Protein AF-A0AAW0K554-F1 (afdb_monomer_lite)

Organism: Quercus suber (NCBI:txid58331)

Sequence (375 aa):
MVSSDQNLFHYSLLTLYLIGPPIFISLRFLQAPYGKHNRPGWGPTMSPPLAWFLMESPTLWLTLLLFPFGSHSSNPKSLFLISPYLFHYFHRTCIYPLRLHNNNNKSKTNNGGFPVSVAMMAFVFNLLNAYLQARWVSHYKDYEGDGWFWLRFFIGLVVFLGGMGVNIWSDRVLASLKKEGKGYRVPRGGLFELVSCPNYFGEIVEWLGWAVMTWSFAGLGFFLNTCANLVPRARANHMWYLDKFGEDYPKGRKAIYVVSEAGLRAYLSKLHMDGLMHKKRRISEAPQPPPLYSMKVQNYTIVSTTLGLTTHTSSIRIITPTTSPAVSSGTLISQPNPNIIVTTIRNPYDISCASVRRAYLLRVEMKKREVILSK

Foldseek 3Di:
DVVVVVVVLVVLLVVLQVVLVVLLVCLLPDPQQFDPNPDPDLDDFAAPLVLQLQLLVLLAPVLVVCQVVAPCSVPPLLVLLCVLSNVLSCCRNPVLSVLVVVLCVLQPDPRDGHRPNVSVVSNVVNNSLSSNVSRLSRHVDDPPPCPCLVVLQVQLVVQQVQLSVQLVVVVVQLSVQSNPDPDDDQGDDDCSLAAVCSNLQSVLSNLVSSCSNSVDSSSVSVSSSSCSNSVSNLVVSVVSCCVPCPPNHDPNYYSYDDDDPVRVCVNVVRVVVVVVVVVVVVVVPPPDDPPDFDKDKDKDWDWDDDPDDDIDIDIDIDIDGDDDDPDDDDDDDDDDDDDDDDDDDDDDPPDDVVVVVVVVVVVVVVVVVVVVVPD

Radius of gyration: 33.1 Å; chains: 1; bounding box: 104×43×84 Å

InterPro domains:
  IPR001104 3-oxo-5-alpha-steroid 4-dehydrogenase, C-terminal [PF02544] (114-256)
  IPR039357 3-oxo-5-alpha-steroid 4-dehydrogenase/very-long-chain enoyl-CoA reductase [PTHR10556] (26-256)

Structure (mmCIF, N/CA/C/O backbone):
data_AF-A0AAW0K554-F1
#
_entry.id   AF-A0AAW0K554-F1
#
loop_
_atom_site.group_PDB
_atom_site.id
_atom_site.type_symbol
_atom_site.label_atom_id
_atom_site.label_alt_id
_atom_site.label_comp_id
_atom_site.label_asym_id
_atom_site.label_entity_id
_atom_site.label_seq_id
_atom_site.pdbx_PDB_ins_code
_atom_site.Cartn_x
_atom_site.Cartn_y
_atom_site.Cartn_z
_atom_site.occupancy
_atom_site.B_iso_or_equiv
_atom_site.auth_seq_id
_atom_site.auth_comp_id
_atom_site.auth_asym_id
_atom_site.auth_atom_id
_atom_site.pdbx_PDB_model_num
ATOM 1 N N . MET A 1 1 ? 28.544 5.958 -13.959 1.00 58.72 1 MET A N 1
ATOM 2 C CA . MET A 1 1 ? 27.204 6.291 -13.419 1.00 58.72 1 MET A CA 1
ATOM 3 C C . MET A 1 1 ? 26.271 5.081 -13.364 1.00 58.72 1 MET A C 1
ATOM 5 O O . MET A 1 1 ? 25.726 4.851 -12.296 1.00 58.72 1 MET A O 1
ATOM 9 N N . VAL A 1 2 ? 26.142 4.270 -14.427 1.00 61.81 2 VAL A N 1
ATOM 10 C CA . VAL A 1 2 ? 25.261 3.072 -14.457 1.00 61.81 2 VAL A CA 1
ATOM 11 C C . VAL A 1 2 ? 25.546 2.065 -13.326 1.00 61.81 2 VAL A C 1
ATOM 13 O O . VAL A 1 2 ? 24.618 1.617 -12.663 1.00 61.81 2 VAL A O 1
ATOM 16 N N . SER A 1 3 ? 26.819 1.788 -13.020 1.00 69.69 3 SER A N 1
ATOM 17 C CA . SER A 1 3 ? 27.200 0.887 -11.916 1.00 69.69 3 SER A CA 1
ATOM 18 C C . SER A 1 3 ? 26.793 1.392 -10.525 1.00 69.69 3 SER A C 1
ATOM 20 O O . SER A 1 3 ? 26.562 0.591 -9.625 1.00 69.69 3 SER A O 1
ATOM 22 N N . SER A 1 4 ? 26.676 2.711 -10.339 1.00 85.31 4 SER A N 1
ATOM 23 C CA . SER A 1 4 ? 26.313 3.308 -9.047 1.00 85.31 4 SER A CA 1
ATOM 24 C C . SER A 1 4 ? 24.817 3.157 -8.748 1.00 85.31 4 SER A C 1
ATOM 26 O O . SER A 1 4 ? 24.460 2.755 -7.643 1.00 85.31 4 SER A O 1
ATOM 28 N N . ASP A 1 5 ? 23.940 3.396 -9.736 1.00 87.19 5 ASP A N 1
ATOM 29 C CA . ASP A 1 5 ? 22.485 3.219 -9.555 1.00 87.19 5 ASP A CA 1
ATOM 30 C C . ASP A 1 5 ? 22.118 1.748 -9.339 1.00 87.19 5 ASP A C 1
ATOM 32 O O . ASP A 1 5 ? 21.311 1.440 -8.467 1.00 87.19 5 ASP A O 1
ATOM 36 N N . GLN A 1 6 ? 22.756 0.826 -10.064 1.00 92.31 6 GLN A N 1
ATOM 37 C CA . GLN A 1 6 ? 22.503 -0.604 -9.890 1.00 92.31 6 GLN A CA 1
ATOM 38 C C . GLN A 1 6 ? 22.916 -1.098 -8.499 1.00 92.31 6 GLN A C 1
ATOM 40 O O . GLN A 1 6 ? 22.172 -1.842 -7.857 1.00 92.31 6 GLN A O 1
ATOM 45 N N . ASN A 1 7 ? 24.062 -0.636 -7.990 1.00 95.19 7 ASN A N 1
ATOM 46 C CA . ASN A 1 7 ? 24.483 -0.930 -6.622 1.00 95.19 7 ASN A CA 1
ATOM 47 C C . ASN A 1 7 ? 23.500 -0.352 -5.595 1.00 95.19 7 ASN A C 1
ATOM 49 O O . ASN A 1 7 ? 23.097 -1.061 -4.673 1.00 95.19 7 ASN A O 1
ATOM 53 N N . LEU A 1 8 ? 23.064 0.902 -5.770 1.00 95.38 8 LEU A N 1
ATOM 54 C CA . LEU A 1 8 ? 22.053 1.517 -4.908 1.00 95.38 8 LEU A CA 1
ATOM 55 C C . LEU A 1 8 ? 20.744 0.720 -4.921 1.00 95.38 8 LEU A C 1
ATOM 57 O O . LEU A 1 8 ? 20.174 0.478 -3.856 1.00 95.38 8 LEU A O 1
ATOM 61 N N . PHE A 1 9 ? 20.290 0.273 -6.092 1.00 96.69 9 PHE A N 1
ATOM 62 C CA . PHE A 1 9 ? 19.094 -0.549 -6.237 1.00 96.69 9 PHE A CA 1
ATOM 63 C C . PHE A 1 9 ? 19.229 -1.880 -5.493 1.00 96.69 9 PHE A C 1
ATOM 65 O O . PHE A 1 9 ? 18.343 -2.234 -4.716 1.00 96.69 9 PHE A O 1
ATOM 72 N N . HIS A 1 10 ? 20.347 -2.593 -5.658 1.00 96.56 10 HIS A N 1
ATOM 73 C CA . HIS A 1 10 ? 20.585 -3.862 -4.968 1.00 96.56 10 HIS A CA 1
ATOM 74 C C . HIS A 1 10 ? 20.673 -3.701 -3.446 1.00 96.56 10 HIS A C 1
ATOM 76 O O . HIS A 1 10 ? 20.051 -4.477 -2.722 1.00 96.56 10 HIS A O 1
ATOM 82 N N . TYR A 1 11 ? 21.382 -2.683 -2.946 1.00 97.44 11 TYR A N 1
ATOM 83 C CA . TYR A 1 11 ? 21.443 -2.418 -1.506 1.00 97.44 11 TYR A CA 1
ATOM 84 C C . TYR A 1 11 ? 20.086 -2.004 -0.948 1.00 97.44 11 TYR A C 1
ATOM 86 O O . TYR A 1 11 ? 19.677 -2.518 0.087 1.00 97.44 11 TYR A O 1
ATOM 94 N N . SER A 1 12 ? 19.347 -1.156 -1.662 1.00 97.75 12 SER A N 1
ATOM 95 C CA . SER A 1 12 ? 17.983 -0.764 -1.295 1.00 97.75 12 SER A CA 1
ATOM 96 C C . SER A 1 12 ? 17.052 -1.976 -1.234 1.00 97.75 12 SER A C 1
ATOM 98 O O . SER A 1 12 ? 16.267 -2.118 -0.296 1.00 97.75 1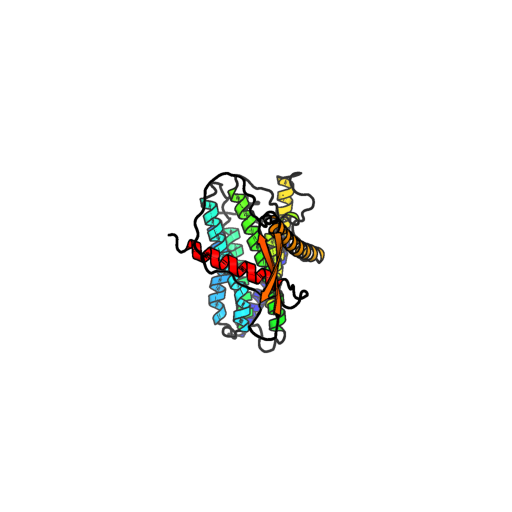2 SER A O 1
ATOM 100 N N . LEU A 1 13 ? 17.161 -2.885 -2.206 1.00 97.94 13 LEU A N 1
ATOM 101 C CA . LEU A 1 13 ? 16.385 -4.117 -2.247 1.00 97.94 13 LEU A CA 1
ATOM 102 C C . LEU A 1 13 ? 16.746 -5.029 -1.072 1.00 97.94 13 LEU A C 1
ATOM 104 O O . LEU A 1 13 ? 15.854 -5.520 -0.385 1.00 97.94 13 LEU A O 1
ATOM 108 N N . LEU A 1 14 ? 18.038 -5.206 -0.791 1.00 97.75 14 LEU A N 1
ATOM 109 C CA . LEU A 1 14 ? 18.503 -5.952 0.376 1.00 97.75 14 LEU A CA 1
ATOM 110 C C . LEU A 1 14 ? 17.960 -5.337 1.672 1.00 97.75 14 LEU A C 1
ATOM 112 O O . LEU A 1 14 ? 17.405 -6.056 2.500 1.00 97.75 14 LEU A O 1
ATOM 116 N N . THR A 1 15 ? 18.041 -4.013 1.827 1.00 97.25 15 THR A N 1
ATOM 117 C CA . THR A 1 15 ? 17.457 -3.294 2.964 1.00 97.25 15 THR A CA 1
ATOM 118 C C . THR A 1 15 ? 15.964 -3.582 3.087 1.00 97.25 15 THR A C 1
ATOM 120 O O . THR A 1 15 ? 15.521 -3.916 4.182 1.00 97.25 15 THR A O 1
ATOM 123 N N . LEU A 1 16 ? 15.198 -3.537 1.990 1.00 97.38 16 LEU A N 1
ATOM 124 C CA . LEU A 1 16 ? 13.766 -3.854 1.994 1.00 97.38 16 LEU A CA 1
ATOM 125 C C . LEU A 1 16 ? 13.497 -5.257 2.563 1.00 97.38 16 LEU A C 1
ATOM 127 O O . LEU A 1 16 ? 12.576 -5.430 3.357 1.00 97.38 16 LEU A O 1
ATOM 131 N N . TYR A 1 17 ? 14.301 -6.261 2.214 1.00 97.25 17 TYR A N 1
ATOM 132 C CA . TYR A 1 17 ? 14.153 -7.605 2.782 1.00 97.25 17 TYR A CA 1
ATOM 133 C C . TYR A 1 17 ? 14.592 -7.689 4.250 1.00 97.25 17 TYR A C 1
ATOM 135 O O . TYR A 1 17 ? 13.938 -8.370 5.040 1.00 97.25 17 TYR A O 1
ATOM 143 N N . LEU A 1 18 ? 15.659 -6.985 4.636 1.00 96.75 18 LEU A N 1
ATOM 144 C CA . LEU A 1 18 ? 16.203 -7.028 5.996 1.00 96.75 18 LEU A CA 1
ATOM 145 C C . LEU A 1 18 ? 15.332 -6.305 7.032 1.00 96.75 18 LEU A C 1
ATOM 147 O O . LEU A 1 18 ? 15.328 -6.707 8.193 1.00 96.75 18 LEU A O 1
ATOM 151 N N . ILE A 1 19 ? 14.567 -5.278 6.646 1.00 95.31 19 ILE A N 1
ATOM 152 C CA . ILE A 1 19 ? 13.685 -4.558 7.584 1.00 95.31 19 ILE A CA 1
ATOM 153 C C . ILE A 1 19 ? 12.418 -5.347 7.952 1.00 95.31 19 ILE A C 1
ATOM 155 O O . ILE A 1 19 ? 11.867 -5.154 9.038 1.00 95.31 19 ILE A O 1
ATOM 159 N N . GLY A 1 20 ? 11.968 -6.268 7.095 1.00 93.38 20 GLY A N 1
ATOM 160 C CA . GLY A 1 20 ? 10.726 -7.023 7.284 1.00 93.38 20 GLY A CA 1
ATOM 161 C C . GLY A 1 20 ? 10.695 -7.887 8.557 1.00 93.38 20 GLY A C 1
ATOM 162 O O . GLY A 1 20 ? 9.764 -7.742 9.357 1.00 93.38 20 GLY A O 1
ATOM 163 N N . PRO A 1 21 ? 11.681 -8.774 8.802 1.00 93.25 21 PRO A N 1
ATOM 164 C CA . PRO A 1 21 ? 11.687 -9.631 9.989 1.00 93.25 21 PRO A CA 1
ATOM 165 C C . PRO A 1 21 ? 11.707 -8.855 11.321 1.00 93.25 21 PRO A C 1
ATOM 167 O O . PRO A 1 21 ? 10.867 -9.161 12.174 1.00 93.25 21 PRO A O 1
ATOM 170 N N . PRO A 1 22 ? 12.556 -7.821 11.515 1.00 93.12 22 PRO A N 1
ATOM 171 C CA . PRO A 1 22 ? 12.503 -6.973 12.705 1.00 93.12 22 PRO A CA 1
ATOM 172 C C . PRO A 1 22 ? 11.144 -6.301 12.908 1.00 93.12 22 PRO A C 1
ATOM 174 O O . PRO A 1 22 ? 10.645 -6.290 14.034 1.00 93.12 22 PRO A O 1
ATOM 177 N N . ILE A 1 23 ? 10.506 -5.798 11.843 1.00 92.06 23 ILE A N 1
ATOM 178 C CA . ILE A 1 23 ? 9.153 -5.222 11.911 1.00 92.06 23 ILE A CA 1
ATOM 179 C C . ILE A 1 23 ? 8.149 -6.275 12.393 1.00 92.06 23 ILE A C 1
ATOM 181 O O . ILE A 1 23 ? 7.404 -6.028 13.343 1.00 92.06 23 ILE A O 1
ATOM 185 N N . PHE A 1 24 ? 8.151 -7.465 11.787 1.00 90.62 24 PHE A N 1
ATOM 186 C CA . PHE A 1 24 ? 7.211 -8.531 12.138 1.00 90.62 24 PHE A CA 1
ATOM 187 C C . PHE A 1 24 ? 7.370 -9.000 13.586 1.00 90.62 24 PHE A C 1
ATOM 189 O O . PHE A 1 24 ? 6.378 -9.196 14.289 1.00 90.62 24 PHE A O 1
ATOM 196 N N . ILE A 1 25 ? 8.612 -9.185 14.042 1.00 89.25 25 ILE A N 1
ATOM 197 C CA . ILE A 1 25 ? 8.915 -9.573 15.423 1.00 89.25 25 ILE A CA 1
ATOM 198 C C . ILE A 1 25 ? 8.488 -8.456 16.375 1.00 89.25 25 ILE A C 1
ATOM 200 O O . ILE A 1 25 ? 7.737 -8.720 17.311 1.00 89.25 25 ILE A O 1
ATOM 204 N N . SER A 1 26 ? 8.883 -7.212 16.103 1.00 88.62 26 SER A N 1
ATOM 205 C CA . SER A 1 26 ? 8.571 -6.072 16.971 1.00 88.62 26 SER A CA 1
ATOM 206 C C . SER A 1 26 ? 7.066 -5.885 17.134 1.00 88.62 26 SER A C 1
ATOM 208 O O . SER A 1 26 ? 6.583 -5.774 18.257 1.00 88.62 26 SER A O 1
ATOM 210 N N . LEU A 1 27 ? 6.296 -5.946 16.043 1.00 89.75 27 LEU A N 1
ATOM 211 C CA . LEU A 1 27 ? 4.843 -5.753 16.072 1.00 89.75 27 LEU A CA 1
ATOM 212 C C . LEU A 1 27 ? 4.070 -6.892 16.752 1.00 89.75 27 LEU A C 1
ATOM 214 O O . LEU A 1 27 ? 2.883 -6.727 17.044 1.00 89.75 27 LEU A O 1
ATOM 218 N N . ARG A 1 28 ? 4.708 -8.038 17.037 1.00 83.81 28 ARG A N 1
ATOM 219 C CA . ARG A 1 28 ? 4.105 -9.076 17.890 1.00 83.81 28 ARG A CA 1
ATOM 220 C C . ARG A 1 28 ? 4.068 -8.684 19.365 1.00 83.81 28 ARG A C 1
ATOM 222 O O . ARG A 1 28 ? 3.197 -9.188 20.070 1.00 83.81 28 ARG A O 1
ATOM 229 N N . PHE A 1 29 ? 4.961 -7.798 19.802 1.00 83.69 29 PHE A N 1
ATOM 230 C CA . PHE A 1 29 ? 5.085 -7.374 21.200 1.00 83.69 29 PHE A CA 1
ATOM 231 C C . PHE A 1 29 ? 4.694 -5.907 21.403 1.00 83.69 29 PHE A C 1
ATOM 233 O O . PHE A 1 29 ? 4.068 -5.563 22.399 1.00 83.69 29 PHE A O 1
ATOM 240 N N . LEU A 1 30 ? 5.025 -5.048 20.439 1.00 83.50 30 LEU A N 1
ATOM 241 C CA . LEU A 1 30 ? 4.835 -3.606 20.490 1.00 83.50 30 LEU A CA 1
ATOM 242 C C . LEU A 1 30 ? 3.854 -3.179 19.403 1.00 83.50 30 LEU A C 1
ATOM 244 O O . LEU A 1 30 ? 4.198 -3.090 18.227 1.00 83.50 30 LEU A O 1
ATOM 248 N N . GLN A 1 31 ? 2.618 -2.869 19.784 1.00 84.88 31 GLN A N 1
ATOM 249 C CA . GLN A 1 31 ? 1.646 -2.342 18.831 1.00 84.88 31 GLN A CA 1
ATOM 250 C C . GLN A 1 31 ? 2.025 -0.909 18.461 1.00 84.88 31 GLN A C 1
ATOM 252 O O . GLN A 1 31 ? 2.336 -0.096 19.342 1.00 84.88 31 GLN A O 1
ATOM 257 N N . ALA A 1 32 ? 1.947 -0.589 17.167 1.00 79.38 32 ALA A N 1
ATOM 258 C CA . ALA A 1 32 ? 2.154 0.770 16.694 1.00 79.38 32 ALA A CA 1
ATOM 259 C C . ALA A 1 32 ? 1.146 1.723 17.377 1.00 79.38 32 ALA A C 1
ATOM 261 O O . ALA A 1 32 ? -0.059 1.445 17.366 1.00 79.38 32 ALA A O 1
ATOM 262 N N . PRO A 1 33 ? 1.617 2.830 17.970 1.00 82.25 33 PRO A N 1
ATOM 263 C CA . PRO A 1 33 ? 0.894 3.652 18.948 1.00 82.25 33 PRO A CA 1
ATOM 264 C C . PRO A 1 33 ? -0.128 4.603 18.306 1.00 82.25 33 PRO A C 1
ATOM 266 O O . PRO A 1 33 ? -0.110 5.804 18.543 1.00 82.25 33 PRO A O 1
ATOM 269 N N . TYR A 1 34 ? -1.016 4.105 17.449 1.00 79.94 34 TYR A N 1
ATOM 270 C CA . TYR A 1 34 ? -2.039 4.939 16.821 1.00 79.94 34 TYR A CA 1
ATOM 271 C C . TYR A 1 34 ? -3.357 4.197 16.607 1.00 79.94 34 TYR A C 1
ATOM 273 O O . TYR A 1 34 ? -3.430 2.964 16.564 1.00 79.94 34 TYR A O 1
ATOM 281 N N . GLY A 1 35 ? -4.438 4.966 16.467 1.00 82.50 35 GLY A N 1
ATOM 282 C CA . GLY A 1 35 ? -5.792 4.425 16.386 1.00 82.50 35 GLY A CA 1
ATOM 283 C C . GLY A 1 35 ? -6.218 3.790 17.712 1.00 82.50 35 GLY A C 1
ATOM 284 O O . GLY A 1 35 ? -6.239 4.461 18.739 1.00 82.50 35 GLY A O 1
ATOM 285 N N . LYS A 1 36 ? -6.560 2.497 17.693 1.00 81.00 36 LYS A N 1
ATOM 286 C CA . LYS A 1 36 ? -7.004 1.744 18.885 1.00 81.00 36 LYS A CA 1
ATOM 287 C C . LYS A 1 36 ? -5.916 1.557 19.939 1.00 81.00 36 LYS A C 1
ATOM 289 O O . LYS A 1 36 ? -6.243 1.400 21.105 1.00 81.00 36 LYS A O 1
ATOM 294 N N . HIS A 1 37 ? -4.655 1.594 19.513 1.00 83.56 37 HIS A N 1
ATOM 295 C CA . HIS A 1 37 ? -3.481 1.333 20.351 1.00 83.56 37 HIS A CA 1
ATOM 296 C C . HIS A 1 37 ? -2.734 2.620 20.724 1.00 83.56 37 HIS A C 1
ATOM 298 O O . HIS A 1 37 ? -1.556 2.572 21.072 1.00 83.56 37 HIS A O 1
ATOM 304 N N . ASN A 1 38 ? -3.389 3.779 20.589 1.00 81.25 38 ASN A N 1
ATOM 305 C CA . ASN A 1 38 ? -2.792 5.065 20.933 1.00 81.25 38 ASN A CA 1
ATOM 306 C C . ASN A 1 38 ? -2.420 5.109 22.424 1.00 81.25 38 ASN A C 1
ATOM 308 O O . ASN A 1 38 ? -3.267 4.833 23.272 1.00 81.25 38 ASN A O 1
ATOM 312 N N . ARG A 1 39 ? -1.172 5.473 22.731 1.00 81.94 39 ARG A N 1
ATOM 313 C CA . ARG A 1 39 ? -0.644 5.588 24.098 1.00 81.94 39 ARG A CA 1
ATOM 314 C C . ARG A 1 39 ? 0.384 6.724 24.185 1.00 81.94 39 ARG A C 1
ATOM 316 O O . ARG A 1 39 ? 1.038 7.000 23.176 1.00 81.94 39 ARG A O 1
ATOM 323 N N . PRO A 1 40 ? 0.541 7.379 25.350 1.00 81.06 40 PRO A N 1
ATOM 324 C CA . PRO A 1 40 ? 1.562 8.411 25.537 1.00 81.06 40 PRO A CA 1
ATOM 325 C C . PRO A 1 40 ? 2.987 7.840 25.406 1.00 81.06 40 PRO A C 1
ATOM 327 O O . PRO A 1 40 ? 3.184 6.625 25.402 1.00 81.06 40 PRO A O 1
ATOM 330 N N . GLY A 1 41 ? 3.985 8.724 25.290 1.00 83.88 41 GLY A N 1
ATOM 331 C CA . GLY A 1 41 ? 5.409 8.348 25.251 1.00 83.88 41 GLY A CA 1
ATOM 332 C C . GLY A 1 41 ? 6.031 8.200 23.855 1.00 83.88 41 GLY A C 1
ATOM 333 O O . GLY A 1 41 ? 7.173 7.776 23.750 1.00 83.88 41 GLY A O 1
ATOM 334 N N . TRP A 1 42 ? 5.317 8.569 22.785 1.00 86.44 42 TRP A N 1
ATOM 335 C CA . TRP A 1 42 ? 5.802 8.479 21.392 1.00 86.44 42 TRP A CA 1
ATOM 336 C C . TRP A 1 42 ? 6.136 9.831 20.742 1.00 86.44 42 TRP A C 1
ATOM 338 O O . TRP A 1 42 ? 6.255 9.933 19.516 1.00 86.44 42 TRP A O 1
ATOM 348 N N . GLY A 1 43 ? 6.319 10.858 21.576 1.00 89.06 43 GLY A N 1
ATOM 349 C CA . GLY A 1 43 ? 6.648 12.216 21.155 1.00 89.06 43 GLY A CA 1
ATOM 350 C C . GLY A 1 43 ? 5.424 13.042 20.737 1.00 89.06 43 GLY A C 1
ATOM 351 O O . GLY A 1 43 ? 4.293 12.705 21.106 1.00 89.06 43 GLY A O 1
ATOM 352 N N . PRO A 1 44 ? 5.635 14.148 19.998 1.00 92.19 44 PRO A N 1
ATOM 353 C CA . PRO A 1 44 ? 4.553 15.018 19.563 1.00 92.19 44 PRO A CA 1
ATOM 354 C C . PRO A 1 44 ? 3.597 14.290 18.617 1.00 92.19 44 PRO A C 1
ATOM 356 O O . PRO A 1 44 ? 3.953 13.323 17.934 1.00 92.19 44 PRO A O 1
ATOM 359 N N . THR A 1 45 ? 2.364 14.786 18.560 1.00 92.12 45 THR A N 1
ATOM 360 C CA . THR A 1 45 ? 1.322 14.245 17.688 1.00 92.12 45 THR A CA 1
ATOM 361 C C . THR A 1 45 ? 0.836 15.298 16.700 1.00 92.12 45 THR A C 1
ATOM 363 O O . THR A 1 45 ? 0.912 16.495 16.966 1.00 92.12 45 THR A O 1
ATOM 366 N N . MET A 1 46 ? 0.339 14.849 15.551 1.00 91.31 46 MET A N 1
ATOM 367 C CA . MET A 1 46 ? -0.260 15.693 14.518 1.00 91.31 46 MET A CA 1
ATOM 368 C C . MET A 1 46 ? -1.652 15.180 14.131 1.00 91.31 46 MET A C 1
ATOM 370 O O . MET A 1 46 ? -2.082 14.103 14.560 1.00 91.31 46 MET A O 1
ATOM 374 N N . SER A 1 47 ? -2.376 15.937 13.303 1.00 91.44 47 SER A N 1
ATOM 375 C CA . SER A 1 47 ? -3.695 15.495 12.843 1.00 91.44 47 SER A CA 1
ATOM 376 C C . SER A 1 47 ? -3.575 14.201 12.013 1.00 91.44 47 SER A C 1
ATOM 378 O O . SER A 1 47 ? -2.729 14.128 11.118 1.00 91.44 47 SER A O 1
ATOM 380 N N . PRO A 1 48 ? -4.413 13.172 12.257 1.00 90.31 48 PRO A N 1
ATOM 381 C CA . PRO A 1 48 ? -4.355 11.936 11.482 1.00 90.31 48 PRO A CA 1
ATOM 382 C C . PRO A 1 48 ? -4.478 12.126 9.960 1.00 90.31 48 PRO A C 1
ATOM 384 O O . PRO A 1 48 ? -3.706 11.493 9.249 1.00 90.31 48 PRO A O 1
ATOM 387 N N . PRO A 1 49 ? -5.369 12.985 9.417 1.00 91.81 49 PRO A N 1
ATOM 388 C CA . PRO A 1 49 ? -5.411 13.226 7.974 1.00 91.81 49 PRO A CA 1
ATOM 389 C C . PRO A 1 49 ? -4.076 13.735 7.421 1.00 91.81 49 PRO A C 1
ATOM 391 O O . PRO A 1 49 ? -3.604 13.224 6.412 1.00 91.81 49 PRO A O 1
ATOM 394 N N . LEU A 1 50 ? -3.439 14.687 8.111 1.00 93.06 50 LEU A N 1
ATOM 395 C CA . LEU A 1 50 ? -2.149 15.222 7.681 1.00 93.06 50 LEU A CA 1
ATOM 396 C C . LEU A 1 50 ? -1.048 14.159 7.748 1.00 93.06 50 LEU A C 1
ATOM 398 O O . LEU A 1 50 ? -0.284 14.029 6.799 1.00 93.06 50 LEU A O 1
ATOM 402 N N . ALA A 1 51 ? -1.008 13.360 8.819 1.00 93.94 51 ALA A N 1
ATOM 403 C CA . ALA A 1 51 ? -0.041 12.272 8.952 1.00 93.94 51 ALA A CA 1
ATOM 404 C C . ALA A 1 51 ? -0.143 11.267 7.799 1.00 93.94 51 ALA A C 1
ATOM 406 O O . ALA A 1 51 ? 0.870 10.940 7.188 1.00 93.94 51 ALA A O 1
ATOM 407 N N . TRP A 1 52 ? -1.362 10.819 7.474 1.00 93.38 52 TRP A N 1
ATOM 408 C CA . TRP A 1 52 ? -1.592 9.877 6.376 1.00 93.38 52 TRP A CA 1
ATOM 409 C C . TRP A 1 52 ? -1.240 10.473 5.012 1.00 93.38 52 TRP A C 1
ATOM 411 O O . TRP A 1 52 ? -0.620 9.788 4.207 1.00 93.38 52 TRP A O 1
ATOM 421 N N . PHE A 1 53 ? -1.596 11.737 4.758 1.00 96.56 53 PHE A N 1
ATOM 422 C CA . PHE A 1 53 ? -1.214 12.416 3.519 1.00 96.56 53 PHE A CA 1
ATOM 423 C C . PHE A 1 53 ? 0.309 12.483 3.376 1.00 96.56 53 PHE A C 1
ATOM 425 O O . PHE A 1 53 ? 0.852 12.044 2.366 1.00 96.56 53 PHE A O 1
ATOM 432 N N . LEU A 1 54 ? 1.005 12.980 4.404 1.00 96.50 54 LEU A N 1
ATOM 433 C CA . LEU A 1 54 ? 2.453 13.162 4.355 1.00 96.50 54 LEU A CA 1
ATOM 434 C C . LEU A 1 54 ? 3.176 11.828 4.207 1.00 96.50 54 LEU A C 1
ATOM 436 O O . LEU A 1 54 ? 3.965 11.687 3.277 1.00 96.50 54 LEU A O 1
ATOM 440 N N . MET A 1 55 ? 2.888 10.848 5.069 1.00 96.56 55 MET A N 1
ATOM 441 C CA . MET A 1 55 ? 3.644 9.595 5.102 1.00 96.56 55 MET A CA 1
ATOM 442 C C . MET A 1 55 ? 3.462 8.741 3.843 1.00 96.56 55 MET A C 1
ATOM 444 O O . MET A 1 55 ? 4.382 8.020 3.473 1.00 96.56 55 MET A O 1
ATOM 448 N N . GLU A 1 56 ? 2.311 8.829 3.170 1.00 97.31 56 GLU A N 1
ATOM 449 C CA . GLU A 1 56 ? 2.038 8.088 1.930 1.00 97.31 56 GLU A CA 1
ATOM 450 C C . GLU A 1 56 ? 2.492 8.852 0.678 1.00 97.31 56 GLU A C 1
ATOM 452 O O . GLU A 1 56 ? 2.816 8.230 -0.332 1.00 97.31 56 GLU A O 1
ATOM 457 N N . SER A 1 57 ? 2.604 10.186 0.739 1.00 97.19 57 SER A N 1
ATOM 458 C CA . SER A 1 57 ? 2.928 11.031 -0.420 1.00 97.19 57 SER A CA 1
ATOM 459 C C . SER A 1 57 ? 4.169 10.646 -1.239 1.00 97.19 57 SER A C 1
ATOM 461 O O . SER A 1 57 ? 4.076 10.787 -2.464 1.00 97.19 57 SER A O 1
ATOM 463 N N . PRO A 1 58 ? 5.286 10.128 -0.666 1.00 98.06 58 PRO A N 1
ATOM 464 C CA . PRO A 1 58 ? 6.464 9.747 -1.452 1.00 98.06 58 PRO A CA 1
ATOM 465 C C . PRO A 1 58 ? 6.159 8.796 -2.601 1.00 98.06 58 PRO A C 1
ATOM 467 O O . PRO A 1 58 ? 6.699 8.943 -3.689 1.00 98.06 58 PRO A O 1
ATOM 470 N N . THR A 1 59 ? 5.226 7.874 -2.398 1.00 97.62 59 THR A N 1
ATOM 471 C CA . THR A 1 59 ? 4.811 6.878 -3.398 1.00 97.62 59 THR A CA 1
ATOM 472 C C . THR A 1 59 ? 4.149 7.469 -4.639 1.00 97.62 59 THR A C 1
ATOM 474 O O . THR A 1 59 ? 4.070 6.808 -5.669 1.00 97.62 59 THR A O 1
ATOM 477 N N . LEU A 1 60 ? 3.695 8.723 -4.573 1.00 97.31 60 LEU A N 1
ATOM 478 C CA . LEU A 1 60 ? 3.198 9.450 -5.732 1.00 97.31 60 LEU A CA 1
ATOM 479 C C . LEU A 1 60 ? 4.287 10.319 -6.336 1.00 97.31 60 LEU A C 1
ATOM 481 O O . LEU A 1 60 ? 4.703 10.084 -7.468 1.00 97.31 60 LEU A O 1
ATOM 485 N N . TRP A 1 61 ? 4.745 11.333 -5.601 1.00 97.62 61 TRP A N 1
ATOM 486 C CA . TRP A 1 61 ? 5.618 12.342 -6.194 1.00 97.62 61 TRP A CA 1
ATOM 487 C C . TRP A 1 61 ? 6.989 11.760 -6.548 1.00 97.62 61 TRP A C 1
ATOM 489 O O . TRP A 1 61 ? 7.492 12.058 -7.626 1.00 97.62 61 TRP A O 1
ATOM 499 N N . LEU A 1 62 ? 7.571 10.876 -5.728 1.00 98.00 62 LEU A N 1
ATOM 500 C CA . LEU A 1 62 ? 8.883 10.299 -6.035 1.00 98.00 62 LEU A CA 1
ATOM 501 C C . LEU A 1 62 ? 8.788 9.341 -7.220 1.00 98.00 62 LEU A C 1
ATOM 503 O O . LEU A 1 62 ? 9.647 9.363 -8.097 1.00 98.00 62 LEU A O 1
ATOM 507 N N . THR A 1 63 ? 7.723 8.540 -7.291 1.00 97.94 63 THR A N 1
ATOM 508 C CA . THR A 1 63 ? 7.477 7.672 -8.446 1.00 97.94 63 THR A CA 1
ATOM 509 C C . THR A 1 63 ? 7.313 8.494 -9.721 1.00 97.94 63 THR A C 1
ATOM 511 O O . THR A 1 63 ? 7.981 8.196 -10.705 1.00 97.94 63 THR A O 1
ATOM 514 N N . LEU A 1 64 ? 6.507 9.560 -9.709 1.00 97.19 64 LEU A N 1
ATOM 515 C CA . LEU A 1 64 ? 6.315 10.430 -10.876 1.00 97.19 64 LEU A CA 1
ATOM 516 C C . LEU A 1 64 ? 7.597 11.166 -11.296 1.00 97.19 64 LEU A C 1
ATOM 518 O O . LEU A 1 64 ? 7.806 11.371 -12.488 1.00 97.19 64 LEU A O 1
ATOM 522 N N . LEU A 1 65 ? 8.464 11.529 -10.346 1.00 97.25 65 LEU A N 1
ATOM 523 C CA . LEU A 1 65 ? 9.762 12.140 -10.643 1.00 97.25 65 LEU A CA 1
ATOM 524 C C . LEU A 1 65 ? 10.769 11.131 -11.206 1.00 97.25 65 LEU A C 1
ATOM 526 O O . LEU A 1 65 ? 11.491 11.459 -12.139 1.00 97.25 65 LEU A O 1
ATOM 530 N N . LEU A 1 66 ? 10.840 9.915 -10.658 1.00 96.12 66 LEU A N 1
ATOM 531 C CA . LEU A 1 66 ? 11.847 8.918 -11.046 1.00 96.12 66 LEU A CA 1
ATOM 532 C C . LEU A 1 66 ? 11.483 8.134 -12.306 1.00 96.12 66 LEU A C 1
ATOM 534 O O . LEU A 1 66 ? 12.375 7.695 -13.035 1.00 96.12 66 LEU A O 1
ATOM 538 N N . PHE A 1 67 ? 10.191 7.909 -12.548 1.00 97.31 67 PHE A N 1
ATOM 539 C CA . PHE A 1 67 ? 9.723 7.045 -13.628 1.00 97.31 67 PHE A CA 1
ATOM 540 C C . PHE A 1 67 ? 10.213 7.486 -15.022 1.00 97.31 67 PHE A C 1
ATOM 542 O O . PHE A 1 67 ? 10.706 6.619 -15.745 1.00 97.31 67 PHE A O 1
ATOM 549 N N . PRO A 1 68 ? 10.192 8.785 -15.399 1.00 97.25 68 PRO A N 1
ATOM 550 C CA . PRO A 1 68 ? 10.667 9.252 -16.706 1.00 97.25 68 PRO A CA 1
ATOM 551 C C . PRO A 1 68 ? 12.144 8.953 -16.999 1.00 97.25 68 PRO A C 1
ATOM 553 O O . PRO A 1 68 ? 12.501 8.747 -18.154 1.00 97.25 68 PRO A O 1
ATOM 556 N N . PHE A 1 69 ? 12.989 8.861 -15.965 1.00 94.81 69 PHE A N 1
ATOM 557 C CA . PHE A 1 69 ? 14.422 8.546 -16.086 1.00 94.81 69 PHE A CA 1
ATOM 558 C C . PHE A 1 69 ? 14.711 7.040 -16.242 1.00 94.81 69 PHE A C 1
ATOM 560 O O . PHE A 1 69 ? 15.859 6.594 -16.160 1.00 94.81 69 PHE A O 1
ATOM 567 N N . GLY A 1 70 ? 13.675 6.216 -16.389 1.00 95.31 70 GLY A N 1
ATOM 568 C CA . GLY A 1 70 ? 13.807 4.811 -16.755 1.00 95.31 70 GLY A CA 1
ATOM 569 C C . GLY A 1 70 ? 14.009 4.624 -18.258 1.00 95.31 70 GLY A C 1
ATOM 570 O O . GLY A 1 70 ? 13.477 5.388 -19.056 1.00 95.31 70 GLY A O 1
ATOM 571 N N . SER A 1 71 ? 14.738 3.579 -18.655 1.00 95.00 71 SER A N 1
ATOM 572 C CA . SER A 1 71 ? 14.950 3.229 -20.071 1.00 95.00 71 SER A CA 1
ATOM 573 C C . SER A 1 71 ? 13.653 2.802 -20.766 1.00 95.00 71 SER A C 1
ATOM 575 O O . SER A 1 71 ? 13.509 2.963 -21.971 1.00 95.00 71 SER A O 1
ATOM 577 N N . HIS A 1 72 ? 12.688 2.298 -19.998 1.00 95.81 72 HIS A N 1
ATOM 578 C CA . HIS A 1 72 ? 11.387 1.818 -20.453 1.00 95.81 72 HIS A CA 1
ATOM 579 C C . HIS A 1 72 ? 10.248 2.769 -20.058 1.00 95.81 72 HIS A C 1
ATOM 581 O O . HIS A 1 72 ? 9.096 2.344 -19.967 1.00 95.81 72 HIS A O 1
ATOM 587 N N . SER A 1 73 ? 10.535 4.045 -19.783 1.00 94.38 73 SER A N 1
ATOM 588 C CA . SER A 1 73 ? 9.533 5.012 -19.311 1.00 94.38 73 SER A CA 1
ATOM 589 C C . SER A 1 73 ? 8.435 5.314 -20.340 1.00 94.38 73 SER A C 1
ATOM 591 O O . SER A 1 73 ? 7.298 5.586 -19.964 1.00 94.38 73 SER A O 1
ATOM 593 N N . SER A 1 74 ? 8.744 5.200 -21.633 1.00 95.50 74 SER A N 1
ATOM 594 C CA . SER A 1 74 ? 7.790 5.337 -22.742 1.00 95.50 74 SER A CA 1
ATOM 595 C C . SER A 1 74 ? 7.180 4.007 -23.199 1.00 95.50 74 SER A C 1
ATOM 597 O O . SER A 1 74 ? 6.274 4.004 -24.032 1.00 95.50 74 SER A O 1
ATOM 599 N N . ASN A 1 75 ? 7.643 2.868 -22.668 1.00 96.19 75 ASN A N 1
ATOM 600 C CA . ASN A 1 75 ? 7.143 1.557 -23.073 1.00 96.19 75 ASN A CA 1
ATOM 601 C C . ASN A 1 75 ? 5.688 1.379 -22.589 1.00 96.19 75 ASN A C 1
ATOM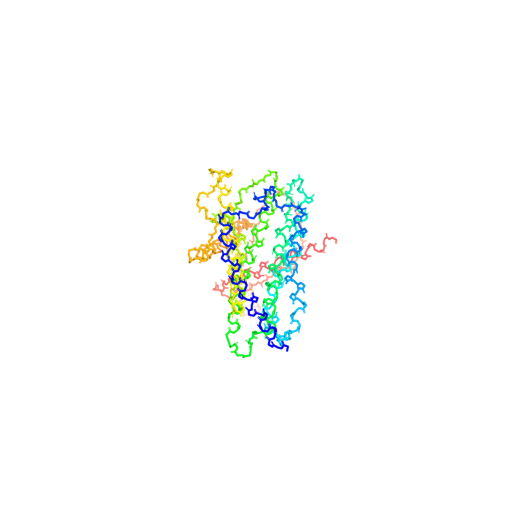 603 O O . ASN A 1 75 ? 5.439 1.459 -21.381 1.00 96.19 75 ASN A O 1
ATOM 607 N N . PRO A 1 76 ? 4.724 1.060 -23.476 1.00 96.38 76 PRO A N 1
ATOM 608 C CA . PRO A 1 76 ? 3.331 0.868 -23.081 1.00 96.38 76 PRO A CA 1
ATOM 609 C C . PRO A 1 76 ? 3.149 -0.167 -21.966 1.00 96.38 76 PRO A C 1
ATOM 611 O O . PRO A 1 76 ? 2.374 0.067 -21.043 1.00 96.38 76 PRO A O 1
ATOM 614 N N . LYS A 1 77 ? 3.892 -1.284 -21.992 1.00 97.38 77 LYS A N 1
ATOM 615 C CA . LYS A 1 77 ? 3.822 -2.326 -20.950 1.00 97.38 77 LYS A CA 1
ATOM 616 C C . LYS A 1 77 ? 4.217 -1.776 -19.577 1.00 97.38 77 LYS A C 1
ATOM 618 O O . LYS A 1 77 ? 3.575 -2.103 -18.583 1.00 97.38 77 LYS A O 1
ATOM 623 N N . SER A 1 78 ? 5.231 -0.914 -19.532 1.00 97.62 78 SER A N 1
ATOM 624 C CA . SER A 1 78 ? 5.692 -0.247 -18.311 1.00 97.62 78 SER A CA 1
ATOM 625 C C . SER A 1 78 ? 4.647 0.723 -17.760 1.00 97.62 78 SER A C 1
ATOM 627 O O . SER A 1 78 ? 4.334 0.695 -16.569 1.00 97.62 78 SER A O 1
ATOM 629 N N . LEU A 1 79 ? 4.024 1.515 -18.638 1.00 97.81 79 LEU A N 1
ATOM 630 C CA . LEU A 1 79 ? 2.941 2.435 -18.278 1.00 97.81 79 LEU A CA 1
ATOM 631 C C . LEU A 1 79 ? 1.703 1.693 -17.753 1.00 97.81 79 LEU A C 1
ATOM 633 O O . LEU A 1 79 ? 1.149 2.062 -16.715 1.00 97.81 79 LEU A O 1
ATOM 637 N N . PHE A 1 80 ? 1.296 0.608 -18.420 1.00 97.69 80 PHE A N 1
ATOM 638 C CA . PHE A 1 80 ? 0.219 -0.250 -17.926 1.00 97.69 80 PHE A CA 1
ATOM 639 C C . PHE A 1 80 ? 0.572 -0.866 -16.576 1.00 97.69 80 PHE A C 1
ATOM 641 O O . PHE A 1 80 ? -0.275 -0.865 -15.686 1.00 97.69 80 PHE A O 1
ATOM 648 N N . LEU A 1 81 ? 1.811 -1.335 -16.398 1.00 98.25 81 LEU A N 1
ATOM 649 C CA . LEU A 1 81 ? 2.257 -1.957 -15.158 1.00 98.25 81 LEU A CA 1
ATOM 650 C C . LEU A 1 81 ? 2.305 -0.975 -13.982 1.00 98.25 81 LEU A C 1
ATOM 652 O O . LEU A 1 81 ? 1.884 -1.354 -12.899 1.00 98.25 81 LEU A O 1
ATOM 656 N N . ILE A 1 82 ? 2.762 0.270 -14.156 1.00 98.25 82 ILE A N 1
ATOM 657 C CA . ILE A 1 82 ? 2.821 1.246 -13.049 1.00 98.25 82 ILE A CA 1
ATOM 658 C C . ILE A 1 82 ? 1.449 1.837 -12.692 1.00 98.25 82 ILE A C 1
ATOM 660 O O . ILE A 1 82 ? 1.242 2.311 -11.573 1.00 98.25 82 ILE A O 1
ATOM 664 N N . SER A 1 83 ? 0.488 1.807 -13.618 1.00 98.19 83 SER A N 1
ATOM 665 C CA . SER A 1 83 ? -0.810 2.464 -13.431 1.00 98.19 83 SER A CA 1
ATOM 666 C C . SER A 1 83 ? -1.614 2.000 -12.198 1.00 98.19 83 SER A C 1
ATOM 668 O O . SER A 1 83 ? -2.131 2.876 -11.498 1.00 98.19 83 SER A O 1
ATOM 670 N N . PRO A 1 84 ? -1.691 0.700 -11.823 1.00 98.31 84 PRO A N 1
ATOM 671 C CA . PRO A 1 84 ? -2.430 0.268 -10.637 1.00 98.31 84 PRO A CA 1
ATOM 672 C C . PRO A 1 84 ? -1.760 0.738 -9.342 1.00 98.31 84 PRO A C 1
ATOM 674 O O . PRO A 1 84 ? -2.453 1.102 -8.395 1.00 98.31 84 PRO A O 1
ATOM 677 N N . TYR A 1 85 ? -0.423 0.803 -9.320 1.00 98.19 85 TYR A N 1
ATOM 678 C CA . TYR A 1 85 ? 0.347 1.334 -8.193 1.00 98.19 85 TYR A CA 1
ATOM 679 C C . TYR A 1 85 ? 0.009 2.806 -7.948 1.00 98.19 85 TYR A C 1
ATOM 681 O O . TYR A 1 85 ? -0.373 3.183 -6.840 1.00 98.19 85 TYR A O 1
ATOM 689 N N . LEU A 1 86 ? 0.060 3.633 -8.998 1.00 98.19 86 LEU A N 1
ATOM 690 C CA . LEU A 1 86 ? -0.313 5.046 -8.904 1.00 98.19 86 LEU A CA 1
ATOM 691 C C . LEU A 1 86 ? -1.789 5.223 -8.539 1.00 98.19 86 LEU A C 1
ATOM 693 O O . LEU A 1 86 ? -2.119 6.105 -7.750 1.00 98.19 86 LEU A O 1
ATOM 697 N N . PHE A 1 87 ? -2.680 4.377 -9.059 1.00 97.94 87 PHE A N 1
ATOM 698 C CA . PHE A 1 87 ? -4.101 4.422 -8.720 1.00 97.94 87 PHE A CA 1
ATOM 699 C C . PHE A 1 87 ? -4.355 4.121 -7.235 1.00 97.94 87 PHE A C 1
ATOM 701 O O . PHE A 1 87 ? -5.079 4.872 -6.570 1.00 97.94 87 PHE A O 1
ATOM 708 N N . HIS A 1 88 ? -3.725 3.074 -6.690 1.00 97.44 88 HIS A N 1
ATOM 709 C CA . HIS A 1 88 ? -3.771 2.771 -5.260 1.00 97.44 88 HIS A CA 1
ATOM 710 C C . HIS A 1 88 ? -3.284 3.953 -4.433 1.00 97.44 88 HIS A C 1
ATOM 712 O O . HIS A 1 88 ? -4.005 4.441 -3.557 1.00 97.44 88 HIS A O 1
ATOM 718 N N . TYR A 1 89 ? -2.086 4.452 -4.730 1.00 97.38 89 TYR A N 1
ATOM 719 C CA . TYR A 1 89 ? -1.484 5.507 -3.929 1.00 97.38 89 TYR A CA 1
ATOM 720 C C . TYR A 1 89 ? -2.166 6.858 -4.112 1.00 97.38 89 TYR A C 1
ATOM 722 O O . TYR A 1 89 ? -2.221 7.637 -3.167 1.00 97.38 89 TYR A O 1
ATOM 730 N N . PHE A 1 90 ? -2.816 7.120 -5.245 1.00 97.25 90 PHE A N 1
ATOM 731 C CA . PHE A 1 90 ? -3.682 8.287 -5.386 1.00 97.25 90 PHE A CA 1
ATOM 732 C C . PHE A 1 90 ? -4.889 8.185 -4.452 1.00 97.25 90 PHE A C 1
ATOM 734 O O . PHE A 1 90 ? -5.220 9.135 -3.734 1.00 97.25 90 PHE A O 1
ATOM 741 N N . HIS A 1 91 ? -5.523 7.011 -4.384 1.00 95.62 91 HIS A N 1
ATOM 742 C CA . HIS A 1 91 ? -6.589 6.785 -3.416 1.00 95.62 91 HIS A CA 1
ATOM 743 C C . HIS A 1 91 ? -6.078 6.891 -1.968 1.00 95.62 91 HIS A C 1
ATOM 745 O O . HIS A 1 91 ? -6.727 7.533 -1.140 1.00 95.62 91 HIS A O 1
ATOM 751 N N . ARG A 1 92 ? -4.928 6.290 -1.647 1.00 93.56 92 ARG A N 1
ATOM 752 C CA . ARG A 1 92 ? -4.390 6.213 -0.281 1.00 93.56 92 ARG A CA 1
ATOM 753 C C . ARG A 1 92 ? -3.823 7.535 0.233 1.00 93.56 92 ARG A C 1
ATOM 755 O O . ARG A 1 92 ? -4.029 7.843 1.402 1.00 93.56 92 ARG A O 1
ATOM 762 N N . THR A 1 93 ? -3.188 8.322 -0.628 1.00 94.88 93 THR A N 1
ATOM 763 C CA . THR A 1 93 ? -2.580 9.615 -0.285 1.00 94.88 93 THR A CA 1
ATOM 764 C C . THR A 1 93 ? -3.594 10.748 -0.364 1.00 94.88 93 THR A C 1
ATOM 766 O O . THR A 1 93 ? -3.650 11.575 0.537 1.00 94.88 93 THR A O 1
ATOM 769 N N . CYS A 1 94 ? -4.441 10.796 -1.394 1.00 94.81 94 CYS A N 1
ATOM 770 C CA . CYS A 1 94 ? -5.350 11.929 -1.592 1.00 94.81 94 CYS A CA 1
ATOM 771 C C . CYS A 1 94 ? -6.752 11.628 -1.049 1.00 94.81 94 CYS A C 1
ATOM 773 O O . CYS A 1 94 ? -7.254 12.312 -0.157 1.00 94.81 94 CYS A O 1
ATOM 775 N N . ILE A 1 95 ? -7.405 10.579 -1.556 1.00 94.19 95 ILE A N 1
ATOM 776 C CA . ILE A 1 95 ? -8.837 10.340 -1.299 1.00 94.19 95 ILE A CA 1
ATOM 777 C C . ILE A 1 95 ? -9.092 9.907 0.153 1.00 94.19 95 ILE A C 1
ATOM 779 O O . ILE A 1 95 ? -10.046 10.370 0.789 1.00 94.19 95 ILE A O 1
ATOM 783 N N . TYR A 1 96 ? -8.270 9.005 0.686 1.00 90.56 96 TYR A N 1
ATOM 784 C CA . TYR A 1 96 ? -8.447 8.451 2.025 1.00 90.56 96 TYR A CA 1
ATOM 785 C C . TYR A 1 96 ? -8.246 9.508 3.131 1.00 90.56 96 TYR A C 1
ATOM 787 O O . TYR A 1 96 ? -9.143 9.641 3.974 1.00 90.56 96 TYR A O 1
ATOM 795 N N . PRO A 1 97 ? -7.181 10.336 3.124 1.00 90.62 97 PRO A N 1
ATOM 796 C CA . PRO A 1 97 ? -6.993 11.375 4.130 1.00 90.62 97 PRO A CA 1
ATOM 797 C C . PRO A 1 97 ? -8.043 12.480 4.049 1.00 90.62 97 PRO A C 1
ATOM 799 O O . PRO A 1 97 ? -8.553 12.898 5.087 1.00 90.62 97 PRO A O 1
ATOM 802 N N . LEU A 1 98 ? -8.464 12.885 2.844 1.00 90.88 98 LEU A N 1
ATOM 803 C CA . LEU A 1 98 ? -9.576 13.829 2.670 1.00 90.88 98 LEU A CA 1
ATOM 804 C C . LEU A 1 98 ? -10.875 13.291 3.283 1.00 90.88 98 LEU A C 1
ATOM 806 O O . LEU A 1 98 ? -11.597 14.005 3.983 1.00 90.88 98 LEU A O 1
ATOM 810 N N . ARG A 1 99 ? -11.163 11.997 3.094 1.00 87.31 99 ARG A N 1
ATOM 811 C CA . ARG A 1 99 ? -12.313 11.347 3.736 1.00 87.31 99 ARG A CA 1
ATOM 812 C C . ARG A 1 99 ? -12.177 11.339 5.259 1.00 87.31 99 ARG A C 1
ATOM 814 O O . ARG A 1 99 ? -13.170 11.555 5.955 1.00 87.31 99 ARG A O 1
ATOM 821 N N . LEU A 1 100 ? -10.976 11.092 5.779 1.00 84.56 100 LEU A N 1
ATOM 822 C CA . LEU A 1 100 ? -10.707 11.110 7.215 1.00 84.56 100 LEU A CA 1
ATOM 823 C C . LEU A 1 100 ? -10.905 12.514 7.806 1.00 84.56 100 LEU A C 1
ATOM 825 O O . LEU A 1 100 ? -11.552 12.641 8.843 1.00 84.56 100 LEU A O 1
ATOM 829 N N . HIS A 1 101 ? -10.429 13.557 7.121 1.00 84.88 101 HIS A N 1
ATOM 830 C CA . HIS A 1 101 ? -10.632 14.955 7.502 1.00 84.88 101 HIS A CA 1
ATOM 831 C C . HIS A 1 101 ? -12.124 15.311 7.568 1.00 84.88 101 HIS A C 1
ATOM 833 O O . HIS A 1 101 ? -12.615 15.766 8.601 1.00 84.88 101 HIS A O 1
ATOM 839 N N . ASN A 1 102 ? -12.877 14.985 6.515 1.00 81.44 102 ASN A N 1
ATOM 840 C CA . ASN A 1 102 ? -14.315 15.257 6.451 1.00 81.44 102 ASN A CA 1
ATOM 841 C C . ASN A 1 102 ? -15.117 14.525 7.538 1.00 81.44 102 ASN A C 1
ATOM 843 O O . ASN A 1 102 ? -16.155 15.015 7.983 1.00 81.44 102 ASN A O 1
ATOM 847 N N . ASN A 1 103 ? -14.658 13.348 7.968 1.00 73.50 103 ASN A N 1
ATOM 848 C CA . ASN A 1 103 ? -15.287 12.603 9.054 1.00 73.50 103 ASN A CA 1
ATOM 849 C C . ASN A 1 103 ? -14.911 13.161 10.435 1.00 73.50 103 ASN A C 1
ATOM 851 O O . ASN A 1 103 ? -15.772 13.198 11.310 1.00 73.50 103 ASN A O 1
ATOM 855 N N . ASN A 1 104 ? -13.672 13.627 10.626 1.00 65.31 104 ASN A N 1
ATOM 856 C CA . ASN A 1 104 ? -13.233 14.269 11.870 1.00 65.31 104 ASN A CA 1
ATOM 857 C C . ASN A 1 104 ? -14.001 15.566 12.141 1.00 65.31 104 ASN A C 1
ATOM 859 O O . ASN A 1 104 ? -14.446 15.775 13.261 1.00 65.31 104 ASN A O 1
ATOM 863 N N . ASN A 1 105 ? -14.248 16.385 11.117 1.00 59.03 105 ASN A N 1
ATOM 864 C CA . ASN A 1 105 ? -15.026 17.619 11.282 1.00 59.03 105 ASN A CA 1
ATOM 865 C C . ASN A 1 105 ? -16.487 17.349 11.696 1.00 59.03 105 ASN A C 1
ATOM 867 O O . ASN A 1 105 ? -17.131 18.204 12.294 1.00 59.03 105 ASN A O 1
ATOM 871 N N . LYS A 1 106 ? -17.016 16.153 11.395 1.00 54.22 106 LYS A N 1
ATOM 872 C CA . LYS A 1 106 ? -18.382 15.733 11.757 1.00 54.22 106 LYS A CA 1
ATOM 873 C C . LYS A 1 106 ? -18.451 14.982 13.089 1.00 54.22 106 LYS A C 1
ATOM 875 O O . LYS A 1 106 ? -19.486 15.011 13.748 1.00 54.22 106 LYS A O 1
ATOM 880 N N . SER A 1 107 ? -17.370 14.320 13.493 1.00 51.19 107 SER A N 1
ATOM 881 C CA . SER A 1 107 ? -17.278 13.574 14.747 1.00 51.19 107 SER A CA 1
ATOM 882 C C . SER A 1 107 ? -16.529 14.404 15.789 1.00 51.19 107 SER A C 1
ATOM 884 O O . SER A 1 107 ? -15.302 14.426 15.784 1.00 51.19 107 SER A O 1
ATOM 886 N N . LYS A 1 108 ? -17.248 15.047 16.724 1.00 47.88 108 LYS A N 1
ATOM 887 C CA . LYS A 1 108 ? -16.696 15.740 17.919 1.00 47.88 108 LYS A CA 1
ATOM 888 C C . LYS A 1 108 ? -16.058 14.769 18.936 1.00 47.88 108 LYS A C 1
ATOM 890 O O . LYS A 1 108 ? -16.258 14.875 20.143 1.00 47.88 108 LYS A O 1
ATOM 895 N N . THR A 1 109 ? -15.344 13.759 18.464 1.00 46.31 109 THR A N 1
ATOM 896 C CA . THR A 1 109 ? -14.599 12.810 19.286 1.00 46.31 109 THR A CA 1
ATOM 897 C C . THR A 1 109 ? -13.128 13.168 19.178 1.00 46.31 109 THR A C 1
ATOM 899 O O . THR A 1 109 ? -12.614 13.217 18.061 1.00 46.31 109 THR A O 1
ATOM 902 N N . ASN A 1 110 ? -12.463 13.384 20.317 1.00 46.53 110 ASN A N 1
ATOM 903 C CA . ASN A 1 110 ? -11.007 13.503 20.424 1.00 46.53 110 ASN A CA 1
ATOM 904 C C . ASN A 1 110 ? -10.348 12.256 19.819 1.00 46.53 110 ASN A C 1
ATOM 906 O O . ASN A 1 110 ? -10.085 11.270 20.507 1.00 46.53 110 ASN A O 1
ATOM 910 N N . ASN A 1 111 ? -10.117 12.272 18.509 1.00 55.84 111 ASN A N 1
ATOM 911 C CA . ASN A 1 111 ? -9.260 11.300 17.865 1.00 55.84 111 ASN A CA 1
ATOM 912 C C . ASN A 1 111 ? -7.858 11.631 18.355 1.00 55.84 111 ASN A C 1
ATOM 914 O O . ASN A 1 111 ? -7.314 12.669 17.986 1.00 55.84 111 ASN A O 1
ATOM 918 N N . GLY A 1 112 ? -7.326 10.778 19.234 1.00 64.44 112 GLY A N 1
ATOM 919 C CA . GLY A 1 112 ? -5.949 10.886 19.701 1.00 64.44 112 GLY A CA 1
ATOM 920 C C . GLY A 1 112 ? -5.024 11.180 18.523 1.00 64.44 112 GLY A C 1
ATOM 921 O O . GLY A 1 112 ? -5.189 10.601 17.441 1.00 64.44 112 GLY A O 1
ATOM 922 N N . GLY A 1 113 ? -4.127 12.145 18.714 1.00 82.25 113 GLY A N 1
ATOM 923 C CA . GLY A 1 113 ? -3.231 12.593 17.660 1.00 82.25 113 GLY A CA 1
ATOM 924 C C . GLY A 1 113 ? -2.392 11.440 17.111 1.00 82.25 113 GLY A C 1
ATOM 925 O O . GLY A 1 113 ? -2.148 10.439 17.783 1.00 82.25 113 GLY A O 1
ATOM 926 N N . PHE A 1 114 ? -1.967 11.566 15.859 1.00 88.94 114 PHE A N 1
ATOM 927 C CA . PHE A 1 114 ? -1.096 10.587 15.223 1.00 88.94 114 PHE A CA 1
ATOM 928 C C . PHE A 1 114 ? 0.364 10.911 15.573 1.00 88.94 114 PHE A C 1
ATOM 930 O O . PHE A 1 114 ? 0.783 12.042 15.312 1.00 88.94 114 PHE A O 1
ATOM 937 N N . PRO A 1 115 ? 1.153 9.984 16.145 1.00 93.4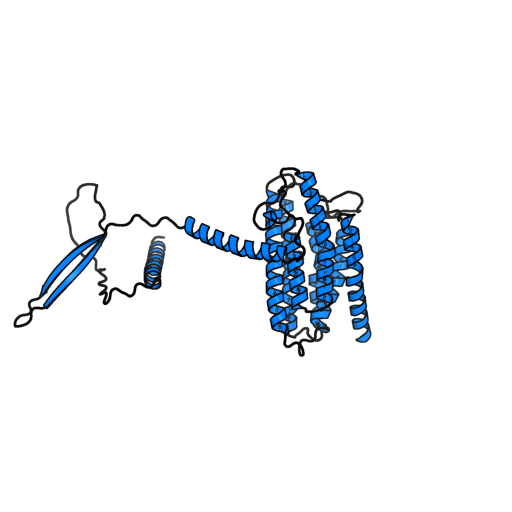4 115 PRO A N 1
ATOM 938 C CA . PRO A 1 115 ? 2.537 10.273 16.518 1.00 93.44 115 PRO A CA 1
ATOM 939 C C . PRO A 1 115 ? 3.410 10.626 15.313 1.00 93.44 115 PRO A C 1
ATOM 941 O O . PRO A 1 115 ? 3.463 9.881 14.332 1.00 93.44 115 PRO A O 1
ATOM 944 N N . VAL A 1 116 ? 4.126 11.749 15.406 1.00 93.94 116 VAL A N 1
ATOM 945 C CA . VAL A 1 116 ? 4.996 12.251 14.328 1.00 93.94 116 VAL A CA 1
ATOM 946 C C . VAL A 1 116 ? 6.087 11.233 13.992 1.00 93.94 116 VAL A C 1
ATOM 948 O O . VAL A 1 116 ? 6.342 10.967 12.823 1.00 93.94 116 VAL A O 1
ATOM 951 N N . SER A 1 117 ? 6.671 10.597 15.010 1.00 93.50 117 SER A N 1
ATOM 952 C CA . SER A 1 117 ? 7.692 9.551 14.868 1.00 93.50 117 SER A CA 1
ATOM 953 C C . SER A 1 117 ? 7.237 8.400 13.962 1.00 93.50 117 SER A C 1
ATOM 955 O O . SER A 1 117 ? 7.971 7.974 13.073 1.00 93.50 117 SER A O 1
ATOM 957 N N . VAL A 1 118 ? 5.995 7.938 14.129 1.00 92.44 118 VAL A N 1
ATOM 958 C CA . VAL A 1 118 ? 5.413 6.863 13.313 1.00 92.44 118 VAL A CA 1
ATOM 959 C C . VAL A 1 118 ? 5.188 7.310 11.873 1.00 92.44 118 VAL A C 1
ATOM 961 O O . VAL A 1 118 ? 5.484 6.550 10.952 1.00 92.44 118 VAL A O 1
ATOM 964 N N . ALA A 1 119 ? 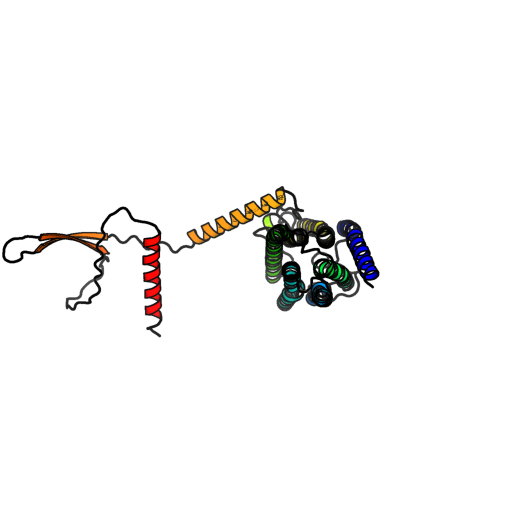4.705 8.539 11.669 1.00 95.00 119 ALA A N 1
ATOM 965 C CA . ALA A 1 119 ? 4.516 9.091 10.329 1.00 95.00 119 ALA A CA 1
ATOM 966 C C . ALA A 1 119 ? 5.857 9.219 9.590 1.00 95.00 119 ALA A C 1
ATOM 968 O O . ALA A 1 119 ? 5.944 8.865 8.418 1.00 95.00 119 ALA A O 1
ATOM 969 N N . MET A 1 120 ? 6.916 9.641 10.287 1.00 96.19 120 MET A N 1
ATOM 970 C CA . MET A 1 120 ? 8.261 9.751 9.716 1.00 96.19 120 MET A CA 1
ATOM 971 C C . MET A 1 120 ? 8.850 8.390 9.334 1.00 96.19 120 MET A C 1
ATOM 973 O O . MET A 1 120 ? 9.407 8.258 8.248 1.00 96.19 120 MET A O 1
ATOM 977 N N . MET A 1 121 ? 8.689 7.356 10.167 1.00 95.06 121 MET A N 1
ATOM 978 C CA . MET A 1 121 ? 9.129 5.999 9.807 1.00 95.06 121 MET A CA 1
ATOM 979 C C . MET A 1 121 ? 8.413 5.484 8.550 1.00 95.06 121 MET A C 1
ATOM 981 O O . MET A 1 121 ? 9.054 4.929 7.659 1.00 95.06 121 MET A O 1
ATOM 985 N N . ALA A 1 122 ? 7.099 5.709 8.451 1.00 96.06 122 ALA A N 1
ATOM 986 C CA . ALA A 1 122 ? 6.323 5.342 7.269 1.00 96.06 122 ALA A CA 1
ATOM 987 C C . ALA A 1 122 ? 6.740 6.151 6.027 1.00 96.06 122 ALA A C 1
ATOM 989 O O . ALA A 1 122 ? 6.875 5.577 4.952 1.00 96.06 122 ALA A O 1
ATOM 990 N N . PHE A 1 123 ? 7.029 7.447 6.180 1.00 98.06 123 PHE A N 1
ATOM 991 C CA . PHE A 1 123 ? 7.551 8.295 5.106 1.00 98.06 123 PHE A CA 1
ATOM 992 C C . PHE A 1 123 ? 8.878 7.763 4.552 1.00 98.06 123 PHE A C 1
ATOM 994 O O . PHE A 1 123 ? 9.026 7.609 3.342 1.00 98.06 123 PHE A O 1
ATOM 1001 N N . VAL A 1 124 ? 9.828 7.425 5.431 1.00 97.75 124 VAL A N 1
ATOM 1002 C CA . VAL A 1 124 ? 11.138 6.876 5.039 1.00 97.75 124 VAL A CA 1
ATOM 1003 C C . VAL A 1 124 ? 10.991 5.514 4.360 1.00 97.75 124 VAL A C 1
ATOM 1005 O O . VAL A 1 124 ? 11.605 5.279 3.320 1.00 97.75 124 VAL A O 1
ATOM 1008 N N . PHE A 1 125 ? 10.135 4.635 4.889 1.00 97.50 125 PHE A N 1
ATOM 1009 C CA . PHE A 1 125 ? 9.819 3.368 4.228 1.00 97.50 125 PHE A CA 1
ATOM 1010 C C . PHE A 1 125 ? 9.237 3.594 2.826 1.00 97.50 125 PHE A C 1
ATOM 1012 O O . PHE A 1 125 ? 9.641 2.936 1.869 1.00 97.50 125 PHE A O 1
ATOM 1019 N N . ASN A 1 126 ? 8.314 4.547 2.687 1.00 98.19 126 ASN A N 1
ATOM 1020 C CA . ASN A 1 126 ? 7.675 4.846 1.413 1.00 98.19 126 ASN A CA 1
ATOM 1021 C C . ASN A 1 126 ? 8.627 5.501 0.405 1.00 98.19 126 ASN A C 1
ATOM 1023 O O . ASN A 1 126 ? 8.463 5.252 -0.783 1.00 98.19 126 ASN A O 1
ATOM 1027 N N . LEU A 1 127 ? 9.651 6.249 0.834 1.00 98.31 127 LEU A N 1
ATOM 1028 C CA . LEU A 1 127 ? 10.737 6.689 -0.055 1.00 98.31 127 LEU A CA 1
ATOM 1029 C C . LEU A 1 127 ? 11.484 5.489 -0.655 1.00 98.31 127 LEU A C 1
ATOM 1031 O O . LEU A 1 127 ? 11.637 5.403 -1.874 1.00 98.31 127 LEU A O 1
ATOM 1035 N N . LEU A 1 128 ? 11.903 4.545 0.195 1.00 98.06 128 LEU A N 1
ATOM 1036 C CA . LEU A 1 128 ? 12.595 3.324 -0.227 1.00 98.06 128 LEU A CA 1
ATOM 1037 C C . LEU A 1 128 ? 11.722 2.490 -1.174 1.00 98.06 128 LEU A C 1
ATOM 1039 O O . LEU A 1 128 ? 12.173 2.077 -2.243 1.00 98.06 128 LEU A O 1
ATOM 1043 N N . ASN A 1 129 ? 10.463 2.265 -0.795 1.00 98.06 129 ASN A N 1
ATOM 1044 C CA . ASN A 1 129 ? 9.527 1.486 -1.595 1.00 98.06 129 ASN A CA 1
ATOM 1045 C C . ASN A 1 129 ? 9.246 2.161 -2.944 1.00 98.06 129 ASN A C 1
ATOM 1047 O O . ASN A 1 129 ? 9.336 1.507 -3.978 1.00 98.06 129 ASN A O 1
ATOM 1051 N N . ALA A 1 130 ? 8.963 3.467 -2.957 1.00 98.12 130 ALA A N 1
ATOM 1052 C CA . ALA A 1 130 ? 8.695 4.215 -4.182 1.00 98.12 130 ALA A CA 1
ATOM 1053 C C . ALA A 1 130 ? 9.886 4.184 -5.148 1.00 98.12 130 ALA A C 1
ATOM 1055 O O . ALA A 1 130 ? 9.685 3.944 -6.339 1.00 98.12 130 ALA A O 1
ATOM 1056 N N . TYR A 1 131 ? 11.114 4.356 -4.640 1.00 98.12 131 TYR A N 1
ATOM 1057 C CA . TYR A 1 131 ? 12.339 4.206 -5.430 1.00 98.12 131 TYR A CA 1
ATOM 1058 C C . TYR A 1 131 ? 12.428 2.807 -6.053 1.00 98.12 131 TYR A C 1
ATOM 1060 O O . TYR A 1 131 ? 12.543 2.688 -7.273 1.00 98.12 131 TYR A O 1
ATOM 1068 N N . LEU A 1 132 ? 12.303 1.749 -5.246 1.00 98.31 132 LEU A N 1
ATOM 1069 C CA . LEU A 1 132 ? 12.429 0.369 -5.720 1.00 98.31 132 LEU A CA 1
ATOM 1070 C C . LEU A 1 132 ? 11.361 -0.002 -6.753 1.00 98.31 132 LEU A C 1
ATOM 1072 O O . LEU A 1 132 ? 11.697 -0.547 -7.805 1.00 98.31 132 LEU A O 1
ATOM 1076 N N . GLN A 1 133 ? 10.086 0.307 -6.491 1.00 98.44 133 GLN A N 1
ATOM 1077 C CA . GLN A 1 133 ? 9.008 -0.019 -7.429 1.00 98.44 133 GLN A CA 1
ATOM 1078 C C . GLN A 1 133 ? 9.137 0.788 -8.724 1.00 98.44 133 GLN A C 1
ATOM 1080 O O . GLN A 1 133 ? 9.047 0.216 -9.810 1.00 98.44 133 GLN A O 1
ATOM 1085 N N . ALA A 1 134 ? 9.400 2.096 -8.629 1.00 97.94 134 ALA A N 1
ATOM 1086 C CA . ALA A 1 134 ? 9.531 2.951 -9.803 1.00 97.94 134 ALA A CA 1
ATOM 1087 C C . ALA A 1 134 ? 10.719 2.527 -10.672 1.00 97.94 134 ALA A C 1
ATOM 1089 O O . ALA A 1 134 ? 10.538 2.318 -11.868 1.00 97.94 134 ALA A O 1
ATOM 1090 N N . ARG A 1 135 ? 11.911 2.340 -10.083 1.00 97.25 135 ARG A N 1
ATOM 1091 C CA . ARG A 1 135 ? 13.120 1.949 -10.826 1.00 97.25 135 ARG A CA 1
ATOM 1092 C C . ARG A 1 135 ? 13.020 0.549 -11.411 1.00 97.25 135 ARG A C 1
ATOM 1094 O O . ARG A 1 135 ? 13.478 0.336 -12.532 1.00 97.25 135 ARG A O 1
ATOM 1101 N N . TRP A 1 136 ? 12.402 -0.398 -10.701 1.00 98.00 136 TRP A N 1
ATOM 1102 C CA . TRP A 1 136 ? 12.167 -1.722 -11.270 1.00 98.00 136 TRP A CA 1
ATOM 1103 C C . TRP A 1 136 ? 11.302 -1.633 -12.528 1.00 98.00 136 TRP A C 1
ATOM 1105 O O . TRP A 1 136 ? 11.696 -2.121 -13.584 1.00 98.00 136 TRP A O 1
ATOM 1115 N N . VAL A 1 137 ? 10.138 -0.985 -12.424 1.00 98.12 137 VAL A N 1
ATOM 1116 C CA . VAL A 1 137 ? 9.168 -0.928 -13.522 1.00 98.12 137 VAL A CA 1
ATOM 1117 C C . VAL A 1 137 ? 9.698 -0.091 -14.688 1.00 98.12 137 VAL A C 1
ATOM 1119 O O . VAL A 1 137 ? 9.546 -0.507 -15.834 1.00 98.12 137 VAL A O 1
ATOM 1122 N N . SER A 1 138 ? 10.348 1.045 -14.424 1.00 97.62 138 SER A N 1
ATOM 1123 C CA . SER A 1 138 ? 10.782 1.965 -15.477 1.00 97.62 138 SER A CA 1
ATOM 1124 C C . SER A 1 138 ? 12.145 1.641 -16.087 1.00 97.62 138 SER A C 1
ATOM 1126 O O . SER A 1 138 ? 12.392 2.052 -17.217 1.00 97.62 138 SER A O 1
ATOM 1128 N N . HIS A 1 139 ? 13.041 0.938 -15.386 1.00 96.00 139 HIS A N 1
ATOM 1129 C CA . HIS A 1 139 ? 14.425 0.743 -15.834 1.00 96.00 139 HIS A CA 1
ATOM 1130 C C . HIS A 1 139 ? 14.845 -0.730 -15.889 1.00 96.00 139 HIS A C 1
ATOM 1132 O O . HIS A 1 139 ? 15.253 -1.197 -16.946 1.00 96.00 139 HIS A O 1
ATOM 1138 N N . TYR A 1 140 ? 14.721 -1.475 -14.786 1.00 95.50 140 TYR A N 1
ATOM 1139 C CA . TYR A 1 140 ? 15.336 -2.809 -14.676 1.00 95.50 140 TYR A CA 1
ATOM 1140 C C . TYR A 1 140 ? 14.517 -3.961 -15.264 1.00 95.50 140 TYR A C 1
ATOM 1142 O O . TYR A 1 140 ? 15.087 -5.000 -15.594 1.00 95.50 140 TYR A O 1
ATOM 1150 N N . LYS A 1 141 ? 13.192 -3.824 -15.385 1.00 95.25 141 LYS A N 1
ATOM 1151 C CA . LYS A 1 141 ? 12.357 -4.878 -15.966 1.00 95.25 141 LYS A CA 1
ATOM 1152 C C . LYS A 1 141 ? 12.602 -4.987 -17.471 1.00 95.25 141 LYS A C 1
ATOM 1154 O O . LYS A 1 141 ? 12.387 -4.025 -18.199 1.00 95.25 141 LYS A O 1
ATOM 1159 N N . ASP A 1 142 ? 12.964 -6.183 -17.923 1.00 93.50 142 ASP A N 1
ATOM 1160 C CA . ASP A 1 142 ? 12.959 -6.537 -19.342 1.00 93.50 142 ASP A CA 1
ATOM 1161 C C . ASP A 1 142 ? 11.522 -6.840 -19.799 1.00 93.50 142 ASP A C 1
ATOM 1163 O O . ASP A 1 142 ? 10.853 -7.738 -19.276 1.00 93.50 142 ASP A O 1
ATOM 1167 N N . TYR A 1 143 ? 11.029 -6.048 -20.752 1.00 93.94 143 TYR A N 1
ATOM 1168 C CA . TYR A 1 143 ? 9.702 -6.204 -21.350 1.00 93.94 143 TYR A CA 1
ATOM 1169 C C . TYR A 1 143 ? 9.728 -6.870 -22.726 1.00 93.94 143 TYR A C 1
ATOM 1171 O O . TYR A 1 143 ? 8.667 -7.289 -23.205 1.00 93.94 143 TYR A O 1
ATOM 1179 N N . GLU A 1 144 ? 10.886 -6.914 -23.380 1.00 89.12 144 GLU A N 1
ATOM 1180 C CA . GLU A 1 144 ? 11.036 -7.421 -24.744 1.00 89.12 144 GLU A CA 1
ATOM 1181 C C . GLU A 1 144 ? 11.151 -8.946 -24.728 1.00 89.12 144 GLU A C 1
ATOM 1183 O O . GLU A 1 144 ? 10.474 -9.613 -25.508 1.00 89.12 144 GLU A O 1
ATOM 1188 N N . GLY A 1 145 ? 11.884 -9.500 -23.756 1.00 88.12 145 GLY A N 1
ATOM 1189 C CA . GLY A 1 145 ? 12.005 -10.946 -23.547 1.00 88.12 145 GLY A CA 1
ATOM 1190 C C . GLY A 1 145 ? 10.823 -11.611 -22.821 1.00 88.12 145 GLY A C 1
ATOM 1191 O O . GLY A 1 145 ? 10.731 -12.839 -22.781 1.00 88.12 145 GLY A O 1
ATOM 1192 N N . ASP A 1 146 ? 9.894 -10.843 -22.237 1.00 90.44 146 ASP A N 1
ATOM 1193 C CA . ASP A 1 146 ? 8.818 -11.389 -21.393 1.00 90.44 146 ASP A CA 1
ATOM 1194 C C . ASP A 1 146 ? 7.542 -11.732 -22.186 1.00 90.44 146 ASP A C 1
ATOM 1196 O O . ASP A 1 146 ? 6.554 -10.989 -22.189 1.00 90.44 146 ASP A O 1
ATOM 1200 N N . GLY A 1 147 ? 7.534 -12.904 -22.832 1.00 92.62 147 GLY A N 1
ATOM 1201 C CA . GLY A 1 147 ? 6.361 -13.431 -23.551 1.00 92.62 147 GLY A CA 1
ATOM 1202 C C . GLY A 1 147 ? 5.145 -13.729 -22.658 1.00 92.62 147 GLY A C 1
ATOM 1203 O O . GLY A 1 147 ? 4.012 -13.766 -23.132 1.00 92.62 147 GLY A O 1
ATOM 1204 N N . TRP A 1 148 ? 5.353 -13.879 -21.348 1.00 94.38 148 TRP A N 1
ATOM 1205 C CA . TRP A 1 148 ? 4.302 -14.176 -20.368 1.00 94.38 148 TRP A CA 1
ATOM 1206 C C . TRP A 1 148 ? 3.766 -12.925 -19.665 1.00 94.38 148 TRP A C 1
ATOM 1208 O O . TRP A 1 148 ? 2.893 -13.037 -18.797 1.00 94.38 148 TRP A O 1
ATOM 1218 N N . PHE A 1 149 ? 4.265 -11.742 -20.039 1.00 96.88 149 PHE A N 1
ATOM 1219 C CA . PHE A 1 149 ? 3.942 -10.468 -19.404 1.00 96.88 149 PHE A CA 1
ATOM 1220 C C . PHE A 1 149 ? 2.435 -10.272 -19.235 1.00 96.88 149 PHE A C 1
ATOM 1222 O O . PHE A 1 149 ? 1.963 -10.075 -18.119 1.00 96.88 149 PHE A O 1
ATOM 1229 N N . TRP A 1 150 ? 1.667 -10.374 -20.325 1.00 97.25 150 TRP A N 1
ATOM 1230 C CA . TRP A 1 150 ? 0.231 -10.090 -20.298 1.00 97.25 150 TRP A CA 1
ATOM 1231 C C . TRP A 1 150 ? -0.547 -11.072 -19.427 1.00 97.25 150 TRP A C 1
ATOM 1233 O O . TRP A 1 150 ? -1.444 -10.654 -18.699 1.00 97.25 150 TRP A O 1
ATOM 1243 N N . LEU A 1 151 ? -0.183 -12.358 -19.438 1.00 97.19 151 LEU A N 1
ATOM 1244 C CA . LEU A 1 151 ? -0.838 -13.352 -18.589 1.00 97.19 151 LEU A CA 1
ATOM 1245 C C . LEU A 1 151 ? -0.624 -13.028 -17.105 1.00 97.19 151 LEU A C 1
ATOM 1247 O O . LEU A 1 151 ? -1.588 -12.962 -16.342 1.00 97.19 151 LEU A O 1
ATOM 1251 N N . ARG A 1 152 ? 0.629 -12.776 -16.702 1.00 97.00 152 ARG A N 1
ATOM 1252 C CA . ARG A 1 152 ? 0.965 -12.399 -15.319 1.00 97.00 152 ARG A CA 1
ATOM 1253 C C . ARG A 1 152 ? 0.316 -11.075 -14.932 1.00 97.00 152 ARG A C 1
ATOM 1255 O O . ARG A 1 152 ? -0.240 -10.966 -13.842 1.00 97.00 152 ARG A O 1
ATOM 1262 N N . PHE A 1 153 ? 0.329 -10.101 -15.839 1.00 98.06 153 PHE A N 1
ATOM 1263 C CA . PHE A 1 153 ? -0.304 -8.804 -15.64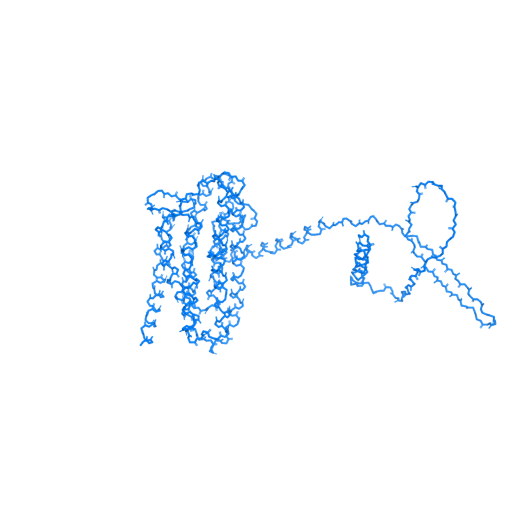7 1.00 98.06 153 PHE A CA 1
ATOM 1264 C C . PHE A 1 153 ? -1.807 -8.946 -15.390 1.00 98.06 153 PHE A C 1
ATOM 1266 O O . PHE A 1 153 ? -2.283 -8.450 -14.380 1.00 98.06 153 PHE A O 1
ATOM 1273 N N . PHE A 1 154 ? -2.565 -9.661 -16.226 1.00 98.38 154 PHE A N 1
ATOM 1274 C CA . PHE A 1 154 ? -4.015 -9.778 -16.032 1.00 98.38 154 PHE A CA 1
ATOM 1275 C C . PHE A 1 154 ? -4.392 -10.597 -14.797 1.00 98.38 154 PHE A C 1
ATOM 1277 O O . PHE A 1 154 ? -5.296 -10.196 -14.062 1.00 98.38 154 PHE A O 1
ATOM 1284 N N . ILE A 1 155 ? -3.689 -11.703 -14.522 1.00 98.12 155 ILE A N 1
ATOM 1285 C CA . ILE A 1 155 ? -3.903 -12.479 -13.291 1.00 98.12 155 ILE A CA 1
ATOM 1286 C C . ILE A 1 155 ? -3.633 -11.593 -12.074 1.00 98.12 155 ILE A C 1
ATOM 1288 O O . ILE A 1 155 ? -4.477 -11.474 -11.184 1.00 98.12 155 ILE A O 1
ATOM 1292 N N . GLY A 1 156 ? -2.474 -10.935 -12.051 1.00 98.31 156 GLY A N 1
ATOM 1293 C CA . GLY A 1 156 ? -2.094 -10.054 -10.961 1.00 98.31 156 GLY A CA 1
ATOM 1294 C C . GLY A 1 156 ? -3.033 -8.854 -10.822 1.00 98.31 156 GLY A C 1
ATOM 1295 O O . GLY A 1 156 ? -3.365 -8.493 -9.700 1.00 98.31 156 GLY A O 1
ATOM 1296 N N . LEU A 1 157 ? -3.543 -8.292 -11.922 1.00 98.50 157 LEU A N 1
ATOM 1297 C CA . LEU A 1 157 ? -4.478 -7.165 -11.919 1.00 98.50 157 LEU A CA 1
ATOM 1298 C C . LEU A 1 157 ? -5.830 -7.552 -11.317 1.00 98.50 157 LEU A C 1
ATOM 1300 O O . LEU A 1 157 ? -6.381 -6.797 -10.520 1.00 98.50 157 LEU A O 1
ATOM 1304 N N . VAL A 1 158 ? -6.359 -8.734 -11.646 1.00 98.38 158 VAL A N 1
ATOM 1305 C CA . VAL A 1 158 ? -7.602 -9.242 -11.038 1.00 98.38 158 VAL A CA 1
ATOM 1306 C C . VAL A 1 158 ? -7.427 -9.426 -9.531 1.00 98.38 158 VAL A C 1
ATOM 1308 O O . VAL A 1 158 ? -8.286 -9.004 -8.753 1.00 98.38 158 VAL A O 1
ATOM 1311 N N . VAL A 1 159 ? -6.302 -10.008 -9.108 1.00 98.12 159 VAL A N 1
ATOM 1312 C CA . VAL A 1 159 ? -5.968 -10.172 -7.685 1.00 98.12 159 VAL A CA 1
ATOM 1313 C C . VAL A 1 159 ? -5.816 -8.806 -7.004 1.00 98.12 159 VAL A C 1
ATOM 1315 O O . VAL A 1 159 ? -6.403 -8.583 -5.945 1.00 98.12 159 VAL A O 1
ATOM 1318 N N . PHE A 1 160 ? -5.116 -7.868 -7.647 1.00 98.38 160 PHE A N 1
ATOM 1319 C CA . PHE A 1 160 ? -4.878 -6.511 -7.159 1.00 98.38 160 PHE A CA 1
ATOM 1320 C C . PHE A 1 160 ? -6.191 -5.755 -6.936 1.00 98.38 160 PHE A C 1
ATOM 1322 O O . PHE A 1 160 ? -6.479 -5.313 -5.826 1.00 98.38 160 PHE A O 1
ATOM 1329 N N . LEU A 1 161 ? -7.033 -5.670 -7.970 1.00 98.00 161 LEU A N 1
ATOM 1330 C CA . LEU A 1 161 ? -8.314 -4.964 -7.915 1.00 98.00 161 LEU A CA 1
ATOM 1331 C C . LEU A 1 161 ? -9.298 -5.626 -6.944 1.00 98.00 161 LEU A C 1
ATOM 1333 O O . LEU A 1 161 ? -10.050 -4.926 -6.264 1.00 98.00 161 LEU A O 1
ATOM 1337 N N . GLY A 1 162 ? -9.281 -6.959 -6.840 1.00 97.12 162 GLY A N 1
ATOM 1338 C CA . GLY A 1 162 ? -10.055 -7.689 -5.836 1.00 97.12 162 GLY A CA 1
ATOM 1339 C C . GLY A 1 162 ? -9.645 -7.313 -4.409 1.00 97.12 162 GLY A C 1
ATOM 1340 O O . GLY A 1 162 ? -10.502 -6.974 -3.590 1.00 97.12 162 GLY A O 1
ATOM 1341 N N . GLY A 1 163 ? -8.338 -7.306 -4.129 1.00 96.69 163 GLY A N 1
ATOM 1342 C CA . GLY A 1 163 ? -7.781 -6.873 -2.847 1.00 96.69 163 GLY A CA 1
ATOM 1343 C C . GLY A 1 163 ? -8.111 -5.414 -2.518 1.00 96.69 163 GLY A C 1
ATOM 1344 O O . GLY A 1 163 ? -8.661 -5.127 -1.450 1.00 96.69 163 GLY A O 1
ATOM 1345 N N . MET A 1 164 ? -7.891 -4.509 -3.475 1.00 96.25 164 MET A N 1
ATOM 1346 C CA . MET A 1 164 ? -8.195 -3.082 -3.348 1.00 96.25 164 MET A CA 1
ATOM 1347 C C . MET A 1 164 ? -9.686 -2.839 -3.084 1.00 96.25 164 MET A C 1
ATOM 1349 O O . MET A 1 164 ? -10.059 -2.049 -2.214 1.00 96.25 164 MET A O 1
ATOM 1353 N N . GLY A 1 165 ? -10.566 -3.554 -3.791 1.00 96.50 165 GLY A N 1
ATOM 1354 C CA . GLY A 1 165 ? -12.012 -3.486 -3.589 1.00 96.50 165 GLY A CA 1
ATOM 1355 C C . GLY A 1 165 ? -12.411 -3.848 -2.157 1.00 96.50 165 GLY A C 1
ATOM 1356 O O . GLY A 1 165 ? -13.173 -3.113 -1.522 1.00 96.50 165 GLY A O 1
ATOM 1357 N N . VAL A 1 166 ? -11.843 -4.932 -1.618 1.00 94.94 166 VAL A N 1
ATOM 1358 C CA . VAL A 1 166 ? -12.048 -5.355 -0.224 1.00 94.94 166 VAL A CA 1
ATOM 1359 C C . VAL A 1 166 ? -11.500 -4.326 0.762 1.00 94.94 166 VAL A C 1
ATOM 1361 O O . VAL A 1 166 ? -12.183 -4.011 1.743 1.00 94.94 166 VAL A O 1
ATOM 1364 N N . ASN A 1 167 ? -10.305 -3.786 0.512 1.00 95.25 167 ASN A N 1
ATOM 1365 C CA . ASN A 1 167 ? -9.677 -2.768 1.352 1.00 95.25 167 ASN A CA 1
ATOM 1366 C C . ASN A 1 167 ? -10.565 -1.520 1.462 1.00 95.25 167 ASN A C 1
ATOM 1368 O O . ASN A 1 167 ? -11.003 -1.152 2.556 1.00 95.25 167 ASN A O 1
ATOM 1372 N N . ILE A 1 168 ? -10.936 -0.944 0.317 1.00 93.06 168 ILE A N 1
ATOM 1373 C CA . ILE A 1 168 ? -11.743 0.276 0.235 1.00 93.06 168 ILE A CA 1
ATOM 1374 C C . ILE A 1 168 ? -13.134 0.067 0.830 1.00 93.06 168 ILE A C 1
ATOM 1376 O O . ILE A 1 168 ? -13.631 0.937 1.551 1.00 93.06 168 ILE A O 1
ATOM 1380 N N . TRP A 1 169 ? -13.786 -1.059 0.530 1.00 94.44 169 TRP A N 1
ATOM 1381 C CA . TRP A 1 169 ? -15.091 -1.385 1.103 1.00 94.44 169 TRP A CA 1
ATOM 1382 C C . TRP A 1 169 ? -15.014 -1.483 2.631 1.00 94.44 169 TRP A C 1
ATOM 1384 O O . TRP A 1 169 ? -15.801 -0.842 3.331 1.00 94.44 169 TRP A O 1
ATOM 1394 N N . SER A 1 170 ? -14.023 -2.209 3.150 1.00 93.19 170 SER A N 1
ATOM 1395 C CA . SER A 1 170 ? -13.837 -2.404 4.588 1.00 93.19 170 SER A CA 1
ATOM 1396 C C . SER A 1 170 ? -13.570 -1.083 5.312 1.00 93.19 170 SER A C 1
ATOM 1398 O O . SER A 1 170 ? -14.176 -0.809 6.348 1.00 93.19 170 SER A O 1
ATOM 1400 N N . ASP A 1 171 ? -12.722 -0.222 4.745 1.00 90.81 171 ASP A N 1
ATOM 1401 C CA . ASP A 1 171 ? -12.432 1.101 5.302 1.00 90.81 171 ASP A CA 1
ATOM 1402 C C . ASP A 1 171 ? -13.664 2.019 5.286 1.00 90.81 171 ASP A C 1
ATOM 1404 O O . ASP A 1 171 ? -13.862 2.806 6.215 1.00 90.81 171 ASP A O 1
ATOM 1408 N N . ARG A 1 172 ? -14.542 1.905 4.277 1.00 90.06 172 ARG A N 1
ATOM 1409 C CA . ARG A 1 172 ? -15.823 2.636 4.248 1.00 90.06 172 ARG A CA 1
ATOM 1410 C C . ARG A 1 172 ? -16.763 2.186 5.367 1.00 90.06 172 ARG A C 1
ATOM 1412 O O . ARG A 1 172 ? -17.346 3.050 6.018 1.00 90.06 172 ARG A O 1
ATOM 1419 N N . VAL A 1 173 ? -16.869 0.879 5.620 1.00 90.50 173 VAL A N 1
ATOM 1420 C CA . VAL A 1 173 ? -17.667 0.329 6.734 1.00 90.50 173 VAL A CA 1
ATOM 1421 C C . VAL A 1 173 ? -17.110 0.793 8.084 1.00 90.50 173 VAL A C 1
ATOM 1423 O O . VAL A 1 173 ? -17.848 1.270 8.940 1.00 90.50 173 VAL A O 1
ATOM 1426 N N . LEU A 1 174 ? -15.790 0.739 8.284 1.00 88.75 174 LEU A N 1
ATOM 1427 C CA . LEU A 1 174 ? -15.176 1.229 9.525 1.00 88.75 174 LEU A CA 1
ATOM 1428 C C . LEU A 1 174 ? -15.374 2.738 9.712 1.00 88.75 174 LEU A C 1
ATOM 1430 O O . LEU A 1 174 ? -15.560 3.208 10.835 1.00 88.75 174 LEU A O 1
ATOM 1434 N N . ALA A 1 175 ? -15.339 3.505 8.623 1.00 84.56 175 ALA A N 1
ATOM 1435 C CA . ALA A 1 175 ? -15.580 4.939 8.655 1.00 84.56 175 ALA A CA 1
ATOM 1436 C C . ALA A 1 175 ? -17.043 5.294 8.962 1.00 84.56 175 ALA A C 1
ATOM 1438 O O . ALA A 1 175 ? -17.272 6.302 9.629 1.00 84.56 175 ALA A O 1
ATOM 1439 N N . SER A 1 176 ? -18.025 4.505 8.508 1.00 85.75 176 SER A N 1
ATOM 1440 C CA . SER A 1 176 ? -19.438 4.741 8.839 1.00 85.75 176 SER A CA 1
ATOM 1441 C C . SER A 1 176 ? -19.716 4.480 10.317 1.00 85.75 176 SER A C 1
ATOM 1443 O O . SER A 1 176 ? -20.331 5.321 10.962 1.00 85.75 176 SER A O 1
ATOM 1445 N N . LEU A 1 177 ? -19.146 3.415 10.890 1.00 84.81 177 LEU A N 1
ATOM 1446 C CA . LEU A 1 177 ? -19.304 3.091 12.315 1.00 84.81 177 LEU A CA 1
ATOM 1447 C C . LEU A 1 177 ? -18.803 4.204 13.243 1.00 84.81 177 LEU A C 1
ATOM 1449 O O . LEU A 1 177 ? -19.368 4.415 14.312 1.00 84.81 177 LEU A O 1
ATOM 1453 N N . LYS A 1 178 ? -17.768 4.950 12.832 1.00 77.31 178 LYS A N 1
ATOM 1454 C CA . LYS A 1 178 ? -17.277 6.114 13.590 1.00 77.31 178 LYS A CA 1
ATOM 1455 C C . LYS A 1 178 ? -18.253 7.294 13.595 1.00 77.31 178 LYS A C 1
ATOM 1457 O O . LYS A 1 178 ? -18.156 8.135 14.478 1.00 77.31 178 LYS A O 1
ATOM 1462 N N . LYS A 1 179 ? -19.164 7.389 12.619 1.00 72.50 179 LYS A N 1
ATOM 1463 C CA . LYS A 1 179 ? -20.168 8.466 12.551 1.00 72.50 179 LYS A CA 1
ATOM 1464 C C . LYS A 1 179 ? -21.365 8.214 13.463 1.00 72.50 179 LYS A C 1
ATOM 1466 O O . LYS A 1 179 ? -22.040 9.161 13.840 1.00 72.50 179 LYS A O 1
ATOM 1471 N N . GLU A 1 180 ? -21.634 6.955 13.797 1.00 71.31 180 GLU A N 1
ATOM 1472 C CA . GLU A 1 180 ? -22.861 6.530 14.481 1.00 71.31 180 GLU A CA 1
ATOM 1473 C C . GLU A 1 180 ? -22.832 6.699 16.012 1.00 71.31 180 GLU A C 1
ATOM 1475 O O . GLU A 1 180 ? -23.798 6.333 16.684 1.00 71.31 180 GLU A O 1
ATOM 1480 N N . GLY A 1 181 ? -21.754 7.231 16.599 1.00 62.59 181 GLY A N 1
ATOM 1481 C CA . GLY A 1 181 ? -21.732 7.587 18.020 1.00 62.59 181 GLY A CA 1
ATOM 1482 C C . GLY A 1 181 ? -20.349 7.598 18.667 1.00 62.59 181 GLY A C 1
ATOM 1483 O O . GLY A 1 181 ? -19.320 7.450 18.012 1.00 62.59 181 GLY A O 1
ATOM 1484 N N . LYS A 1 182 ? -20.338 7.780 19.993 1.00 65.19 182 LYS A N 1
ATOM 1485 C CA . LYS A 1 182 ? -19.120 7.783 20.812 1.00 65.19 182 LYS A CA 1
ATOM 1486 C C . LYS A 1 182 ? -18.661 6.346 21.085 1.00 65.19 182 LYS A C 1
ATOM 1488 O O . LYS A 1 182 ? -19.439 5.526 21.559 1.00 65.19 182 LYS A O 1
ATOM 1493 N N . GLY A 1 183 ? -17.382 6.071 20.835 1.00 73.81 183 GLY A N 1
ATOM 1494 C CA . GLY A 1 183 ? -16.741 4.796 21.162 1.00 73.81 183 GLY A CA 1
ATOM 1495 C C . GLY A 1 183 ? -16.567 3.850 19.973 1.00 73.81 183 GLY A C 1
ATOM 1496 O O . GLY A 1 183 ? -17.000 4.105 18.853 1.00 73.81 183 GLY A O 1
ATOM 1497 N N . TYR A 1 184 ? -15.863 2.748 20.218 1.00 84.75 184 TYR A N 1
ATOM 1498 C CA . TYR A 1 184 ? -15.652 1.713 19.211 1.00 84.75 184 TYR A CA 1
ATOM 1499 C C . TYR A 1 184 ? -16.834 0.745 19.189 1.00 84.75 184 TYR A C 1
ATOM 1501 O O . TYR A 1 184 ? -17.398 0.451 20.238 1.00 84.75 184 TYR A O 1
ATOM 1509 N N . ARG A 1 185 ? -17.149 0.204 18.009 1.00 87.88 185 ARG A N 1
ATOM 1510 C CA . ARG A 1 185 ? -18.186 -0.817 17.802 1.00 87.88 185 ARG A CA 1
ATOM 1511 C C . ARG A 1 185 ? -17.614 -2.053 17.116 1.00 87.88 185 ARG A C 1
ATOM 1513 O O . ARG A 1 185 ? -16.582 -1.974 16.436 1.00 87.88 185 ARG A O 1
ATOM 1520 N N . VAL A 1 186 ? -18.302 -3.180 17.274 1.00 89.94 186 VAL A N 1
ATOM 1521 C CA . VAL A 1 186 ? -18.006 -4.415 16.543 1.00 89.94 186 VAL A CA 1
ATOM 1522 C C . VAL A 1 186 ? -18.535 -4.279 15.110 1.00 89.94 186 VAL A C 1
ATOM 1524 O O . VAL A 1 186 ? -19.743 -4.145 14.925 1.00 89.94 186 VAL A O 1
ATOM 1527 N N . PRO A 1 187 ? -17.675 -4.304 14.075 1.00 89.88 187 PRO A N 1
ATOM 1528 C CA . PRO A 1 187 ? -18.137 -4.241 12.694 1.00 89.88 187 PRO A CA 1
ATOM 1529 C C . PRO A 1 187 ? -18.884 -5.527 12.316 1.00 89.88 187 PRO A C 1
ATOM 1531 O O . PRO A 1 187 ? -18.458 -6.631 12.674 1.00 89.88 187 PRO A O 1
ATOM 1534 N N . ARG A 1 188 ? -20.001 -5.393 11.597 1.00 88.81 188 ARG A N 1
ATOM 1535 C CA . ARG A 1 188 ? -20.871 -6.495 11.150 1.00 88.81 188 ARG A CA 1
ATOM 1536 C C . ARG A 1 188 ? -21.083 -6.420 9.636 1.00 88.81 188 ARG A C 1
ATOM 1538 O O . ARG A 1 188 ? -20.962 -5.348 9.046 1.00 88.81 188 ARG A O 1
ATOM 1545 N N . GLY A 1 189 ? -21.420 -7.555 9.031 1.00 86.75 189 GLY A N 1
ATOM 1546 C CA . GLY A 1 189 ? -21.708 -7.692 7.602 1.00 86.75 189 GLY A CA 1
ATOM 1547 C C . GLY A 1 189 ? -20.489 -8.008 6.724 1.00 86.75 189 GLY A C 1
ATOM 1548 O O . GLY A 1 189 ? -19.347 -7.671 7.040 1.00 86.75 189 GLY A O 1
ATOM 1549 N N . GLY A 1 190 ? -20.743 -8.676 5.594 1.00 89.75 190 GLY A N 1
ATOM 1550 C CA . GLY A 1 190 ? -19.721 -9.064 4.616 1.00 89.75 190 GLY A CA 1
ATOM 1551 C C . GLY A 1 190 ? -18.561 -9.853 5.235 1.00 89.75 190 GLY A C 1
ATOM 1552 O O . GLY A 1 190 ? -18.767 -10.749 6.056 1.00 89.75 190 GLY A O 1
ATOM 1553 N N . LEU A 1 191 ? -17.325 -9.499 4.864 1.00 90.31 191 LEU A N 1
ATOM 1554 C CA . LEU A 1 191 ? -16.113 -10.167 5.358 1.00 90.31 191 LEU A CA 1
ATOM 1555 C C . LEU A 1 191 ? -15.827 -9.936 6.845 1.00 90.31 191 LEU A C 1
ATOM 1557 O O . LEU A 1 191 ? -15.082 -10.723 7.431 1.00 90.31 191 LEU A O 1
ATOM 1561 N N . PHE A 1 192 ? -16.434 -8.926 7.480 1.00 91.31 192 PHE A N 1
ATOM 1562 C CA . PHE A 1 192 ? -16.276 -8.738 8.922 1.00 91.31 192 PHE A CA 1
ATOM 1563 C C . PHE A 1 192 ? -16.855 -9.901 9.724 1.00 91.31 192 PHE A C 1
ATOM 1565 O O . PHE A 1 192 ? -16.429 -10.107 10.851 1.00 91.31 192 PHE A O 1
ATOM 1572 N N . GLU A 1 193 ? -17.772 -10.694 9.158 1.00 89.38 193 GLU A N 1
ATOM 1573 C CA . GLU A 1 193 ? -18.261 -11.911 9.815 1.00 89.38 193 GLU A CA 1
ATOM 1574 C C . GLU A 1 193 ? -17.230 -13.039 9.873 1.00 89.38 193 GLU A C 1
ATOM 1576 O O . GLU A 1 193 ? -17.343 -13.917 10.722 1.00 89.38 193 GLU A O 1
ATOM 1581 N N . LEU A 1 194 ? -16.209 -12.999 9.014 1.00 89.12 194 LEU A N 1
ATOM 1582 C CA . LEU A 1 194 ? -15.173 -14.026 8.932 1.00 89.12 194 LEU A CA 1
ATOM 1583 C C . LEU A 1 194 ? -13.870 -13.584 9.600 1.00 89.12 194 LEU A C 1
ATOM 1585 O O . LEU A 1 194 ? -13.203 -14.393 10.248 1.00 89.12 194 LEU A O 1
ATOM 1589 N N . VAL A 1 195 ? -13.496 -12.312 9.427 1.00 93.06 195 VAL A N 1
ATOM 1590 C CA . VAL A 1 195 ? -12.240 -11.761 9.944 1.00 93.06 195 VAL A CA 1
ATOM 1591 C C . VAL A 1 195 ? -12.411 -10.410 10.624 1.00 93.06 195 VAL A C 1
ATOM 1593 O O . VAL A 1 195 ? -13.236 -9.591 10.234 1.00 93.06 195 VAL A O 1
ATOM 1596 N N . SER A 1 196 ? -11.566 -10.133 11.615 1.00 92.50 196 SER A N 1
ATOM 1597 C CA . SER A 1 196 ? -11.539 -8.849 12.321 1.00 92.50 196 SER A CA 1
ATOM 1598 C C . SER A 1 196 ? -11.018 -7.695 11.473 1.00 92.50 196 SER A C 1
ATOM 1600 O O . SER A 1 196 ? -11.402 -6.547 11.703 1.00 92.50 196 SER A O 1
ATOM 1602 N N . CYS A 1 197 ? -10.097 -7.972 10.547 1.00 94.00 197 CYS A N 1
ATOM 1603 C CA . CYS A 1 197 ? -9.402 -6.958 9.752 1.00 94.00 197 CYS A CA 1
ATOM 1604 C C . CYS A 1 197 ? -9.445 -7.283 8.247 1.00 94.00 197 CYS A C 1
ATOM 1606 O O . CYS A 1 197 ? -8.404 -7.561 7.647 1.00 94.00 197 CYS A O 1
ATOM 1608 N N . PRO A 1 198 ? -10.633 -7.254 7.611 1.00 94.44 198 PRO A N 1
ATOM 1609 C CA . PRO A 1 198 ? -10.759 -7.484 6.175 1.00 94.44 198 PRO A CA 1
ATOM 1610 C C . PRO A 1 198 ? -10.081 -6.389 5.344 1.00 94.44 198 PRO A C 1
ATOM 1612 O O . PRO A 1 198 ? -9.608 -6.681 4.255 1.00 94.44 198 PRO A O 1
ATOM 1615 N N . ASN A 1 199 ? -9.940 -5.163 5.862 1.00 94.88 199 ASN A N 1
ATOM 1616 C CA . ASN A 1 199 ? -9.167 -4.114 5.195 1.00 94.88 199 ASN A CA 1
ATOM 1617 C C . ASN A 1 199 ? -7.690 -4.505 5.029 1.00 94.88 199 ASN A C 1
ATOM 1619 O O . ASN A 1 199 ? -7.143 -4.382 3.937 1.00 94.88 199 ASN A O 1
ATOM 1623 N N . TYR A 1 200 ? -7.074 -5.050 6.082 1.00 95.25 200 TYR A N 1
ATOM 1624 C CA . TYR A 1 200 ? -5.699 -5.550 6.026 1.00 95.25 200 TYR A CA 1
ATOM 1625 C C . TYR A 1 200 ? -5.568 -6.784 5.134 1.00 95.25 200 TYR A C 1
ATOM 1627 O O . TYR A 1 200 ? -4.584 -6.909 4.417 1.00 95.25 200 TYR A O 1
ATOM 1635 N N . PHE A 1 201 ? -6.566 -7.674 5.138 1.00 94.88 201 PHE A N 1
ATOM 1636 C CA . PHE A 1 201 ? -6.602 -8.799 4.201 1.00 94.88 201 PHE A CA 1
ATOM 1637 C C . PHE A 1 201 ? -6.625 -8.321 2.748 1.00 94.88 201 PHE A C 1
ATOM 1639 O O . PHE A 1 201 ? -5.812 -8.776 1.950 1.00 94.88 201 PHE A O 1
ATOM 1646 N N . GLY A 1 202 ? -7.515 -7.379 2.427 1.00 95.81 202 GLY A N 1
ATOM 1647 C CA . GLY A 1 202 ? -7.604 -6.784 1.098 1.00 95.81 202 GLY A CA 1
ATOM 1648 C C . GLY A 1 202 ? -6.280 -6.169 0.656 1.00 95.81 202 GLY A C 1
ATOM 1649 O O . GLY A 1 202 ? -5.831 -6.452 -0.444 1.00 95.81 202 GLY A O 1
ATOM 1650 N N . GLU A 1 203 ? -5.610 -5.428 1.540 1.00 96.62 203 GLU A N 1
ATOM 1651 C CA . GLU A 1 203 ? -4.311 -4.800 1.253 1.00 96.62 203 GLU A CA 1
ATOM 1652 C C . GLU A 1 203 ? -3.199 -5.842 1.011 1.00 96.62 203 GLU A C 1
ATOM 1654 O O . GLU A 1 203 ? -2.392 -5.697 0.100 1.00 96.62 203 GLU A O 1
ATOM 1659 N N . ILE A 1 204 ? -3.177 -6.947 1.766 1.00 96.88 204 ILE A N 1
ATOM 1660 C CA . ILE A 1 204 ? -2.238 -8.059 1.520 1.00 96.88 204 ILE A CA 1
ATOM 1661 C C . ILE A 1 204 ? -2.497 -8.704 0.152 1.00 96.88 204 ILE A C 1
ATOM 1663 O O . ILE A 1 204 ? -1.554 -8.950 -0.598 1.00 96.88 204 ILE A O 1
ATOM 1667 N N . VAL A 1 205 ? -3.761 -8.982 -0.182 1.00 97.31 205 VAL A N 1
ATOM 1668 C CA . VAL A 1 205 ? -4.141 -9.560 -1.483 1.00 97.31 205 VAL A CA 1
ATOM 1669 C C . VAL A 1 205 ? -3.820 -8.593 -2.621 1.00 97.31 205 VAL A C 1
ATOM 1671 O O . VAL A 1 205 ? -3.334 -9.015 -3.665 1.00 97.31 205 VAL A O 1
ATOM 1674 N N . GLU A 1 206 ? -4.022 -7.297 -2.409 1.00 97.81 206 GLU A N 1
ATOM 1675 C CA . GLU A 1 206 ? -3.686 -6.254 -3.370 1.00 97.81 206 GLU A CA 1
ATOM 1676 C C . GLU A 1 206 ? -2.196 -6.295 -3.726 1.00 97.81 206 GLU A C 1
ATOM 1678 O O . GLU A 1 206 ? -1.829 -6.462 -4.892 1.00 97.81 206 GLU A O 1
ATOM 1683 N N . TRP A 1 207 ? -1.325 -6.275 -2.715 1.00 98.31 207 TRP A N 1
ATOM 1684 C CA . TRP A 1 207 ? 0.120 -6.326 -2.930 1.00 98.31 207 TRP A CA 1
ATOM 1685 C C . TRP A 1 207 ? 0.630 -7.693 -3.407 1.00 98.31 207 TRP A C 1
ATOM 1687 O O . TRP A 1 207 ? 1.658 -7.752 -4.082 1.00 98.31 207 TRP A O 1
ATOM 1697 N N . LEU A 1 208 ? -0.100 -8.784 -3.156 1.00 98.31 208 LEU A N 1
ATOM 1698 C CA . LEU A 1 208 ? 0.163 -10.065 -3.818 1.00 98.31 208 LEU A CA 1
ATOM 1699 C C . LEU A 1 208 ? -0.066 -9.948 -5.329 1.00 98.31 208 LEU A C 1
ATOM 1701 O O . LEU A 1 208 ? 0.776 -10.375 -6.115 1.00 98.31 208 LEU A O 1
ATOM 1705 N N . GLY A 1 209 ? -1.177 -9.329 -5.736 1.00 98.25 209 GLY A N 1
ATOM 1706 C CA . GLY A 1 209 ? -1.455 -9.035 -7.140 1.00 98.25 209 GLY A CA 1
ATOM 1707 C C . GLY A 1 209 ? -0.346 -8.198 -7.777 1.00 98.25 209 GLY A C 1
ATOM 1708 O O . GLY A 1 209 ? 0.120 -8.526 -8.865 1.00 98.25 209 GLY A O 1
ATOM 1709 N N . TRP A 1 210 ? 0.159 -7.186 -7.064 1.00 98.56 210 TRP A N 1
ATOM 1710 C CA . TRP A 1 210 ? 1.311 -6.383 -7.497 1.00 98.56 210 TRP A CA 1
ATOM 1711 C C . TRP A 1 210 ? 2.580 -7.216 -7.713 1.00 98.56 210 TRP A C 1
ATOM 1713 O O . TRP A 1 210 ? 3.235 -7.090 -8.751 1.00 98.56 210 TRP A O 1
ATOM 1723 N N . ALA A 1 211 ? 2.918 -8.099 -6.770 1.00 98.38 211 ALA A N 1
ATOM 1724 C CA . ALA A 1 211 ? 4.068 -8.992 -6.897 1.00 98.38 211 ALA A CA 1
ATOM 1725 C C . ALA A 1 211 ? 3.932 -9.928 -8.113 1.00 98.38 211 ALA A C 1
ATOM 1727 O O . ALA A 1 211 ? 4.909 -10.156 -8.826 1.00 98.38 211 ALA A O 1
ATOM 1728 N N . VAL A 1 212 ? 2.716 -10.407 -8.400 1.00 98.25 212 VAL A N 1
ATOM 1729 C CA . VAL A 1 212 ? 2.428 -11.227 -9.587 1.00 98.25 212 VAL A CA 1
ATOM 1730 C C . VAL A 1 212 ? 2.551 -10.414 -10.881 1.00 98.25 212 VAL A C 1
ATOM 1732 O O . VAL A 1 212 ? 3.204 -10.878 -11.812 1.00 98.25 212 VAL A O 1
ATOM 1735 N N . MET A 1 213 ? 1.980 -9.203 -10.948 1.00 98.25 213 MET A N 1
ATOM 1736 C CA . MET A 1 213 ? 2.049 -8.350 -12.148 1.00 98.25 213 MET A CA 1
ATOM 1737 C C . MET A 1 213 ? 3.484 -7.942 -12.484 1.00 98.25 213 MET A C 1
ATOM 1739 O O . MET A 1 213 ? 3.902 -7.988 -13.641 1.00 98.25 213 MET A O 1
ATOM 1743 N N . THR A 1 214 ? 4.241 -7.515 -11.471 1.00 97.62 214 THR A N 1
ATOM 1744 C CA . THR A 1 214 ? 5.624 -7.058 -11.659 1.00 97.62 214 THR A CA 1
ATOM 1745 C C . THR A 1 214 ? 6.577 -8.213 -11.927 1.00 97.62 214 THR A C 1
ATOM 1747 O O . THR A 1 214 ? 7.539 -8.041 -12.686 1.00 97.62 214 THR A O 1
ATOM 1750 N N . TRP A 1 215 ? 6.278 -9.374 -11.335 1.00 97.50 215 TRP A N 1
ATOM 1751 C CA . TRP A 1 215 ? 7.112 -10.567 -11.316 1.00 97.50 215 TRP A CA 1
ATOM 1752 C C . TRP A 1 215 ? 8.550 -10.237 -10.908 1.00 97.50 215 TRP A C 1
ATOM 1754 O O . TRP A 1 215 ? 9.504 -10.495 -11.641 1.00 97.50 215 TRP A O 1
ATOM 1764 N N . SER A 1 216 ? 8.692 -9.566 -9.762 1.00 96.88 216 SER A N 1
ATOM 1765 C CA . SER A 1 216 ? 9.964 -8.992 -9.332 1.00 96.88 216 SER A CA 1
ATOM 1766 C C . SER A 1 216 ? 10.258 -9.168 -7.857 1.00 96.88 216 SER A C 1
ATOM 1768 O O . SER A 1 216 ? 9.355 -9.250 -7.024 1.00 96.88 216 SER A O 1
ATOM 1770 N N . PHE A 1 217 ? 11.548 -9.140 -7.524 1.00 97.69 217 PHE A N 1
ATOM 1771 C CA . PHE A 1 217 ? 11.997 -9.114 -6.135 1.00 97.69 217 PHE A CA 1
ATOM 1772 C C . PHE A 1 217 ? 11.591 -7.821 -5.421 1.00 97.69 217 PHE A C 1
ATOM 1774 O O . PHE A 1 217 ? 11.284 -7.858 -4.235 1.00 97.69 217 PHE A O 1
ATOM 1781 N N . ALA A 1 218 ? 11.506 -6.686 -6.123 1.00 98.00 218 ALA A N 1
ATOM 1782 C CA . ALA A 1 218 ? 10.993 -5.449 -5.531 1.00 98.00 218 ALA A CA 1
ATOM 1783 C C . ALA A 1 218 ? 9.508 -5.584 -5.141 1.00 98.00 218 ALA A C 1
ATOM 1785 O O . ALA A 1 218 ? 9.124 -5.232 -4.024 1.00 98.00 218 ALA A O 1
ATOM 1786 N N . GLY A 1 219 ? 8.675 -6.141 -6.026 1.00 98.19 219 GLY A N 1
ATOM 1787 C CA . GLY A 1 219 ? 7.255 -6.375 -5.766 1.00 98.19 219 GLY A CA 1
ATOM 1788 C C . GLY A 1 219 ? 7.031 -7.421 -4.673 1.00 98.19 219 GLY A C 1
ATOM 1789 O O . GLY A 1 219 ? 6.238 -7.199 -3.759 1.00 98.19 219 GLY A O 1
ATOM 1790 N N . LEU A 1 220 ? 7.784 -8.526 -4.713 1.00 98.31 220 LEU A N 1
ATOM 1791 C CA . LEU A 1 220 ? 7.755 -9.569 -3.685 1.00 98.31 220 LEU A CA 1
ATOM 1792 C C . LEU A 1 220 ? 8.214 -9.038 -2.321 1.00 98.31 220 LEU A C 1
ATOM 1794 O O . LEU A 1 220 ? 7.546 -9.273 -1.316 1.00 98.31 220 LEU A O 1
ATOM 1798 N N . GLY A 1 221 ? 9.325 -8.303 -2.274 1.00 97.94 221 GLY A N 1
ATOM 1799 C CA . GLY A 1 221 ? 9.835 -7.690 -1.051 1.00 97.94 221 GLY A CA 1
ATOM 1800 C C . GLY A 1 221 ? 8.811 -6.750 -0.421 1.00 97.94 221 GLY A C 1
ATOM 1801 O O . GLY A 1 221 ? 8.609 -6.780 0.795 1.00 97.94 221 GLY A O 1
ATOM 1802 N N . PHE A 1 222 ? 8.092 -5.971 -1.234 1.00 98.25 222 PHE A N 1
ATOM 1803 C CA . PHE A 1 222 ? 7.036 -5.104 -0.725 1.00 98.25 222 PHE A CA 1
ATOM 1804 C C . PHE A 1 222 ? 5.834 -5.895 -0.198 1.00 98.25 222 PHE A C 1
ATOM 1806 O O . PHE A 1 222 ? 5.382 -5.636 0.916 1.00 98.25 222 PHE A O 1
ATOM 1813 N N . PHE A 1 223 ? 5.379 -6.924 -0.917 1.00 98.31 223 PHE A N 1
ATOM 1814 C CA . PHE A 1 223 ? 4.336 -7.833 -0.430 1.00 98.31 223 PHE A CA 1
ATOM 1815 C C . PHE A 1 223 ? 4.693 -8.470 0.926 1.00 98.31 223 PHE A C 1
ATOM 1817 O O . PHE A 1 223 ? 3.864 -8.505 1.842 1.00 98.31 223 PHE A O 1
ATOM 1824 N N . LEU A 1 224 ? 5.936 -8.933 1.090 1.00 97.38 224 LEU A N 1
ATOM 1825 C CA . LEU A 1 224 ? 6.406 -9.516 2.347 1.00 97.38 224 LEU A CA 1
ATOM 1826 C C . LEU A 1 224 ? 6.450 -8.485 3.479 1.00 97.38 224 LEU A C 1
ATOM 1828 O O . LEU A 1 224 ? 6.037 -8.801 4.593 1.00 97.38 224 LEU A O 1
ATOM 1832 N N . ASN A 1 225 ? 6.873 -7.247 3.206 1.00 97.31 225 ASN A N 1
ATOM 1833 C CA . ASN A 1 225 ? 6.833 -6.161 4.190 1.00 97.31 225 ASN A CA 1
ATOM 1834 C C . ASN A 1 225 ? 5.401 -5.780 4.584 1.00 97.31 225 ASN A C 1
ATOM 1836 O O . ASN A 1 225 ? 5.117 -5.575 5.766 1.00 97.31 225 ASN A O 1
ATOM 1840 N N . THR A 1 226 ? 4.472 -5.761 3.629 1.00 96.88 226 THR A N 1
ATOM 1841 C CA . THR A 1 226 ? 3.042 -5.594 3.911 1.00 96.88 226 THR A CA 1
ATOM 1842 C C . THR A 1 226 ? 2.550 -6.695 4.850 1.00 96.88 226 THR A C 1
ATOM 1844 O O . THR A 1 226 ? 1.894 -6.398 5.850 1.00 96.88 226 THR A O 1
ATOM 1847 N N . CYS A 1 227 ? 2.903 -7.960 4.598 1.00 95.56 227 CYS A N 1
ATOM 1848 C CA . CYS A 1 227 ? 2.570 -9.062 5.505 1.00 95.56 227 CYS A CA 1
ATOM 1849 C C . CYS A 1 227 ? 3.204 -8.869 6.892 1.00 95.56 227 CYS A C 1
ATOM 1851 O O . CYS A 1 227 ? 2.512 -8.986 7.906 1.00 95.56 227 CYS A O 1
ATOM 1853 N N . ALA A 1 228 ? 4.494 -8.523 6.937 1.00 93.94 228 ALA A N 1
ATOM 1854 C CA . ALA A 1 228 ? 5.247 -8.284 8.163 1.00 93.94 228 ALA A CA 1
ATOM 1855 C C . ALA A 1 228 ? 4.607 -7.198 9.042 1.00 93.94 228 ALA A C 1
ATOM 1857 O O . ALA A 1 228 ? 4.576 -7.325 10.263 1.00 93.94 228 ALA A O 1
ATOM 1858 N N . ASN A 1 229 ? 4.043 -6.160 8.427 1.00 94.56 229 ASN A N 1
ATOM 1859 C CA . ASN A 1 229 ? 3.383 -5.070 9.132 1.00 94.56 229 ASN A CA 1
ATOM 1860 C C . ASN A 1 229 ? 1.924 -5.396 9.511 1.00 94.56 229 ASN A C 1
ATOM 1862 O O . ASN A 1 229 ? 1.492 -5.193 10.648 1.00 94.56 229 ASN A O 1
ATOM 1866 N N . LEU A 1 230 ? 1.131 -5.910 8.566 1.00 94.88 230 LEU A N 1
ATOM 1867 C CA . LEU A 1 230 ? -0.324 -6.002 8.719 1.00 94.88 230 LEU A CA 1
ATOM 1868 C C . LEU A 1 230 ? -0.798 -7.262 9.446 1.00 94.88 230 LEU A C 1
ATOM 1870 O O . LEU A 1 230 ? -1.792 -7.200 10.170 1.00 94.88 230 LEU A O 1
ATOM 1874 N N . VAL A 1 231 ? -0.100 -8.392 9.315 1.00 93.69 231 VAL A N 1
ATOM 1875 C CA . VAL A 1 231 ? -0.477 -9.649 9.986 1.00 93.69 231 VAL A CA 1
ATOM 1876 C C . VAL A 1 231 ? -0.412 -9.548 11.518 1.00 93.69 231 VAL A C 1
ATOM 1878 O O . VAL A 1 231 ? -1.431 -9.816 12.167 1.00 93.69 231 VAL A O 1
ATOM 1881 N N . PRO A 1 232 ? 0.713 -9.142 12.145 1.00 91.38 232 PRO A N 1
ATOM 1882 C CA . PRO A 1 232 ? 0.769 -9.029 13.604 1.00 91.38 232 PRO A CA 1
ATOM 1883 C C . PRO A 1 232 ? -0.181 -7.940 14.110 1.00 91.38 232 PRO A C 1
ATOM 1885 O O . PRO A 1 232 ? -0.804 -8.085 15.164 1.00 91.38 232 PRO A O 1
ATOM 1888 N N . ARG A 1 233 ? -0.395 -6.891 13.313 1.00 92.12 233 ARG A N 1
ATOM 1889 C CA . ARG A 1 233 ? -1.354 -5.839 13.628 1.00 92.12 233 ARG A CA 1
ATOM 1890 C C . ARG A 1 233 ? -2.806 -6.313 13.592 1.00 92.12 233 ARG A C 1
ATOM 1892 O O . ARG A 1 233 ? -3.593 -5.927 14.458 1.00 92.12 233 ARG A O 1
ATOM 1899 N N . ALA A 1 234 ? -3.174 -7.156 12.629 1.00 93.12 234 ALA A N 1
ATOM 1900 C CA . ALA A 1 234 ? -4.491 -7.782 12.587 1.00 93.12 234 ALA A CA 1
ATOM 1901 C C . ALA A 1 234 ? -4.727 -8.638 13.835 1.00 93.12 234 ALA A C 1
ATOM 1903 O O . ALA A 1 234 ? -5.790 -8.548 14.449 1.00 93.12 234 ALA A O 1
ATOM 1904 N N . ARG A 1 235 ? -3.713 -9.410 14.257 1.00 92.06 235 ARG A N 1
ATOM 1905 C CA . ARG A 1 235 ? -3.748 -10.176 15.511 1.00 92.06 235 ARG A CA 1
ATOM 1906 C C . ARG A 1 235 ? -3.971 -9.262 16.714 1.00 92.06 235 ARG A C 1
ATOM 1908 O O . ARG A 1 235 ? -4.875 -9.527 17.499 1.00 92.06 235 ARG A O 1
ATOM 1915 N N . ALA A 1 236 ? -3.215 -8.173 16.838 1.00 89.88 236 ALA A N 1
ATOM 1916 C CA . ALA A 1 236 ? -3.384 -7.219 17.934 1.00 89.88 236 ALA A CA 1
ATOM 1917 C C . ALA A 1 236 ? -4.785 -6.581 17.947 1.00 89.88 236 ALA A C 1
ATOM 1919 O O . ALA A 1 236 ? -5.405 -6.461 19.000 1.00 89.88 236 ALA A O 1
ATOM 1920 N N . ASN A 1 237 ? -5.324 -6.217 16.780 1.00 91.88 237 ASN A N 1
ATOM 1921 C CA . ASN A 1 237 ? -6.686 -5.690 16.667 1.00 91.88 237 ASN A CA 1
ATOM 1922 C C . ASN A 1 237 ? -7.751 -6.721 17.056 1.00 91.88 237 ASN A C 1
ATOM 1924 O O . ASN A 1 237 ? -8.760 -6.348 17.646 1.00 91.88 237 ASN A O 1
ATOM 1928 N N . HIS A 1 238 ? -7.546 -7.989 16.706 1.00 92.25 238 HIS A N 1
ATOM 1929 C CA . HIS A 1 238 ? -8.439 -9.083 17.075 1.00 92.25 238 HIS A CA 1
ATOM 1930 C C . HIS A 1 238 ? -8.440 -9.326 18.587 1.00 92.25 238 HIS A C 1
ATOM 1932 O O . HIS A 1 238 ? -9.510 -9.363 19.184 1.00 92.25 238 HIS A O 1
ATOM 1938 N N . MET A 1 239 ? -7.260 -9.388 19.213 1.00 90.62 239 MET A N 1
ATOM 1939 C CA . MET A 1 239 ? -7.138 -9.512 20.672 1.00 90.62 239 MET A CA 1
ATOM 1940 C C . MET A 1 239 ? -7.794 -8.333 21.391 1.00 90.62 239 MET A C 1
ATOM 1942 O O . MET A 1 239 ? -8.563 -8.531 22.320 1.00 90.62 239 MET A O 1
ATOM 1946 N N . TRP A 1 240 ? -7.576 -7.111 20.902 1.00 92.31 240 TRP A N 1
ATOM 1947 C CA . TRP A 1 240 ? -8.217 -5.917 21.449 1.00 92.31 240 TRP A CA 1
ATOM 1948 C C . TRP A 1 240 ? -9.749 -5.961 21.345 1.00 92.31 240 TRP A C 1
ATOM 1950 O O . TRP A 1 240 ? -10.449 -5.458 22.216 1.00 92.31 240 TRP A O 1
ATOM 1960 N N . TYR A 1 241 ? -10.293 -6.551 20.275 1.00 92.50 241 TYR A N 1
ATOM 1961 C CA . TYR A 1 241 ? -11.737 -6.733 20.139 1.00 92.50 241 TYR A CA 1
ATOM 1962 C C . TYR A 1 241 ? -12.290 -7.759 21.138 1.00 92.50 241 TYR A C 1
ATOM 1964 O O . TYR A 1 241 ? -13.350 -7.513 21.704 1.00 92.50 241 TYR A O 1
ATOM 1972 N N . LEU A 1 242 ? -11.584 -8.872 21.350 1.00 91.25 242 LEU A N 1
ATOM 1973 C CA . LEU A 1 242 ? -11.962 -9.881 22.343 1.00 91.25 242 LEU A CA 1
ATOM 1974 C C . LEU A 1 242 ? -11.928 -9.307 23.761 1.00 91.25 242 LEU A C 1
ATOM 1976 O O . LEU A 1 242 ? -12.891 -9.466 24.496 1.00 91.25 242 LEU A O 1
ATOM 1980 N N . ASP A 1 243 ? -10.863 -8.586 24.106 1.00 91.81 243 ASP A N 1
ATOM 1981 C CA . ASP A 1 243 ? -10.701 -7.946 25.414 1.00 91.81 243 ASP A CA 1
ATOM 1982 C C . ASP A 1 243 ? -11.791 -6.897 25.677 1.00 91.81 243 ASP A C 1
ATOM 1984 O O . ASP A 1 243 ? -12.435 -6.886 26.721 1.00 91.81 243 ASP A O 1
ATOM 1988 N N . LYS A 1 244 ? -12.068 -6.044 24.685 1.00 91.19 244 LYS A N 1
ATOM 1989 C CA . LYS A 1 244 ? -13.015 -4.942 24.856 1.00 91.19 244 LYS A CA 1
ATOM 1990 C C . LYS A 1 244 ? -14.483 -5.364 24.878 1.00 91.19 244 LYS A C 1
ATOM 1992 O O . LYS A 1 244 ? -15.274 -4.716 25.558 1.00 91.19 244 LYS A O 1
ATOM 1997 N N . PHE A 1 245 ? -14.868 -6.333 24.050 1.00 92.25 245 PHE A N 1
ATOM 1998 C CA . PHE A 1 245 ? -16.277 -6.695 23.849 1.00 92.25 245 PHE A CA 1
ATOM 1999 C C . PHE A 1 245 ? -16.641 -8.059 24.438 1.00 92.25 245 PHE A C 1
ATOM 2001 O O . PHE A 1 245 ? -17.824 -8.364 24.518 1.00 92.25 245 PHE A O 1
ATOM 2008 N N . GLY A 1 246 ? -15.665 -8.871 24.856 1.00 91.12 246 GLY A N 1
ATOM 2009 C CA . GLY A 1 246 ? -15.906 -10.164 25.491 1.00 91.12 246 GLY A CA 1
ATOM 2010 C C . GLY A 1 246 ? -16.887 -11.030 24.699 1.00 91.12 246 GLY A C 1
ATOM 2011 O O . GLY A 1 246 ? -16.672 -11.320 23.520 1.00 91.12 246 GLY A O 1
ATOM 2012 N N . GLU A 1 247 ? -17.987 -11.400 25.353 1.00 89.69 247 GLU A N 1
ATOM 2013 C CA . GLU A 1 247 ? -19.059 -12.238 24.801 1.00 89.69 247 GLU A CA 1
ATOM 2014 C C . GLU A 1 247 ? -19.822 -11.589 23.630 1.00 89.69 247 GLU A C 1
ATOM 2016 O O . GLU A 1 247 ? -20.326 -12.304 22.764 1.00 89.69 247 GLU A O 1
ATOM 2021 N N . ASP A 1 248 ? -19.837 -10.254 23.524 1.00 88.69 248 ASP A N 1
ATOM 2022 C CA . ASP A 1 248 ? -20.453 -9.546 22.391 1.00 88.69 248 ASP A CA 1
ATOM 2023 C C . ASP A 1 248 ? -19.611 -9.660 21.106 1.00 88.69 248 ASP A C 1
ATOM 2025 O O . ASP A 1 248 ? -20.065 -9.313 20.005 1.00 88.69 248 ASP A O 1
ATOM 2029 N N . TYR A 1 249 ? -18.361 -10.133 21.210 1.00 91.81 249 TYR A N 1
ATOM 2030 C CA . TYR A 1 249 ? -17.513 -10.369 20.051 1.00 91.81 249 TYR A CA 1
ATOM 2031 C C . TYR A 1 249 ? -17.745 -11.765 19.444 1.00 91.81 249 TYR A C 1
ATOM 2033 O O . TYR A 1 249 ? -17.627 -12.776 20.134 1.00 91.81 249 TYR A O 1
ATOM 2041 N N . PRO A 1 250 ? -17.987 -11.882 18.125 1.00 88.88 250 PRO A N 1
ATOM 2042 C CA . PRO A 1 250 ? -18.263 -13.181 17.512 1.00 88.88 250 PRO A CA 1
ATOM 2043 C C . PRO A 1 250 ? -17.074 -14.149 17.597 1.00 88.88 250 PRO A C 1
ATOM 2045 O O . PRO A 1 250 ? -16.047 -13.947 16.942 1.00 88.88 250 PRO A O 1
ATOM 2048 N N . LYS A 1 251 ? -17.259 -15.247 18.341 1.00 81.44 251 LYS A N 1
ATOM 2049 C CA . LYS A 1 251 ? -16.219 -16.247 18.659 1.00 81.44 251 LYS A CA 1
ATOM 2050 C C . LYS A 1 251 ? -15.617 -16.952 17.433 1.00 81.44 251 LYS A C 1
ATOM 2052 O O . LYS A 1 251 ? -14.471 -17.377 17.473 1.00 81.44 251 LYS A O 1
ATOM 2057 N N . GLY A 1 252 ? -16.361 -17.051 16.327 1.00 83.62 252 GLY A N 1
ATOM 2058 C CA . GLY A 1 252 ? -15.901 -17.703 15.090 1.00 83.62 252 GLY A CA 1
ATOM 2059 C C . GLY A 1 252 ? -15.000 -16.849 14.187 1.00 83.62 252 GLY A C 1
ATOM 2060 O O . GLY A 1 252 ? -14.510 -17.347 13.172 1.00 83.62 252 GLY A O 1
ATOM 2061 N N . ARG A 1 253 ? -14.787 -15.563 14.504 1.00 89.50 253 ARG A N 1
ATOM 2062 C CA . ARG A 1 253 ? -13.965 -14.667 13.675 1.00 89.50 253 ARG A CA 1
ATOM 2063 C C . ARG A 1 253 ? -12.486 -14.953 13.863 1.00 89.50 253 ARG A C 1
ATOM 2065 O O . ARG A 1 253 ? -12.009 -15.052 14.987 1.00 89.50 253 ARG A O 1
ATOM 2072 N N . LYS A 1 254 ? -11.734 -14.972 12.764 1.00 89.44 254 LYS A N 1
ATOM 2073 C CA . LYS A 1 254 ? -10.265 -14.979 12.814 1.00 89.44 254 LYS A CA 1
ATOM 2074 C C . LYS A 1 254 ? -9.713 -13.555 12.784 1.00 89.44 254 LYS A C 1
ATOM 2076 O O . LYS A 1 254 ? -10.385 -12.626 12.349 1.00 89.44 254 LYS A O 1
ATOM 2081 N N . ALA A 1 255 ? -8.459 -13.366 13.182 1.00 86.12 255 ALA A N 1
ATOM 2082 C CA . ALA A 1 255 ? -7.815 -12.057 13.067 1.00 86.12 255 ALA A CA 1
ATOM 2083 C C . ALA A 1 255 ? -7.695 -11.601 11.601 1.00 86.12 255 ALA A C 1
ATOM 2085 O O . ALA A 1 255 ? -8.141 -10.515 11.222 1.00 86.12 255 ALA A O 1
ATOM 2086 N N . ILE A 1 256 ? -7.110 -12.473 10.783 1.00 85.62 256 ILE A N 1
ATOM 2087 C CA . ILE A 1 256 ? -6.914 -12.328 9.344 1.00 85.62 256 ILE A CA 1
ATOM 2088 C C . ILE A 1 256 ? -6.677 -13.722 8.759 1.00 85.62 256 ILE A C 1
ATOM 2090 O O . ILE A 1 256 ? -6.093 -14.578 9.426 1.00 85.62 256 ILE A O 1
ATOM 2094 N N . TYR A 1 257 ? -7.104 -13.960 7.522 1.00 75.56 257 TYR A N 1
ATOM 2095 C CA . TYR A 1 257 ? -6.615 -15.105 6.762 1.00 75.56 257 TYR A CA 1
ATOM 2096 C C . TYR A 1 257 ? -5.341 -14.668 6.047 1.00 75.56 257 TYR A C 1
ATOM 2098 O O . TYR A 1 257 ? -5.403 -13.931 5.071 1.00 75.56 257 TYR A O 1
ATOM 2106 N N . VAL A 1 258 ? -4.178 -15.085 6.540 1.00 55.88 258 VAL A N 1
ATOM 2107 C CA . VAL A 1 258 ? -2.961 -15.022 5.719 1.00 55.88 258 VAL A CA 1
ATOM 2108 C C . VAL A 1 258 ? -3.128 -16.093 4.653 1.00 55.88 258 VAL A C 1
ATOM 2110 O O . VAL A 1 258 ? -3.532 -17.200 5.014 1.00 55.88 258 VAL A O 1
ATOM 2113 N N . VAL A 1 259 ? -2.932 -15.718 3.383 1.00 49.25 259 VAL A N 1
ATOM 2114 C CA . VAL A 1 259 ? -3.191 -16.512 2.168 1.00 49.25 259 VAL A CA 1
ATOM 2115 C C . VAL A 1 259 ? -2.939 -17.998 2.423 1.00 49.25 259 VAL A C 1
ATOM 2117 O O . VAL A 1 259 ? -1.824 -18.497 2.362 1.00 49.25 259 VAL A O 1
ATOM 2120 N N . SER A 1 260 ? -4.018 -18.681 2.777 1.00 43.03 260 SER A N 1
ATOM 2121 C CA . SER A 1 260 ? -4.112 -20.121 2.926 1.00 43.03 260 SER A CA 1
ATOM 2122 C C . SER A 1 260 ? -5.311 -20.529 2.095 1.00 43.03 260 SER A C 1
ATOM 2124 O O . SER A 1 260 ? -6.255 -19.748 1.923 1.00 43.03 260 SER A O 1
ATOM 2126 N N . GLU A 1 261 ? -5.277 -21.743 1.565 1.00 41.81 261 GLU A N 1
ATOM 2127 C CA . GLU A 1 261 ? -6.333 -22.281 0.711 1.00 41.81 261 GLU A CA 1
ATOM 2128 C C . GLU A 1 261 ? -7.732 -22.105 1.335 1.00 41.81 261 GLU A C 1
ATOM 2130 O O . GLU A 1 261 ? -8.691 -21.740 0.657 1.00 41.81 261 GLU A O 1
ATOM 2135 N N . ALA A 1 262 ? -7.827 -22.236 2.662 1.00 46.66 262 ALA A N 1
ATOM 2136 C CA . ALA A 1 262 ? -9.045 -22.001 3.430 1.00 46.66 262 ALA A CA 1
ATOM 2137 C C . ALA A 1 262 ? -9.548 -20.544 3.360 1.00 46.66 262 ALA A C 1
ATOM 2139 O O . ALA A 1 262 ? -10.750 -20.313 3.241 1.00 46.66 262 ALA A O 1
ATOM 2140 N N . GLY A 1 263 ? -8.645 -19.559 3.404 1.00 48.78 263 GLY A N 1
ATOM 2141 C CA . GLY A 1 263 ? -8.989 -18.138 3.304 1.00 48.78 263 GLY A CA 1
ATOM 2142 C C . GLY A 1 263 ? -9.500 -17.748 1.918 1.00 48.78 263 GLY A C 1
ATOM 2143 O O . GLY A 1 263 ? -10.497 -17.035 1.802 1.00 48.78 263 GLY A O 1
ATOM 2144 N N . LEU A 1 264 ? -8.861 -18.269 0.865 1.00 50.34 264 LEU A N 1
ATOM 2145 C CA . LEU A 1 264 ? -9.278 -18.026 -0.517 1.00 50.34 264 LEU A CA 1
ATOM 2146 C C . LEU A 1 264 ? -10.613 -18.718 -0.831 1.00 50.34 264 LEU A C 1
ATOM 2148 O O . LEU A 1 264 ? -11.508 -18.092 -1.396 1.00 50.34 264 LEU A O 1
ATOM 2152 N N . ARG A 1 265 ? -10.796 -19.974 -0.398 1.00 57.62 265 ARG A N 1
ATOM 2153 C CA . ARG A 1 265 ? -12.068 -20.704 -0.538 1.00 57.62 265 ARG A CA 1
ATOM 2154 C C . ARG A 1 265 ? -13.212 -19.998 0.193 1.00 57.62 265 ARG A C 1
ATOM 2156 O O . ARG A 1 265 ? -14.301 -19.874 -0.365 1.00 57.62 265 ARG A O 1
ATOM 2163 N N . ALA A 1 266 ? -12.969 -19.484 1.400 1.00 58.78 266 ALA A N 1
ATOM 2164 C CA . ALA A 1 266 ? -13.968 -18.721 2.147 1.00 58.78 266 ALA A CA 1
ATOM 2165 C C . ALA A 1 266 ? -14.351 -17.408 1.437 1.00 58.78 266 ALA A C 1
ATOM 2167 O O . ALA A 1 266 ? -15.535 -17.077 1.360 1.00 58.78 266 ALA A O 1
ATOM 2168 N N . TYR A 1 267 ? -13.372 -16.691 0.872 1.00 54.38 267 TYR A N 1
ATOM 2169 C CA . TYR A 1 267 ? -13.602 -15.469 0.095 1.00 54.38 267 TYR A CA 1
ATOM 2170 C C . TYR A 1 267 ? -14.423 -15.733 -1.176 1.00 54.38 267 TYR A C 1
ATOM 2172 O O . TYR A 1 267 ? -15.454 -15.092 -1.389 1.00 54.38 267 TYR A O 1
ATOM 2180 N N . LEU A 1 268 ? -14.012 -16.715 -1.985 1.00 59.53 268 LEU A N 1
ATOM 2181 C CA . LEU A 1 268 ? -14.681 -17.065 -3.242 1.00 59.53 268 LEU A CA 1
ATOM 2182 C C . LEU A 1 268 ? -16.101 -17.600 -3.011 1.00 59.53 268 LEU A C 1
ATOM 2184 O O . LEU A 1 268 ? -17.032 -17.202 -3.711 1.00 59.53 268 LEU A O 1
ATOM 2188 N N . SER A 1 269 ? -16.286 -18.436 -1.986 1.00 62.44 269 SER A N 1
ATOM 2189 C CA . SER A 1 269 ? -17.605 -18.934 -1.582 1.00 62.44 269 SER A CA 1
ATOM 2190 C C . SER A 1 269 ? -18.541 -17.788 -1.184 1.00 62.44 269 SER A C 1
ATOM 2192 O O . SER A 1 269 ? -19.698 -17.744 -1.605 1.00 62.44 269 SER A O 1
ATOM 2194 N N . LYS A 1 270 ? -18.040 -16.792 -0.441 1.00 63.75 270 LYS A N 1
ATOM 2195 C CA . LYS A 1 270 ? -18.863 -15.658 -0.007 1.00 63.75 270 LYS A CA 1
ATOM 2196 C C . LYS A 1 270 ? -19.212 -14.701 -1.149 1.00 63.75 270 LYS A C 1
ATOM 2198 O O . LYS A 1 270 ? -20.364 -14.296 -1.236 1.00 63.75 270 LYS A O 1
ATOM 2203 N N . LEU A 1 271 ? -18.280 -14.402 -2.056 1.00 57.50 271 LEU A N 1
ATOM 2204 C CA . LEU A 1 271 ? -18.554 -13.612 -3.269 1.00 57.50 271 LEU A CA 1
ATOM 2205 C C . LEU A 1 271 ? -19.661 -14.231 -4.126 1.00 57.50 271 LEU A C 1
ATOM 2207 O O . LEU A 1 271 ? -20.541 -13.525 -4.620 1.00 57.50 271 LEU A O 1
ATOM 2211 N N . HIS A 1 272 ? -19.640 -15.556 -4.259 1.00 61.56 272 HIS A N 1
ATOM 2212 C CA . HIS A 1 272 ? -20.683 -16.297 -4.953 1.00 61.56 272 HIS A CA 1
ATOM 2213 C C . HIS A 1 272 ? -22.037 -16.186 -4.230 1.00 61.56 272 HIS A C 1
ATOM 2215 O O . HIS A 1 272 ? -23.052 -15.860 -4.850 1.00 61.56 272 HIS A O 1
ATOM 2221 N N . MET A 1 273 ? -22.053 -16.382 -2.907 1.00 57.38 273 MET A N 1
ATOM 2222 C CA . MET A 1 273 ? -23.275 -16.323 -2.096 1.00 57.38 273 MET A CA 1
ATOM 2223 C C . MET A 1 273 ? -23.875 -14.916 -2.014 1.00 57.38 273 MET A C 1
ATOM 2225 O O . MET A 1 273 ? -25.085 -14.767 -2.159 1.00 57.38 273 MET A O 1
ATOM 2229 N N . ASP A 1 274 ? -23.064 -13.875 -1.846 1.00 56.50 274 ASP A N 1
ATOM 2230 C CA . ASP A 1 274 ? -23.540 -12.489 -1.806 1.00 56.50 274 ASP A CA 1
ATOM 2231 C C . ASP A 1 274 ? -24.081 -12.060 -3.184 1.00 56.50 274 ASP A C 1
ATOM 2233 O O . ASP A 1 274 ? -25.102 -11.371 -3.261 1.00 56.50 274 ASP A O 1
ATOM 2237 N N . GLY A 1 275 ? -23.484 -12.550 -4.280 1.00 56.97 275 GLY A N 1
ATOM 2238 C CA . GLY A 1 275 ? -24.016 -12.399 -5.638 1.00 56.97 275 GLY A CA 1
ATOM 2239 C C . GLY A 1 275 ? -25.386 -13.067 -5.828 1.00 56.97 275 GLY A C 1
ATOM 2240 O O . GLY A 1 275 ? -26.307 -12.459 -6.384 1.00 56.97 275 GLY A O 1
ATOM 2241 N N . LEU A 1 276 ? -25.560 -14.286 -5.308 1.00 51.94 276 LEU A N 1
ATOM 2242 C CA . LEU A 1 276 ? -26.839 -15.006 -5.321 1.00 51.94 276 LEU A CA 1
ATOM 2243 C C . LEU A 1 276 ? -27.897 -14.333 -4.438 1.00 51.94 276 LEU A C 1
ATOM 2245 O O . LEU A 1 276 ? -29.051 -14.208 -4.847 1.00 51.94 276 LEU A O 1
ATOM 2249 N N . MET A 1 277 ? -27.516 -13.844 -3.259 1.00 47.97 277 MET A N 1
ATOM 2250 C CA . MET A 1 277 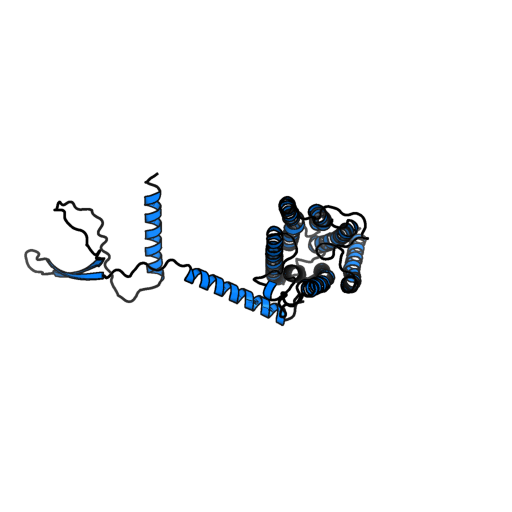? -28.426 -13.166 -2.335 1.00 47.97 277 MET A CA 1
ATOM 2251 C C . MET A 1 277 ? -28.861 -11.798 -2.869 1.00 47.97 277 MET A C 1
ATOM 2253 O O . MET A 1 277 ? -30.039 -11.460 -2.772 1.00 47.97 277 MET A O 1
ATOM 2257 N N . HIS A 1 278 ? -27.977 -11.046 -3.534 1.00 51.56 278 HIS A N 1
ATOM 2258 C CA . HIS A 1 278 ? -28.361 -9.823 -4.250 1.00 51.56 278 HIS A CA 1
ATOM 2259 C C . HIS A 1 278 ? -29.286 -10.093 -5.443 1.00 51.56 278 HIS A C 1
ATOM 2261 O O . HIS A 1 278 ? -30.139 -9.259 -5.759 1.00 51.56 278 HIS A O 1
ATOM 2267 N N . LYS A 1 279 ? -29.138 -11.243 -6.115 1.00 48.53 279 LYS A N 1
ATOM 2268 C CA . LYS A 1 279 ? -30.061 -11.683 -7.171 1.00 48.53 279 LYS A CA 1
ATOM 2269 C C . LYS A 1 279 ? -31.424 -12.059 -6.584 1.00 48.53 279 LYS A C 1
ATOM 2271 O O . LYS A 1 279 ? -32.441 -11.606 -7.095 1.00 48.53 279 LYS A O 1
ATOM 2276 N N . LYS A 1 280 ? -31.448 -12.801 -5.473 1.00 40.88 280 LYS A N 1
ATOM 2277 C CA . LYS A 1 280 ? -32.673 -13.194 -4.759 1.00 40.88 280 LYS A CA 1
ATOM 2278 C C . LYS A 1 280 ? -33.425 -11.986 -4.197 1.00 40.88 280 LYS A C 1
ATOM 2280 O O . LYS A 1 280 ? -34.635 -11.906 -4.362 1.00 40.88 280 LYS A O 1
ATOM 2285 N N . ARG A 1 281 ? -32.708 -11.009 -3.634 1.00 40.53 281 ARG A N 1
ATOM 2286 C CA . ARG A 1 281 ? -33.282 -9.754 -3.130 1.00 40.53 281 ARG A CA 1
ATOM 2287 C C . ARG A 1 281 ? -33.893 -8.896 -4.244 1.00 40.53 281 ARG A C 1
ATOM 2289 O O . ARG A 1 281 ? -34.983 -8.368 -4.076 1.00 40.53 281 ARG A O 1
ATOM 2296 N N . ARG A 1 282 ? -33.255 -8.839 -5.421 1.00 49.09 282 ARG A N 1
ATOM 2297 C CA . ARG A 1 282 ? -33.835 -8.188 -6.612 1.00 49.09 282 ARG A CA 1
ATOM 2298 C C . ARG A 1 282 ? -35.084 -8.889 -7.152 1.00 49.09 282 ARG A C 1
ATOM 2300 O O . ARG A 1 282 ? -35.914 -8.228 -7.761 1.00 49.09 282 ARG A O 1
ATOM 2307 N N . ILE A 1 283 ? -35.214 -10.199 -6.942 1.00 54.94 283 ILE A N 1
ATOM 2308 C CA . ILE A 1 283 ? -36.416 -10.962 -7.310 1.00 54.94 283 ILE A CA 1
ATOM 2309 C C . ILE A 1 283 ? -37.523 -10.767 -6.261 1.00 54.94 283 ILE A C 1
ATOM 2311 O O . ILE A 1 283 ? -38.685 -10.669 -6.632 1.00 54.94 283 ILE A O 1
ATOM 2315 N N . SER A 1 284 ? -37.185 -10.657 -4.971 1.00 49.69 284 SER A N 1
ATOM 2316 C CA . SER A 1 284 ? -38.169 -10.442 -3.897 1.00 49.69 284 SER A CA 1
ATOM 2317 C C . SER A 1 284 ? -38.673 -9.001 -3.783 1.00 49.69 284 SER A C 1
ATOM 2319 O O . SER A 1 284 ? -39.758 -8.782 -3.263 1.00 49.69 284 SER A O 1
ATOM 2321 N N . GLU A 1 285 ? -37.889 -8.021 -4.239 1.00 48.50 285 GLU A N 1
ATOM 2322 C CA . GLU A 1 285 ? -38.272 -6.600 -4.298 1.00 48.50 285 GLU A CA 1
ATOM 2323 C C . GLU A 1 285 ? -38.877 -6.214 -5.666 1.00 48.50 285 GLU A C 1
ATOM 2325 O O . GLU A 1 285 ? -39.170 -5.043 -5.909 1.00 48.50 285 GLU A O 1
ATOM 2330 N N . ALA A 1 286 ? -39.072 -7.181 -6.573 1.00 46.03 286 ALA A N 1
ATOM 2331 C CA . ALA A 1 286 ? -39.813 -6.943 -7.804 1.00 46.03 286 ALA A CA 1
ATOM 2332 C C . ALA A 1 286 ? -41.285 -6.637 -7.457 1.00 46.03 286 ALA A C 1
ATOM 2334 O O . ALA A 1 286 ? -41.875 -7.359 -6.649 1.00 46.03 286 ALA A O 1
ATOM 2335 N N . PRO A 1 287 ? -41.892 -5.581 -8.032 1.00 43.78 287 PRO A N 1
ATOM 2336 C CA . PRO A 1 287 ? -43.294 -5.273 -7.783 1.00 43.78 287 PRO A CA 1
ATOM 2337 C C . PRO A 1 287 ? -44.154 -6.489 -8.138 1.00 43.78 287 PRO A C 1
ATOM 2339 O O . PRO A 1 287 ? -43.949 -7.107 -9.185 1.00 43.78 287 PRO A O 1
ATOM 2342 N N . GLN A 1 288 ? -45.086 -6.837 -7.244 1.00 47.34 288 GLN A N 1
ATOM 2343 C CA . GLN A 1 288 ? -46.026 -7.940 -7.445 1.00 47.34 288 GLN A CA 1
ATOM 2344 C C . GLN A 1 288 ? -46.671 -7.812 -8.833 1.00 47.34 288 GLN A C 1
ATOM 2346 O O . GLN A 1 288 ? -47.076 -6.701 -9.202 1.00 47.34 288 GLN A O 1
ATOM 2351 N N . PRO A 1 289 ? -46.754 -8.899 -9.624 1.00 42.38 289 PRO A N 1
ATOM 2352 C CA . PRO A 1 289 ? -47.451 -8.832 -10.896 1.00 42.38 289 PRO A CA 1
ATOM 2353 C C . PRO A 1 289 ? -48.900 -8.387 -10.631 1.00 42.38 289 PRO A C 1
ATOM 2355 O O . PRO A 1 289 ? -49.502 -8.840 -9.654 1.00 42.38 289 PRO A O 1
ATOM 2358 N N . PRO A 1 290 ? -49.462 -7.476 -11.447 1.00 39.44 290 PRO A N 1
ATOM 2359 C CA . PRO A 1 290 ? -50.844 -7.048 -11.270 1.00 39.44 290 PRO A CA 1
ATOM 2360 C C . PRO A 1 290 ? -51.783 -8.266 -11.330 1.00 39.44 290 PRO A C 1
ATOM 2362 O O . PRO A 1 290 ? -51.443 -9.252 -11.995 1.00 39.44 290 PRO A O 1
ATOM 2365 N N . PRO A 1 291 ? -52.947 -8.220 -10.653 1.00 39.88 291 PRO A N 1
ATOM 2366 C CA . PRO A 1 291 ? -53.875 -9.344 -10.626 1.00 39.88 291 PRO A CA 1
ATOM 2367 C C . PRO A 1 291 ? -54.212 -9.794 -12.052 1.00 39.88 291 PRO A C 1
ATOM 2369 O O . PRO A 1 291 ? -54.417 -8.970 -12.946 1.00 39.88 291 PRO A O 1
ATOM 2372 N N . LEU A 1 292 ? -54.214 -11.113 -12.260 1.00 38.38 292 LEU A N 1
ATOM 2373 C CA . LEU A 1 292 ? -54.522 -11.746 -13.540 1.00 38.38 292 LEU A CA 1
ATOM 2374 C C . LEU A 1 292 ? -55.895 -11.269 -14.029 1.00 38.38 292 LEU A C 1
ATOM 2376 O O . LEU A 1 292 ? -56.924 -11.606 -13.448 1.00 38.38 292 LEU A O 1
ATOM 2380 N N . TYR A 1 293 ? -55.905 -10.486 -15.108 1.00 41.81 293 TYR A N 1
ATOM 2381 C CA . TYR A 1 293 ? -57.129 -10.147 -15.825 1.00 41.81 293 TYR A CA 1
ATOM 2382 C C . TYR A 1 293 ? -57.733 -11.434 -16.393 1.00 41.81 293 TYR A C 1
ATOM 2384 O O . TYR A 1 293 ? -57.059 -12.159 -17.130 1.00 41.81 293 TYR A O 1
ATOM 2392 N N . SER A 1 294 ? -59.000 -11.718 -16.084 1.00 40.78 294 SER A N 1
ATOM 2393 C CA . SER A 1 294 ? -59.733 -12.757 -16.802 1.00 40.78 294 SER A CA 1
ATOM 2394 C C . SER A 1 294 ? -59.948 -12.291 -18.246 1.00 40.78 294 SER A C 1
ATOM 2396 O O . SER A 1 294 ? -60.386 -11.170 -18.510 1.00 40.78 294 SER A O 1
ATOM 2398 N N . MET A 1 295 ? -59.562 -13.134 -19.203 1.00 39.47 295 MET A N 1
ATOM 2399 C CA . MET A 1 295 ? -59.747 -12.864 -20.626 1.00 39.47 295 MET A CA 1
ATOM 2400 C C . MET A 1 295 ? -61.016 -13.559 -21.101 1.00 39.47 295 MET A C 1
ATOM 2402 O O . MET A 1 295 ? -61.138 -14.779 -20.983 1.00 39.47 295 MET A O 1
ATOM 2406 N N . LYS A 1 296 ? -61.953 -12.794 -21.665 1.00 39.38 296 LYS A N 1
ATOM 2407 C CA . LYS A 1 296 ? -63.121 -13.362 -22.337 1.00 39.38 296 LYS A CA 1
ATOM 2408 C C . LYS A 1 296 ? -62.775 -13.545 -23.812 1.00 39.38 296 LYS A C 1
ATOM 2410 O O . LYS A 1 296 ? -62.353 -12.603 -24.480 1.00 39.38 296 LYS A O 1
ATOM 2415 N N . VAL A 1 297 ? -62.917 -14.773 -24.298 1.00 43.38 297 VAL A N 1
ATOM 2416 C CA . VAL A 1 297 ? -62.654 -15.132 -25.694 1.00 43.38 297 VAL A CA 1
ATOM 2417 C C . VAL A 1 297 ? -63.992 -15.217 -26.414 1.00 43.38 297 VAL A C 1
ATOM 2419 O O . VAL A 1 297 ? -64.841 -16.019 -26.029 1.00 43.38 297 VAL A O 1
ATOM 2422 N N . GLN A 1 298 ? -64.180 -14.406 -27.453 1.00 39.53 298 GLN A N 1
ATOM 2423 C CA . GLN A 1 298 ? -65.335 -14.503 -28.343 1.00 39.53 298 GLN A CA 1
ATOM 2424 C C . GLN A 1 298 ? -64.870 -14.817 -29.762 1.00 39.53 298 GLN A C 1
ATOM 2426 O O . GLN A 1 298 ? -63.942 -14.199 -30.289 1.00 39.53 298 GLN A O 1
ATOM 2431 N N . ASN A 1 299 ? -65.521 -15.808 -30.364 1.00 41.16 299 ASN A N 1
ATOM 2432 C CA . ASN A 1 299 ? -65.275 -16.221 -31.736 1.00 41.16 299 ASN A CA 1
ATOM 2433 C C . ASN A 1 299 ? -66.393 -15.655 -32.611 1.00 41.16 299 ASN A C 1
ATOM 2435 O O . ASN A 1 299 ? -67.567 -15.878 -32.321 1.00 41.16 299 ASN A O 1
ATOM 2439 N N . TYR A 1 300 ? -66.020 -14.967 -33.683 1.00 41.38 300 TYR A N 1
ATOM 2440 C CA . TYR A 1 300 ? -66.944 -14.496 -34.705 1.00 41.38 300 TYR A CA 1
ATOM 2441 C C . TYR A 1 300 ? -66.625 -15.189 -36.024 1.00 41.38 300 TYR A C 1
ATOM 2443 O O . TYR A 1 300 ? -65.458 -15.353 -36.385 1.00 41.38 300 TYR A O 1
ATOM 2451 N N . THR A 1 301 ? -67.668 -15.573 -36.749 1.00 37.59 301 THR A N 1
ATOM 2452 C CA . THR A 1 301 ? -67.552 -16.140 -38.093 1.00 37.59 301 THR A CA 1
ATOM 2453 C C . THR A 1 301 ? -68.087 -15.108 -39.065 1.00 37.59 301 THR A C 1
ATOM 2455 O O . THR A 1 301 ? -69.262 -14.756 -39.000 1.00 37.59 301 THR A O 1
ATOM 2458 N N . ILE A 1 302 ? -67.223 -14.599 -39.938 1.00 40.56 302 ILE A N 1
ATOM 2459 C CA . ILE A 1 302 ? -67.621 -13.650 -40.974 1.00 40.56 302 ILE A CA 1
ATOM 2460 C C . ILE A 1 302 ? -67.760 -14.431 -42.277 1.00 40.56 302 ILE A C 1
ATOM 2462 O O . ILE A 1 302 ? -66.821 -15.098 -42.718 1.00 40.56 302 ILE A O 1
ATOM 2466 N N . VAL A 1 303 ? -68.946 -14.348 -42.874 1.00 41.22 303 VAL A N 1
ATOM 2467 C CA . VAL A 1 303 ? -69.246 -14.897 -44.196 1.00 41.22 303 VAL A CA 1
ATOM 2468 C C . VAL A 1 303 ? -69.306 -13.720 -45.157 1.00 41.22 303 VAL A C 1
ATOM 2470 O O . VAL A 1 303 ? -70.146 -12.837 -44.997 1.00 41.22 303 VAL A O 1
ATOM 2473 N N . SER A 1 304 ? -68.393 -13.680 -46.125 1.00 38.94 304 SER A N 1
ATOM 2474 C CA . SER A 1 304 ? -68.449 -12.707 -47.215 1.00 38.94 304 SER A CA 1
ATOM 2475 C C . SER A 1 304 ? -68.954 -13.405 -48.472 1.00 38.94 304 SER A C 1
ATOM 2477 O O . SER A 1 304 ? -68.415 -14.442 -48.866 1.00 38.94 304 SER A O 1
ATOM 2479 N N . THR A 1 305 ? -69.993 -12.837 -49.082 1.00 39.97 305 THR A N 1
ATOM 2480 C CA . THR A 1 305 ? -70.567 -13.316 -50.340 1.00 39.97 305 THR A CA 1
ATOM 2481 C C . THR A 1 305 ? -70.282 -12.273 -51.408 1.00 39.97 305 THR A C 1
ATOM 2483 O O . THR A 1 305 ? -70.842 -11.179 -51.378 1.00 39.97 305 THR A O 1
ATOM 2486 N N . THR A 1 306 ? -69.389 -12.587 -52.341 1.00 39.88 306 THR A N 1
ATOM 2487 C CA . THR A 1 306 ? -69.165 -11.767 -53.537 1.00 39.88 306 THR A CA 1
ATOM 2488 C C . THR A 1 306 ? -70.089 -12.280 -54.644 1.00 39.88 306 THR A C 1
ATOM 2490 O O . THR A 1 306 ? -70.283 -13.490 -54.769 1.00 39.88 306 THR A O 1
ATOM 2493 N N . LEU A 1 307 ? -70.730 -11.374 -55.392 1.00 45.62 307 LEU A N 1
ATOM 2494 C CA . LEU A 1 307 ? -71.702 -11.720 -56.436 1.00 45.62 307 LEU A CA 1
ATOM 2495 C C . LEU A 1 307 ? -71.095 -12.710 -57.444 1.00 45.62 307 LEU A C 1
ATOM 2497 O O . LEU A 1 307 ? -70.234 -12.340 -58.234 1.00 45.62 307 LEU A O 1
ATOM 2501 N N . GLY A 1 308 ? -71.595 -13.947 -57.416 1.00 54.59 308 GLY A N 1
ATOM 2502 C CA . GLY A 1 308 ? -71.282 -14.989 -58.390 1.00 54.59 308 GLY A CA 1
ATOM 2503 C C . GLY A 1 308 ? -70.015 -15.787 -58.077 1.00 54.59 308 GLY A C 1
ATOM 2504 O O . GLY A 1 308 ? -68.948 -15.495 -58.597 1.00 54.59 308 GLY A O 1
ATOM 2505 N N . LEU A 1 309 ? -70.195 -16.872 -57.313 1.00 51.47 309 LEU A N 1
ATOM 2506 C CA . LEU A 1 309 ? -69.308 -18.044 -57.225 1.00 51.47 309 LEU A CA 1
ATOM 2507 C C . LEU A 1 309 ? -67.968 -17.850 -56.490 1.00 51.47 309 LEU A C 1
ATOM 2509 O O . LEU A 1 309 ? -66.904 -18.066 -57.056 1.00 51.47 309 LEU A O 1
ATOM 2513 N N . THR A 1 310 ? -68.019 -17.538 -55.190 1.00 40.22 310 THR A N 1
ATOM 2514 C CA . THR A 1 310 ? -67.185 -18.170 -54.133 1.00 40.22 310 THR A CA 1
ATOM 2515 C C . THR A 1 310 ? -67.569 -17.625 -52.749 1.00 40.22 310 THR A C 1
ATOM 2517 O O . THR A 1 310 ? -67.650 -16.418 -52.546 1.00 40.22 310 THR A O 1
ATOM 2520 N N . THR A 1 311 ? -67.811 -18.505 -51.771 1.00 40.41 311 THR A N 1
ATOM 2521 C CA . THR A 1 311 ? -67.999 -18.132 -50.354 1.00 40.41 311 THR A CA 1
ATOM 2522 C C . THR A 1 311 ? -66.697 -18.328 -49.590 1.00 40.41 311 THR A C 1
ATOM 2524 O O . THR A 1 311 ? -66.217 -19.456 -49.481 1.00 40.41 311 THR A O 1
ATOM 2527 N N . HIS A 1 312 ? -66.152 -17.258 -49.010 1.00 40.38 312 HIS A N 1
ATOM 2528 C CA . HIS A 1 312 ? -65.014 -17.345 -48.094 1.00 40.38 312 HIS A CA 1
ATOM 2529 C C . HIS A 1 312 ? -65.484 -17.177 -46.648 1.00 40.38 312 HIS A C 1
ATOM 2531 O O . HIS A 1 312 ? -66.078 -16.162 -46.279 1.00 40.38 312 HIS A O 1
ATOM 2537 N N . THR A 1 313 ? -65.216 -18.193 -45.826 1.00 38.22 313 THR A N 1
ATOM 2538 C CA . THR A 1 313 ? -65.507 -18.191 -44.390 1.00 38.22 313 THR A CA 1
ATOM 2539 C C . THR A 1 313 ? -64.223 -17.901 -43.624 1.00 38.22 313 THR A C 1
ATOM 2541 O O . THR A 1 313 ? -63.263 -18.665 -43.717 1.00 38.22 313 THR A O 1
ATOM 2544 N N . SER A 1 314 ? -64.205 -16.817 -42.851 1.00 36.06 314 SER A N 1
ATOM 2545 C CA . SER A 1 314 ? -63.062 -16.456 -42.007 1.00 36.06 314 SER A CA 1
ATOM 2546 C C . SER A 1 314 ? -63.509 -16.369 -40.553 1.00 36.06 314 SER A C 1
ATOM 2548 O O . SER A 1 314 ? -64.442 -15.636 -40.220 1.00 36.06 314 SER A O 1
ATOM 2550 N N . SER A 1 315 ? -62.846 -17.120 -39.678 1.00 34.31 315 SER A N 1
ATOM 2551 C CA . SER A 1 315 ? -63.083 -17.099 -38.235 1.00 34.31 315 SER A CA 1
ATOM 2552 C C . SER A 1 315 ? -62.098 -16.149 -37.555 1.00 34.31 315 SER A C 1
ATOM 2554 O O . SER A 1 315 ? -60.882 -16.280 -37.683 1.00 34.31 315 SER A O 1
ATOM 2556 N N . ILE A 1 316 ? -62.632 -15.169 -36.826 1.00 39.91 316 ILE A N 1
ATOM 2557 C CA . ILE A 1 316 ? -61.852 -14.179 -36.082 1.00 39.91 316 ILE A CA 1
ATOM 2558 C C . ILE A 1 316 ? -62.059 -14.427 -34.591 1.00 39.91 316 ILE A C 1
ATOM 2560 O O . ILE A 1 316 ? -63.186 -14.475 -34.094 1.00 39.91 316 ILE A O 1
ATOM 2564 N N . ARG A 1 317 ? -60.949 -14.582 -33.869 1.00 36.19 317 ARG A N 1
ATOM 2565 C CA . ARG A 1 317 ? -60.922 -14.768 -32.418 1.00 36.19 317 ARG A CA 1
ATOM 2566 C C . ARG A 1 317 ? -60.513 -13.457 -31.766 1.00 36.19 317 ARG A C 1
ATOM 2568 O O . ARG A 1 317 ? -59.361 -13.048 -31.881 1.00 36.19 317 ARG A O 1
ATOM 2575 N N . ILE A 1 318 ? -61.455 -12.800 -31.097 1.00 42.81 318 ILE A N 1
ATOM 2576 C CA . ILE A 1 318 ? -61.207 -11.533 -30.410 1.00 42.81 318 ILE A CA 1
ATOM 2577 C C . ILE A 1 318 ? -61.043 -11.824 -28.918 1.00 42.81 318 ILE A C 1
ATOM 2579 O O . ILE A 1 318 ? -61.889 -12.467 -28.293 1.00 42.81 318 ILE A O 1
ATOM 2583 N N . ILE A 1 319 ? -59.921 -11.368 -28.361 1.00 40.38 319 ILE A N 1
ATOM 2584 C CA . ILE A 1 319 ? -59.589 -11.500 -26.943 1.00 40.38 319 ILE A CA 1
ATOM 2585 C C . ILE A 1 319 ? -59.605 -10.096 -26.347 1.00 40.38 319 ILE A C 1
ATOM 2587 O O . ILE A 1 319 ? -58.713 -9.295 -26.622 1.00 40.38 319 ILE A O 1
ATOM 2591 N N . THR A 1 320 ? -60.618 -9.793 -25.540 1.00 39.47 320 THR A N 1
ATOM 2592 C CA . THR A 1 320 ? -60.740 -8.497 -24.856 1.00 39.47 320 THR A CA 1
ATOM 2593 C C . THR A 1 320 ? -60.575 -8.663 -23.346 1.00 39.47 320 THR A C 1
ATOM 2595 O O . THR A 1 320 ? -61.186 -9.569 -22.766 1.00 39.47 320 THR A O 1
ATOM 2598 N N . PRO A 1 321 ? -59.788 -7.799 -22.680 1.00 36.81 321 PRO A N 1
ATOM 2599 C CA . PRO A 1 321 ? -59.736 -7.756 -21.224 1.00 36.81 321 PRO A CA 1
ATOM 2600 C C . PRO A 1 321 ? -61.055 -7.189 -20.682 1.00 36.81 321 PRO A C 1
ATOM 2602 O O . PRO A 1 321 ? -61.466 -6.098 -21.069 1.00 36.81 321 PRO A O 1
ATOM 2605 N N . THR A 1 322 ? -61.735 -7.918 -19.796 1.00 40.78 322 THR A N 1
ATOM 2606 C CA . THR A 1 322 ? -62.954 -7.422 -19.140 1.00 40.78 322 THR A CA 1
ATOM 2607 C C . THR A 1 322 ? -62.600 -6.567 -17.928 1.00 40.78 322 THR A C 1
ATOM 2609 O O . THR A 1 322 ? -61.963 -7.048 -16.993 1.00 40.78 322 THR A O 1
ATOM 2612 N N . THR A 1 323 ? -63.042 -5.311 -17.915 1.00 38.38 323 THR A N 1
ATOM 2613 C CA . THR A 1 323 ? -63.178 -4.518 -16.689 1.00 38.38 323 THR A CA 1
ATOM 2614 C C . THR A 1 323 ? -64.511 -4.877 -16.032 1.00 38.38 323 THR A C 1
ATOM 2616 O O . THR A 1 323 ? -65.543 -4.928 -16.697 1.00 38.38 323 THR A O 1
ATOM 2619 N N . SER A 1 324 ? -64.507 -5.168 -14.732 1.00 30.48 324 SER A N 1
ATOM 2620 C CA . SER A 1 324 ? -65.748 -5.302 -13.959 1.00 30.48 324 SER A CA 1
ATOM 2621 C C . SER A 1 324 ? -66.427 -3.928 -13.847 1.00 30.48 324 SER A C 1
ATOM 2623 O O . SER A 1 324 ? -65.736 -2.988 -13.446 1.00 30.48 324 SER A O 1
ATOM 2625 N N . PRO A 1 325 ? -67.729 -3.762 -14.156 1.00 35.12 325 PRO A N 1
ATOM 2626 C CA . PRO A 1 325 ? -68.460 -2.562 -13.792 1.00 35.12 325 PRO A CA 1
ATOM 2627 C C . PRO A 1 325 ? -69.354 -2.835 -12.573 1.00 35.12 325 PRO A C 1
ATOM 2629 O O . PRO A 1 325 ? -70.370 -3.518 -12.654 1.00 35.12 325 PRO A O 1
ATOM 2632 N N . ALA A 1 326 ? -68.993 -2.236 -11.446 1.00 26.33 326 ALA A N 1
ATOM 2633 C CA . ALA A 1 326 ? -69.945 -1.634 -10.518 1.00 26.33 326 ALA A CA 1
ATOM 2634 C C . ALA A 1 326 ? -69.354 -0.238 -10.278 1.00 26.33 326 ALA A C 1
ATOM 2636 O O . ALA A 1 326 ? -68.244 -0.139 -9.772 1.00 26.33 326 ALA A O 1
ATOM 2637 N N . VAL A 1 327 ? -69.872 0.822 -10.898 1.00 26.41 327 VAL A N 1
ATOM 2638 C CA . VAL A 1 327 ? -70.985 1.641 -10.401 1.00 26.41 327 VAL A CA 1
ATOM 2639 C C . VAL A 1 327 ? -71.799 2.221 -11.578 1.00 26.41 327 VAL A C 1
ATOM 2641 O O . VAL A 1 327 ? -71.321 2.345 -12.701 1.00 26.41 327 VAL A O 1
ATOM 2644 N N . SER A 1 328 ? -73.060 2.504 -11.270 1.00 25.94 328 SER A N 1
ATOM 2645 C CA . SER A 1 328 ? -74.233 2.868 -12.068 1.00 25.94 328 SER A CA 1
ATOM 2646 C C . SER A 1 328 ? -74.143 4.004 -13.104 1.00 25.94 328 SER A C 1
ATOM 2648 O O . SER A 1 328 ? -73.465 5.006 -12.907 1.00 25.94 328 SER A O 1
ATOM 2650 N N . SER A 1 329 ? -75.047 3.864 -14.089 1.00 24.80 329 SER A N 1
ATOM 2651 C CA . SER A 1 329 ? -75.862 4.885 -14.786 1.00 24.80 329 SER A CA 1
ATOM 2652 C C . SER A 1 329 ? -75.184 5.915 -15.701 1.00 24.80 329 SER A C 1
ATOM 2654 O O . SER A 1 329 ? -74.500 6.817 -15.233 1.00 24.80 329 SER A O 1
ATOM 2656 N N . GLY A 1 330 ? -75.525 5.869 -16.997 1.00 23.77 330 GLY A N 1
ATOM 2657 C CA . GLY A 1 330 ? -75.337 6.989 -17.928 1.00 23.77 330 GLY A CA 1
ATOM 2658 C C . GLY A 1 330 ? -75.356 6.576 -19.403 1.00 23.77 330 GLY A C 1
ATOM 2659 O O . GLY A 1 330 ? -74.492 5.838 -19.858 1.00 23.77 330 GLY A O 1
ATOM 2660 N N . THR A 1 331 ? -76.364 7.042 -20.130 1.00 23.70 331 THR A N 1
ATOM 2661 C CA . THR A 1 331 ? -76.736 6.704 -21.512 1.00 23.70 331 THR A CA 1
ATOM 2662 C C . THR A 1 331 ? -75.773 7.262 -22.583 1.00 23.70 331 THR A C 1
ATOM 2664 O O . THR A 1 331 ? -75.298 8.383 -22.460 1.00 23.70 331 THR A O 1
ATOM 2667 N N . LEU A 1 332 ? -75.539 6.435 -23.618 1.00 28.27 332 LEU A N 1
ATOM 2668 C CA . LEU A 1 332 ? -74.986 6.613 -24.986 1.00 28.27 332 LEU A CA 1
ATOM 2669 C C . LEU A 1 332 ? -74.536 8.009 -25.485 1.00 28.27 332 LEU A C 1
ATOM 2671 O O . LEU A 1 332 ? -75.276 8.972 -25.348 1.00 28.27 332 LEU A O 1
ATOM 2675 N N . ILE A 1 333 ? -73.433 8.049 -26.261 1.00 23.23 333 ILE A N 1
ATOM 2676 C CA . ILE A 1 333 ? -73.388 8.410 -27.706 1.00 23.23 333 ILE A CA 1
ATOM 2677 C C . ILE A 1 333 ? -71.980 8.134 -28.299 1.00 23.23 333 ILE A C 1
ATOM 2679 O O . ILE A 1 333 ? -70.951 8.297 -27.653 1.00 23.23 333 ILE A O 1
ATOM 2683 N N . SER A 1 334 ? -71.989 7.660 -29.546 1.00 26.50 334 SER A N 1
ATOM 2684 C CA . SER A 1 334 ? -70.905 7.248 -30.452 1.00 26.50 334 SER A CA 1
ATOM 2685 C C . SER A 1 334 ? -69.796 8.273 -30.736 1.00 26.50 334 SER A C 1
ATOM 2687 O O . SER A 1 334 ? -70.118 9.450 -30.857 1.00 26.50 334 SER A O 1
ATOM 2689 N N . GLN A 1 335 ? -68.567 7.794 -31.020 1.00 23.36 335 GLN A N 1
ATOM 2690 C CA . GLN A 1 335 ? -67.718 8.097 -32.207 1.00 23.36 335 GLN A CA 1
ATOM 2691 C C . GLN A 1 335 ? -66.441 7.199 -32.212 1.00 23.36 335 GLN A C 1
ATOM 2693 O O . GLN A 1 335 ? -66.009 6.768 -31.141 1.00 23.36 335 GLN A O 1
ATOM 2698 N N . PRO A 1 336 ? -65.856 6.842 -33.379 1.00 27.55 336 PRO A N 1
ATOM 2699 C CA . PRO A 1 336 ? -64.836 5.790 -33.510 1.00 27.55 336 PRO A CA 1
ATOM 2700 C C . PRO A 1 336 ? -63.401 6.332 -33.350 1.00 27.55 336 PRO A C 1
ATOM 2702 O O . PRO A 1 336 ? -63.101 7.413 -33.845 1.00 27.55 336 PRO A O 1
ATOM 2705 N N . ASN A 1 337 ? -62.484 5.578 -32.722 1.00 25.50 337 ASN A N 1
ATOM 2706 C CA . ASN A 1 337 ? -61.053 5.940 -32.663 1.00 25.50 337 ASN A CA 1
ATOM 2707 C C . ASN A 1 337 ? -60.161 4.771 -33.168 1.00 25.50 337 ASN A C 1
ATOM 2709 O O . ASN A 1 337 ? -60.388 3.624 -32.767 1.00 25.50 337 ASN A O 1
ATOM 2713 N N . PRO A 1 338 ? -59.171 5.003 -34.058 1.00 30.36 338 PRO A N 1
ATOM 2714 C CA . PRO A 1 338 ? -58.747 4.055 -35.093 1.00 30.36 338 PRO A CA 1
ATOM 2715 C C . PRO A 1 338 ? -57.471 3.272 -34.736 1.00 30.36 338 PRO A C 1
ATOM 2717 O O . PRO A 1 338 ? -56.524 3.238 -35.513 1.00 30.36 338 PRO A O 1
ATOM 2720 N N . ASN A 1 339 ? -57.419 2.625 -33.570 1.00 29.53 339 ASN A N 1
ATOM 2721 C CA . ASN A 1 339 ? -56.211 1.913 -33.119 1.00 29.53 339 ASN A CA 1
ATOM 2722 C C . ASN A 1 339 ? -56.446 0.419 -32.846 1.00 29.53 339 ASN A C 1
ATOM 2724 O O . ASN A 1 339 ? -56.019 -0.111 -31.820 1.00 29.53 339 ASN A O 1
ATOM 2728 N N . ILE A 1 340 ? -57.108 -0.286 -33.769 1.00 30.27 340 ILE A N 1
ATOM 2729 C CA . ILE A 1 340 ? -57.133 -1.755 -33.749 1.00 30.27 340 ILE A CA 1
ATOM 2730 C C . ILE A 1 340 ? -55.926 -2.265 -34.538 1.00 30.27 340 ILE A C 1
ATOM 2732 O O . ILE A 1 340 ? -55.936 -2.318 -35.765 1.00 30.27 340 ILE A O 1
ATOM 2736 N N . ILE A 1 341 ? -54.875 -2.654 -33.818 1.00 29.14 341 ILE A N 1
ATOM 2737 C CA . ILE A 1 341 ? -53.776 -3.440 -34.382 1.00 29.14 341 ILE A CA 1
ATOM 2738 C C . ILE A 1 341 ? -54.276 -4.884 -34.515 1.00 29.14 341 ILE A C 1
ATOM 2740 O O . ILE A 1 341 ? -54.472 -5.574 -33.515 1.00 29.14 341 ILE A O 1
ATOM 2744 N N . VAL A 1 342 ? -54.496 -5.337 -35.750 1.00 25.59 342 VAL A N 1
ATOM 2745 C CA . VAL A 1 342 ? -54.770 -6.745 -36.065 1.00 25.59 342 VAL A CA 1
ATOM 2746 C C . VAL A 1 342 ? -53.432 -7.454 -36.254 1.00 25.59 342 VAL A C 1
ATOM 2748 O O . VAL A 1 342 ? -52.736 -7.213 -37.238 1.00 25.59 342 VAL A O 1
ATOM 2751 N N . THR A 1 343 ? -53.062 -8.336 -35.326 1.00 29.56 343 THR A N 1
ATOM 2752 C CA . THR A 1 343 ? -51.869 -9.182 -35.473 1.00 29.56 343 THR A CA 1
ATOM 2753 C C . THR A 1 343 ? -52.293 -10.609 -35.803 1.00 29.56 343 THR A C 1
ATOM 2755 O O . THR A 1 343 ? -52.813 -11.331 -34.954 1.00 29.56 343 THR A O 1
ATOM 2758 N N . THR A 1 344 ? -52.065 -11.031 -37.044 1.00 27.16 344 THR A N 1
ATOM 2759 C CA . THR A 1 344 ? -52.285 -12.410 -37.496 1.00 27.16 344 THR A CA 1
ATOM 2760 C C . THR A 1 344 ? -51.147 -13.297 -36.983 1.00 27.16 344 THR A C 1
ATOM 2762 O O . THR A 1 344 ? -50.020 -13.191 -37.462 1.00 27.16 344 THR A O 1
ATOM 2765 N N . ILE A 1 345 ? -51.410 -14.175 -36.011 1.00 31.27 345 ILE A N 1
ATOM 2766 C CA . ILE A 1 345 ? -50.420 -15.148 -35.516 1.00 31.27 345 ILE A CA 1
ATOM 2767 C C . ILE A 1 345 ? -50.531 -16.426 -36.358 1.00 31.27 345 ILE A C 1
ATOM 2769 O O . ILE A 1 345 ? -51.505 -17.168 -36.239 1.00 31.27 345 ILE A O 1
ATOM 2773 N N . ARG A 1 346 ? -49.532 -16.696 -37.208 1.00 29.45 346 ARG A N 1
ATOM 2774 C CA . ARG A 1 346 ? -49.327 -18.017 -37.822 1.00 29.45 346 ARG A CA 1
ATOM 2775 C C . ARG A 1 346 ? -48.319 -18.787 -36.964 1.00 29.45 346 ARG A C 1
ATOM 2777 O O . ARG A 1 346 ? -47.149 -18.435 -36.955 1.00 29.45 346 ARG A O 1
ATOM 2784 N N . ASN A 1 347 ? -48.796 -19.857 -36.326 1.00 29.55 347 ASN A N 1
ATOM 2785 C CA . ASN A 1 347 ? -48.055 -20.934 -35.648 1.00 29.55 347 ASN A CA 1
ATOM 2786 C C . ASN A 1 347 ? -47.850 -20.801 -34.106 1.00 29.55 347 ASN A C 1
ATOM 2788 O O . ASN A 1 347 ? -47.298 -19.797 -33.656 1.00 29.55 347 ASN A O 1
ATOM 2792 N N . PRO A 1 348 ? -48.264 -21.788 -33.269 1.00 32.56 348 PRO A N 1
ATOM 2793 C CA . PRO A 1 348 ? -48.317 -21.643 -31.803 1.00 32.56 348 PRO A CA 1
ATOM 2794 C C . PRO A 1 348 ? -47.033 -21.981 -31.021 1.00 32.56 348 PRO A C 1
ATOM 2796 O O . PRO A 1 348 ? -47.067 -21.935 -29.794 1.00 32.56 348 PRO A O 1
ATOM 2799 N N . TYR A 1 349 ? -45.918 -22.335 -31.668 1.00 31.84 349 TYR A N 1
ATOM 2800 C CA . TYR A 1 349 ? -44.748 -22.904 -30.969 1.00 31.84 349 TYR A CA 1
ATOM 2801 C C . TYR A 1 349 ? -43.552 -21.957 -30.765 1.00 31.84 349 TYR A C 1
ATOM 2803 O O . TYR A 1 349 ? -42.529 -22.391 -30.247 1.00 31.84 349 TYR A O 1
ATOM 2811 N N . ASP A 1 350 ? -43.676 -20.664 -31.080 1.00 33.78 350 ASP A N 1
ATOM 2812 C CA . ASP A 1 350 ? -42.541 -19.721 -31.070 1.00 33.78 350 ASP A CA 1
ATOM 2813 C C . ASP A 1 350 ? -42.581 -18.695 -29.911 1.00 33.78 350 ASP A C 1
ATOM 2815 O O . ASP A 1 350 ? -42.434 -17.481 -30.087 1.00 33.78 350 ASP A O 1
ATOM 2819 N N . ILE A 1 351 ? -42.797 -19.168 -28.676 1.00 37.62 351 ILE A N 1
ATOM 2820 C CA . ILE A 1 351 ? -42.725 -18.323 -27.467 1.00 37.62 351 ILE A CA 1
ATOM 2821 C C . ILE A 1 351 ? -41.322 -18.421 -26.855 1.00 37.62 351 ILE A C 1
ATOM 2823 O O . ILE A 1 351 ? -41.086 -19.074 -25.841 1.00 37.62 351 ILE A O 1
ATOM 2827 N N . SER A 1 352 ? -40.371 -17.724 -27.473 1.00 34.09 352 SER A N 1
ATOM 2828 C CA . SER A 1 352 ? -39.096 -17.369 -26.847 1.00 34.09 352 SER A CA 1
ATOM 2829 C C . SER A 1 352 ? -39.283 -16.147 -25.936 1.00 34.09 352 SER A C 1
ATOM 2831 O O . SER A 1 352 ? -39.940 -15.166 -26.293 1.00 34.09 352 SER A O 1
ATOM 2833 N N . CYS A 1 353 ? -38.660 -16.175 -24.753 1.00 35.09 353 CYS A N 1
ATOM 2834 C CA . CYS A 1 353 ? -38.679 -15.124 -23.721 1.00 35.09 353 CYS A CA 1
ATOM 2835 C C . CYS A 1 353 ? -38.276 -13.713 -24.236 1.00 35.09 353 CYS A C 1
ATOM 2837 O O . CYS A 1 353 ? -38.493 -12.701 -23.565 1.00 35.09 353 CYS A O 1
ATOM 2839 N N . ALA A 1 354 ? -37.714 -13.619 -25.447 1.00 34.94 354 ALA A N 1
ATOM 2840 C CA . ALA A 1 354 ? -37.371 -12.370 -26.124 1.00 34.94 354 ALA A CA 1
ATOM 2841 C C . ALA A 1 354 ? -38.600 -11.559 -26.594 1.00 34.94 354 ALA A C 1
ATOM 2843 O O . ALA A 1 354 ? -38.565 -10.325 -26.564 1.00 34.94 354 ALA A O 1
ATOM 2844 N N . SER A 1 355 ? -39.703 -12.217 -26.963 1.00 37.06 355 SER A N 1
ATOM 2845 C CA . SER A 1 355 ? -40.898 -11.570 -27.537 1.00 37.06 355 SER A CA 1
ATOM 2846 C C . SER A 1 355 ? -41.691 -10.779 -26.487 1.00 37.06 355 SER A C 1
ATOM 2848 O O . SER A 1 355 ? -42.140 -9.659 -26.736 1.00 37.06 355 SER A O 1
ATOM 2850 N N . VAL A 1 356 ? -41.771 -11.310 -25.262 1.00 39.69 356 VAL A N 1
ATOM 2851 C CA . VAL A 1 356 ? -42.429 -10.661 -24.111 1.00 39.69 356 VAL A CA 1
ATOM 2852 C C . VAL A 1 356 ? -41.625 -9.449 -23.631 1.00 39.69 356 VAL A C 1
ATOM 2854 O O . VAL A 1 356 ? -42.188 -8.405 -23.297 1.00 39.69 356 VAL A O 1
ATOM 2857 N N . ARG A 1 357 ? -40.289 -9.539 -23.675 1.00 34.19 357 ARG A N 1
ATOM 2858 C CA . ARG A 1 357 ? -39.392 -8.438 -23.298 1.00 34.19 357 ARG A CA 1
ATOM 2859 C C . ARG A 1 357 ? -39.488 -7.260 -24.272 1.00 34.19 357 ARG A C 1
ATOM 2861 O O . ARG A 1 357 ? -39.430 -6.112 -23.837 1.00 34.19 357 ARG A O 1
ATOM 2868 N N . ARG A 1 358 ? -39.699 -7.529 -25.568 1.00 37.31 358 ARG A N 1
ATOM 2869 C CA . ARG A 1 358 ? -39.869 -6.494 -26.604 1.00 37.31 358 ARG A CA 1
ATOM 2870 C C . ARG A 1 358 ? -41.203 -5.750 -26.468 1.00 37.31 358 ARG A C 1
ATOM 2872 O O . ARG A 1 358 ? -41.220 -4.528 -26.578 1.00 37.31 358 ARG A O 1
ATOM 2879 N N . ALA A 1 359 ? -42.286 -6.455 -26.134 1.00 39.06 359 ALA A N 1
ATOM 2880 C CA . ALA A 1 359 ? -43.589 -5.843 -25.861 1.00 39.06 359 ALA A CA 1
ATOM 2881 C C . ALA A 1 359 ? -43.593 -4.997 -24.569 1.00 39.06 359 ALA A C 1
ATOM 2883 O O . ALA A 1 359 ? -44.203 -3.929 -24.529 1.00 39.06 359 ALA A O 1
ATOM 2884 N N . TYR A 1 360 ? -42.867 -5.429 -23.529 1.00 37.22 360 TYR A N 1
ATOM 2885 C CA . TYR A 1 360 ? -42.734 -4.665 -22.282 1.00 37.22 360 TYR A CA 1
ATOM 2886 C C . TYR A 1 360 ? -41.907 -3.383 -22.472 1.00 37.22 360 TYR A C 1
ATOM 2888 O O . TYR A 1 360 ? -42.299 -2.321 -21.995 1.00 37.22 360 TYR A O 1
ATOM 2896 N N . LEU A 1 361 ? -40.802 -3.456 -23.225 1.00 37.78 361 LEU A N 1
ATOM 2897 C CA . LEU A 1 361 ? -39.963 -2.291 -23.529 1.00 37.78 361 LEU A CA 1
ATOM 2898 C C . LEU A 1 361 ? -40.697 -1.257 -24.397 1.00 37.78 361 LEU A C 1
ATOM 2900 O O . LEU A 1 361 ? -40.647 -0.072 -24.085 1.00 37.78 361 LEU A O 1
ATOM 2904 N N . LEU A 1 362 ? -41.473 -1.687 -25.399 1.00 38.28 362 LEU A N 1
ATOM 2905 C CA . LEU A 1 362 ? -42.284 -0.773 -26.220 1.00 38.28 362 LEU A CA 1
ATOM 2906 C C . LEU A 1 362 ? -43.381 -0.054 -25.414 1.00 38.28 362 LEU A C 1
ATOM 2908 O O . LEU A 1 362 ? -43.703 1.099 -25.699 1.00 38.28 362 LEU A O 1
ATOM 2912 N N . ARG A 1 363 ? -43.923 -0.687 -24.364 1.00 38.00 363 ARG A N 1
ATOM 2913 C CA . ARG A 1 363 ? -44.932 -0.072 -23.484 1.00 38.00 363 ARG A CA 1
ATOM 2914 C C . ARG A 1 363 ? -44.327 0.906 -22.469 1.00 38.00 363 ARG A C 1
ATOM 2916 O O . ARG A 1 363 ? -44.971 1.894 -22.122 1.00 38.00 363 ARG A O 1
ATOM 2923 N N . VAL A 1 364 ? -43.092 0.666 -22.020 1.00 41.00 364 VAL A N 1
ATOM 2924 C CA . VAL A 1 364 ? -42.344 1.597 -21.153 1.00 41.00 364 VAL A CA 1
ATOM 2925 C C . VAL A 1 364 ? -41.910 2.846 -21.931 1.00 41.00 364 VAL A C 1
ATOM 2927 O O . VAL A 1 364 ? -41.987 3.950 -21.389 1.00 41.00 364 VAL A O 1
ATOM 2930 N N . GLU A 1 365 ? -41.554 2.702 -23.210 1.00 37.91 365 GLU A N 1
ATOM 2931 C CA . GLU A 1 365 ? -41.187 3.832 -24.072 1.00 37.91 365 GLU A CA 1
ATOM 2932 C C . GLU A 1 365 ? -42.388 4.743 -24.391 1.00 37.91 365 GLU A C 1
ATOM 2934 O O . GLU A 1 365 ? -42.248 5.966 -24.401 1.00 37.91 365 GLU A O 1
ATOM 2939 N N . MET A 1 366 ? -43.594 4.180 -24.562 1.00 37.34 366 MET A N 1
ATOM 2940 C CA . MET A 1 366 ? -44.815 4.978 -24.766 1.00 37.34 366 MET A CA 1
ATOM 2941 C C . MET A 1 366 ? -45.265 5.712 -23.493 1.00 37.34 366 MET A C 1
ATOM 2943 O O . MET A 1 366 ? -45.619 6.887 -23.561 1.00 37.34 366 MET A O 1
ATOM 2947 N N . LYS A 1 367 ? -45.140 5.089 -22.312 1.00 36.56 367 LYS A N 1
ATOM 2948 C CA . LYS A 1 367 ? -45.494 5.734 -21.032 1.00 36.56 367 LYS A CA 1
ATOM 2949 C C . LYS A 1 367 ? -44.526 6.859 -20.635 1.00 36.56 367 LYS A C 1
ATOM 2951 O O . LYS A 1 367 ? -44.905 7.773 -19.911 1.00 36.56 367 LYS A O 1
ATOM 2956 N N . LYS A 1 368 ? -43.283 6.831 -21.136 1.00 34.94 368 LYS A N 1
ATOM 2957 C CA . LYS A 1 368 ? -42.326 7.946 -21.012 1.00 34.94 368 LYS A CA 1
ATOM 2958 C C . LYS A 1 368 ? -42.654 9.131 -21.927 1.00 34.94 368 LYS A C 1
ATOM 2960 O O . LYS A 1 368 ? -42.298 10.251 -21.575 1.00 34.94 368 LYS A O 1
ATOM 2965 N N . ARG A 1 369 ? -43.326 8.914 -23.065 1.00 34.56 369 ARG A N 1
ATOM 2966 C CA . ARG A 1 369 ? -43.723 9.994 -23.987 1.00 34.56 369 ARG A CA 1
ATOM 2967 C C . ARG A 1 369 ? -44.995 10.730 -23.553 1.00 34.56 369 ARG A C 1
ATOM 2969 O O . ARG A 1 369 ? -45.083 11.924 -23.805 1.00 34.56 369 ARG A O 1
ATOM 2976 N N . GLU A 1 370 ? -45.910 10.086 -22.827 1.00 37.19 370 GLU A N 1
ATOM 2977 C CA . GLU A 1 370 ? -47.081 10.772 -22.242 1.00 37.19 370 GLU A CA 1
ATOM 2978 C C . GLU A 1 370 ? -46.713 11.721 -21.086 1.00 37.19 370 GLU A C 1
ATOM 2980 O O . GLU A 1 370 ? -47.339 12.760 -20.923 1.00 37.19 370 GLU A O 1
ATOM 2985 N N . VAL A 1 371 ? -45.648 11.432 -20.327 1.00 37.88 371 VAL A N 1
ATOM 2986 C CA . VAL A 1 371 ? -45.208 12.271 -19.189 1.00 37.88 371 VAL A CA 1
ATOM 2987 C C . VAL A 1 371 ? -44.414 13.516 -19.631 1.00 37.88 371 VAL A C 1
ATOM 2989 O O . VAL A 1 371 ? -44.220 14.439 -18.844 1.00 37.88 371 VAL A O 1
ATOM 2992 N N . ILE A 1 372 ? -43.976 13.581 -20.893 1.00 37.94 372 ILE A N 1
ATOM 2993 C CA . ILE A 1 372 ? -43.239 14.731 -21.455 1.00 37.94 372 ILE A CA 1
ATOM 2994 C C . ILE A 1 372 ? -44.182 15.731 -22.159 1.00 37.94 372 ILE A C 1
ATOM 2996 O O . ILE A 1 372 ? -43.776 16.853 -22.430 1.00 37.94 372 ILE A O 1
ATOM 3000 N N . LEU A 1 373 ? -45.455 15.380 -22.382 1.00 35.19 373 LEU A N 1
ATOM 3001 C CA . LEU A 1 373 ? -46.464 16.262 -22.996 1.00 35.19 373 LEU A CA 1
ATOM 3002 C C . LEU A 1 373 ? -47.491 16.829 -21.995 1.00 35.19 373 LEU A C 1
ATOM 3004 O O . LEU A 1 373 ? -48.480 17.425 -22.408 1.00 35.19 373 LEU A O 1
ATOM 3008 N N . SER A 1 374 ? -47.260 16.678 -20.685 1.00 41.47 374 SER A N 1
ATOM 3009 C CA . SER A 1 374 ? -48.120 17.243 -19.631 1.00 41.47 374 SER A CA 1
ATOM 3010 C C . SER A 1 374 ? -47.359 18.099 -18.604 1.00 41.47 374 SER A C 1
ATOM 3012 O O . SER A 1 374 ? -47.715 18.110 -17.422 1.00 41.47 374 SER A O 1
ATOM 3014 N N . LYS A 1 375 ? -46.298 18.791 -19.029 1.00 38.59 375 LYS A N 1
ATOM 3015 C CA . LYS A 1 375 ? -45.685 19.895 -18.280 1.00 38.59 375 LYS A CA 1
ATOM 3016 C C . LYS A 1 375 ? -45.559 21.126 -19.150 1.00 38.59 375 LYS A C 1
ATOM 3018 O O . LYS A 1 375 ? -45.088 20.959 -20.294 1.00 38.59 375 LYS A O 1
#

Secondary structure (DSSP, 8-state):
-HHHHHHHHHHHHHHHHHHHHHHHHHHHHS--SSGGG--S-S--EE-HHHHHHHHHTHHHHHHHHHGGGSTTTT-HHHHHHHHHHHHHHHIIIIIHHHHHHHHHTT--S---PEEHHHHHHHHHHHHHHHHHHHHIIIII--SSS-TTHHHHHHHHHHHHHHHHHHHHHHHHHHHHHTTSSSS-----SGGGGTBS-HHHHHHHHHHHHHHHHHTSHHHHHHHHHHHHHHHHHHHHHHHHHHHHHGGGS-TT-BS---S-HHHHHHHHHHHHHHHHHHHHHHHHTSPPPPP-PPEEEEEEEEEEE-SSS-EEEEEEEEEEEPPP--S--------------------TT---HHHHHHHHHHHHHHHHHHTTS--

pLDDT: mean 75.0, std 25.64, range [23.23, 98.56]